Protein AF-A0A9W9NNL1-F1 (afdb_monomer)

Nearest PDB structures (foldseek):
  8tl7-assembly1_U  TM=3.372E-01  e=2.132E+00  synthetic construct

Sequence (407 aa):
MMRVTLRPRPDDQRLETVQALLLCAHWMPLDTSETGKRYSSRFSETGAWQCLGLAIRWATSLALERSCHLSFQQPQATTRLDARRFRTMLYLVESDHYLALSARRPSYLNPAPLKEALEVFLRGDYVQATDIRLAALFKVACAAHSTGCRPSTIESVEAFDKDVQLIERHFMSSLGDRSMDVFSQHFPFTSLRWYRLSYVCVFLDATDVSQRTGQALTWAIEWASQILFHLSRPCCPVVDGDSQNPIQLEPDPSIVEVMSFAIDHYFVVIAYASFVLVNSWLSNLMDFNLRPHIERSGEIMSVTASGSLLFRLVNVAARTLEAASPPEGHLARRYVPLLHGMAGLISSSDTQVHSPICESIGVQTDPSLPSQQQMQSNLGGDLWEMWQQAGLEPIVWPGPLDGVYNT

pLDDT: mean 81.08, std 17.65, range [27.7, 97.56]

Organism: Penicillium citrinum (NCBI:txid5077)

Solvent-accessible surface area (backbone atoms only — not comparable to full-atom values): 23221 Å² total; per-residue (Å²): 134,79,79,88,79,83,82,87,51,84,85,56,78,43,72,68,49,32,51,51,27,46,46,41,34,40,50,49,65,69,43,67,41,97,82,71,80,46,43,40,58,55,67,34,63,70,47,23,51,52,32,40,54,52,21,51,54,48,38,58,75,66,42,44,69,63,51,37,41,56,43,46,75,45,66,92,74,54,45,69,65,49,45,51,51,37,53,51,50,47,51,53,45,29,51,38,39,49,42,14,39,74,70,71,42,79,56,86,73,77,53,64,64,55,58,74,33,42,70,54,50,71,70,40,97,69,60,53,86,65,47,62,58,51,50,44,50,34,53,46,35,47,56,40,50,76,48,65,56,49,44,87,47,69,67,52,46,53,50,48,48,53,51,46,53,50,45,50,52,50,52,62,63,72,51,64,94,53,83,70,53,71,65,67,70,46,36,60,49,46,61,54,30,45,52,52,30,37,49,41,47,49,28,45,46,75,44,57,75,76,62,46,56,50,71,62,41,52,50,37,49,50,33,25,47,47,40,37,49,64,48,36,37,84,56,80,77,76,93,62,87,92,64,94,66,69,82,57,57,38,54,30,67,71,54,26,59,53,51,57,73,52,51,55,59,61,54,48,52,53,53,49,30,44,47,54,48,55,51,37,38,57,54,69,47,27,50,57,74,69,47,53,68,88,70,82,75,92,71,89,76,93,65,54,37,74,65,20,56,51,30,42,36,30,44,26,46,23,52,29,33,56,71,21,40,68,83,75,33,46,66,38,64,53,46,29,60,43,31,47,47,54,32,45,56,46,38,53,54,44,70,67,73,67,73,75,91,86,82,88,88,78,96,75,94,74,81,79,79,76,51,75,64,57,52,34,49,52,56,51,50,53,52,50,50,42,43,48,74,58,44,50,77,88,73,70,59,85,56,82,58,78,78,76,80,81,128

Radius of gyration: 23.68 Å; Cα contacts (8 Å, |Δi|>4): 487; chains: 1; bounding box: 64×53×89 Å

Structure (mmCIF, N/CA/C/O backbone):
data_AF-A0A9W9NNL1-F1
#
_entry.id   AF-A0A9W9NNL1-F1
#
loop_
_atom_site.group_PDB
_atom_site.id
_atom_site.type_symbol
_atom_site.label_atom_id
_atom_site.label_alt_id
_atom_site.label_comp_id
_atom_site.label_asym_id
_atom_site.label_entity_id
_atom_site.label_seq_id
_atom_site.pdbx_PDB_ins_code
_atom_site.Cartn_x
_atom_site.Cartn_y
_atom_site.Cartn_z
_atom_site.occupancy
_atom_site.B_iso_or_equiv
_atom_site.auth_seq_id
_atom_site.auth_comp_id
_atom_site.auth_asym_id
_atom_site.auth_atom_id
_atom_site.pdbx_PDB_model_num
ATOM 1 N N . MET A 1 1 ? -17.168 0.686 -13.790 1.00 47.94 1 MET A N 1
ATOM 2 C CA . MET A 1 1 ? -17.246 1.825 -12.847 1.00 47.94 1 MET A CA 1
ATOM 3 C C . MET A 1 1 ? -18.066 1.382 -11.640 1.00 47.94 1 MET A C 1
ATOM 5 O O . MET A 1 1 ? -19.208 0.975 -11.829 1.00 47.94 1 MET A O 1
ATOM 9 N N . MET A 1 2 ? -17.489 1.362 -10.435 1.00 56.03 2 MET A N 1
ATOM 10 C CA . MET A 1 2 ? -18.198 0.922 -9.226 1.00 56.03 2 MET A CA 1
ATOM 11 C C . MET A 1 2 ? -19.167 2.011 -8.756 1.00 56.03 2 MET A C 1
ATOM 13 O O . MET A 1 2 ? -18.790 3.171 -8.630 1.00 56.03 2 MET A O 1
ATOM 17 N N . ARG A 1 3 ? -20.425 1.640 -8.496 1.00 59.50 3 ARG A N 1
ATOM 18 C CA . ARG A 1 3 ? -21.445 2.546 -7.958 1.00 59.50 3 ARG A CA 1
ATOM 19 C C . ARG A 1 3 ? -21.894 2.043 -6.592 1.00 59.50 3 ARG A C 1
ATOM 21 O O . ARG A 1 3 ? -22.808 1.228 -6.494 1.00 59.50 3 ARG A O 1
ATOM 28 N N . VAL A 1 4 ? -21.260 2.535 -5.531 1.00 60.50 4 VAL A N 1
ATOM 29 C CA . VAL A 1 4 ? -21.700 2.250 -4.159 1.00 60.50 4 VAL A CA 1
ATOM 30 C C . VAL A 1 4 ? -22.912 3.123 -3.848 1.00 60.50 4 VAL A C 1
ATOM 32 O O . VAL A 1 4 ? -22.789 4.326 -3.643 1.00 60.50 4 VAL A O 1
ATOM 35 N N . THR A 1 5 ? -24.102 2.522 -3.825 1.00 65.62 5 THR A N 1
ATOM 36 C CA . THR A 1 5 ? -25.323 3.204 -3.375 1.00 65.62 5 THR A CA 1
ATOM 37 C C . THR A 1 5 ? -25.675 2.694 -1.986 1.00 65.62 5 THR A C 1
ATOM 39 O O . THR A 1 5 ? -26.251 1.617 -1.848 1.00 65.62 5 THR A O 1
ATOM 42 N N . LEU A 1 6 ? -25.314 3.452 -0.950 1.00 72.31 6 LEU A N 1
ATOM 43 C CA . LEU A 1 6 ? -25.727 3.146 0.418 1.00 72.31 6 LEU A CA 1
ATOM 44 C C . LEU A 1 6 ? -27.128 3.705 0.683 1.00 72.31 6 LEU A C 1
ATOM 46 O O . LEU A 1 6 ? -27.470 4.799 0.237 1.00 72.31 6 LEU A O 1
ATOM 50 N N . ARG A 1 7 ? -27.929 2.958 1.444 1.00 81.56 7 ARG A N 1
ATOM 51 C CA . ARG A 1 7 ? -29.208 3.417 2.004 1.00 81.56 7 ARG A CA 1
ATOM 52 C C . ARG A 1 7 ? -29.099 3.399 3.530 1.00 81.56 7 ARG A C 1
ATOM 54 O O . ARG A 1 7 ? -29.602 2.454 4.137 1.00 81.56 7 ARG A O 1
ATOM 61 N N . PRO A 1 8 ? -28.388 4.377 4.124 1.00 81.56 8 PRO A N 1
ATOM 62 C CA . PRO A 1 8 ? -28.093 4.364 5.548 1.00 81.56 8 PRO A CA 1
ATOM 63 C C . PRO A 1 8 ? -29.382 4.402 6.374 1.00 81.56 8 PRO A C 1
ATOM 65 O O . PRO A 1 8 ? -30.307 5.160 6.080 1.00 81.56 8 PRO A O 1
ATOM 68 N N . ARG A 1 9 ? -29.422 3.582 7.418 1.00 87.25 9 ARG A N 1
ATOM 69 C CA . ARG A 1 9 ? -30.460 3.516 8.446 1.00 87.25 9 ARG A CA 1
ATOM 70 C C . ARG A 1 9 ? -29.903 4.042 9.771 1.00 87.25 9 ARG A C 1
ATOM 72 O O . ARG A 1 9 ? -28.689 4.040 9.960 1.00 87.25 9 ARG A O 1
ATOM 79 N N . PRO A 1 10 ? -30.756 4.452 10.725 1.00 85.00 10 PRO A N 1
ATOM 80 C CA . PRO A 1 10 ? -30.292 4.861 12.053 1.00 85.00 10 PRO A CA 1
ATOM 81 C C . PRO A 1 10 ? -29.429 3.796 12.748 1.00 85.00 10 PRO A C 1
ATOM 83 O O . PRO A 1 10 ? -28.432 4.125 13.383 1.00 85.00 10 PRO A O 1
ATOM 86 N N . ASP A 1 11 ? -29.757 2.516 12.553 1.00 89.00 11 ASP A N 1
ATOM 87 C CA . ASP A 1 11 ? -28.996 1.391 13.104 1.00 89.00 11 ASP A CA 1
ATOM 88 C C . ASP A 1 11 ? -27.578 1.250 12.544 1.00 89.00 11 ASP A C 1
ATOM 90 O O . ASP A 1 11 ? -26.751 0.592 13.172 1.00 89.00 11 ASP A O 1
ATOM 94 N N . ASP A 1 12 ? -27.276 1.892 11.415 1.00 87.94 12 ASP A N 1
ATOM 95 C CA . ASP A 1 12 ? -25.960 1.843 10.780 1.00 87.94 12 ASP A CA 1
ATOM 96 C C . ASP A 1 12 ? -24.946 2.783 11.459 1.00 87.94 12 ASP A C 1
ATOM 98 O O . ASP A 1 12 ? -23.767 2.775 11.108 1.00 87.94 12 ASP A O 1
ATOM 102 N N . GLN A 1 13 ? -25.352 3.582 12.452 1.00 89.19 13 GLN A N 1
ATOM 103 C CA . GLN A 1 13 ? -24.447 4.440 13.230 1.00 89.19 13 GLN A CA 1
ATOM 104 C C . GLN A 1 13 ? -23.685 3.639 14.297 1.00 89.19 13 GLN A C 1
ATOM 106 O O . GLN A 1 13 ? -23.869 3.827 15.500 1.00 89.19 13 GLN A O 1
ATOM 111 N N . ARG A 1 14 ? -22.830 2.707 13.863 1.00 94.81 14 ARG A N 1
ATOM 112 C CA . ARG A 1 14 ? -22.072 1.808 14.746 1.00 94.81 14 ARG A CA 1
ATOM 113 C C . ARG A 1 14 ? -20.642 1.605 14.246 1.00 94.81 14 ARG A C 1
ATOM 115 O O . ARG A 1 14 ? -20.322 1.850 13.085 1.00 94.81 14 ARG A O 1
ATOM 122 N N . LEU A 1 15 ? -19.764 1.147 15.140 1.00 96.44 15 LEU A N 1
ATOM 123 C CA . LEU A 1 15 ? -18.355 0.879 14.824 1.00 96.44 15 LEU A CA 1
ATOM 124 C C . LEU A 1 15 ? -18.217 -0.195 13.735 1.00 96.44 15 LEU A C 1
ATOM 126 O O . LEU A 1 15 ? -17.348 -0.107 12.870 1.00 96.44 15 LEU A O 1
ATOM 130 N N . GLU A 1 16 ? -19.092 -1.195 13.777 1.00 96.12 16 GLU A N 1
ATOM 131 C CA . GLU A 1 16 ? -19.165 -2.299 12.825 1.00 96.12 16 GLU A CA 1
ATOM 132 C C . GLU A 1 16 ? -19.310 -1.801 11.388 1.00 96.12 16 GLU A C 1
ATOM 134 O O . GLU A 1 16 ? -18.726 -2.375 10.475 1.00 96.12 16 GLU A O 1
ATOM 139 N N . THR A 1 17 ? -20.038 -0.707 11.180 1.00 95.19 17 THR A N 1
ATOM 140 C CA . THR A 1 17 ? -20.279 -0.161 9.849 1.00 95.19 17 THR A CA 1
ATOM 141 C C . THR A 1 17 ? -19.039 0.535 9.289 1.00 95.19 17 THR A C 1
ATOM 143 O O . THR A 1 17 ? -18.737 0.384 8.107 1.00 95.19 17 THR A O 1
ATOM 146 N N . VAL A 1 18 ? -18.254 1.210 10.139 1.00 96.69 18 VAL A N 1
ATOM 147 C CA . VAL A 1 18 ? -16.921 1.730 9.769 1.00 96.69 18 VAL A CA 1
ATOM 148 C C . VAL A 1 18 ? -15.987 0.576 9.396 1.00 96.69 18 VAL A C 1
ATOM 150 O O . VAL A 1 18 ? -15.329 0.624 8.360 1.00 96.69 18 VAL A O 1
ATOM 153 N N . GLN A 1 19 ? -15.968 -0.489 10.202 1.00 96.31 19 GLN A N 1
ATOM 154 C CA . GLN A 1 19 ? -15.143 -1.677 9.953 1.00 96.31 19 GLN A CA 1
ATOM 155 C C . GLN A 1 19 ? -15.540 -2.402 8.662 1.00 96.31 19 GLN A C 1
ATOM 157 O O . GLN A 1 19 ? -14.669 -2.821 7.908 1.00 96.31 19 GLN A O 1
ATOM 162 N N . ALA A 1 20 ? -16.836 -2.512 8.371 1.00 94.12 20 ALA A N 1
ATOM 163 C CA . ALA A 1 20 ? -17.326 -3.120 7.139 1.00 94.12 20 ALA A CA 1
ATOM 164 C C . ALA A 1 20 ? -16.913 -2.317 5.894 1.00 94.12 20 ALA A C 1
ATOM 166 O O . ALA A 1 20 ? -16.522 -2.904 4.887 1.00 94.12 20 ALA A O 1
ATOM 167 N N . LEU A 1 21 ? -16.955 -0.982 5.959 1.00 93.81 21 LEU A N 1
ATOM 168 C CA . LEU A 1 21 ? -16.488 -0.132 4.859 1.00 93.81 21 LEU A CA 1
ATOM 169 C C . LEU A 1 21 ? -14.971 -0.205 4.665 1.00 93.81 21 LEU A C 1
ATOM 171 O O . LEU A 1 21 ? -14.522 -0.233 3.522 1.00 93.81 21 LEU A O 1
ATOM 175 N N . LEU A 1 22 ? -14.201 -0.278 5.755 1.00 93.88 22 LEU A N 1
ATOM 176 C CA . LEU A 1 22 ? -12.756 -0.518 5.702 1.00 93.88 22 LEU A CA 1
ATOM 177 C C . LEU A 1 22 ? -12.434 -1.854 5.033 1.00 93.88 22 LEU A C 1
ATOM 179 O O . LEU A 1 22 ? -11.631 -1.898 4.107 1.00 93.88 22 LEU A O 1
ATOM 183 N N . LEU A 1 23 ? -13.107 -2.931 5.445 1.00 91.75 23 LEU A N 1
ATOM 184 C CA . LEU A 1 23 ? -12.960 -4.237 4.802 1.00 91.75 23 LEU A CA 1
ATOM 185 C C . LEU A 1 23 ? -13.291 -4.156 3.311 1.00 91.75 23 LEU A C 1
ATOM 187 O O . LEU A 1 23 ? -12.527 -4.658 2.501 1.00 91.75 23 LEU A O 1
ATOM 191 N N . CYS A 1 24 ? -14.369 -3.463 2.940 1.00 90.19 24 CYS A N 1
ATOM 192 C CA . CYS A 1 24 ? -14.736 -3.263 1.540 1.00 90.19 24 CYS A CA 1
ATOM 193 C C . CYS A 1 24 ? -13.666 -2.488 0.749 1.00 90.19 24 CYS A C 1
ATOM 195 O O . CYS A 1 24 ? -13.463 -2.775 -0.423 1.00 90.19 24 CYS A O 1
ATOM 197 N N . ALA A 1 25 ? -12.962 -1.534 1.367 1.00 89.38 25 ALA A N 1
ATOM 198 C CA . ALA A 1 25 ? -11.890 -0.790 0.704 1.00 89.38 25 ALA A CA 1
ATOM 199 C C . ALA A 1 25 ? -10.644 -1.652 0.412 1.00 89.38 25 ALA A C 1
ATOM 201 O O . ALA A 1 25 ? -9.948 -1.387 -0.563 1.00 89.38 25 ALA A O 1
ATOM 202 N N . HIS A 1 26 ? -10.372 -2.677 1.229 1.00 87.62 26 HIS A N 1
ATOM 203 C CA . HIS A 1 26 ? -9.194 -3.552 1.099 1.00 87.62 26 HIS A CA 1
ATOM 204 C C . HIS A 1 26 ? -9.474 -4.920 0.468 1.00 87.62 26 HIS A C 1
ATOM 206 O O . HIS A 1 26 ? -8.543 -5.592 0.026 1.00 87.62 26 HIS A O 1
ATOM 212 N N . TRP A 1 27 ? -10.738 -5.333 0.468 1.00 86.25 27 TRP A N 1
ATOM 213 C CA . TRP A 1 27 ? -11.250 -6.560 -0.124 1.00 86.25 27 TRP A CA 1
ATOM 214 C C . TRP A 1 27 ? -12.577 -6.253 -0.800 1.00 86.25 27 TRP A C 1
ATOM 216 O O . TRP A 1 27 ? -13.660 -6.425 -0.226 1.00 86.25 27 TRP A O 1
ATOM 226 N N . MET A 1 28 ? -12.495 -5.766 -2.035 1.00 84.31 28 MET A N 1
ATOM 227 C CA . MET A 1 28 ? -13.703 -5.440 -2.777 1.00 84.31 28 MET A CA 1
ATOM 228 C C . MET A 1 28 ? -14.469 -6.720 -3.141 1.00 84.31 28 MET A C 1
ATOM 230 O O . MET A 1 28 ? -13.876 -7.659 -3.676 1.00 84.31 28 MET A O 1
ATOM 234 N N . PRO A 1 29 ? -15.795 -6.779 -2.899 1.00 80.94 29 PRO A N 1
ATOM 235 C CA . PRO A 1 29 ? -16.588 -7.951 -3.247 1.00 80.94 29 PRO A CA 1
ATOM 236 C C . PRO A 1 29 ? -16.485 -8.302 -4.733 1.00 80.94 29 PRO A C 1
ATOM 238 O O . PRO A 1 29 ? -16.433 -7.416 -5.586 1.00 80.94 29 PRO A O 1
ATOM 241 N N . LEU A 1 30 ? -16.534 -9.595 -5.044 1.00 82.06 30 LEU A N 1
ATOM 242 C CA . LEU A 1 30 ? -16.580 -10.072 -6.422 1.00 82.06 30 LEU A CA 1
ATOM 243 C C . LEU A 1 30 ? -17.994 -9.953 -6.994 1.00 82.06 30 LEU A C 1
ATOM 245 O O . LEU A 1 30 ? -18.988 -10.226 -6.318 1.00 82.06 30 LEU A O 1
ATOM 249 N N . ASP A 1 31 ? -18.072 -9.584 -8.266 1.00 78.75 31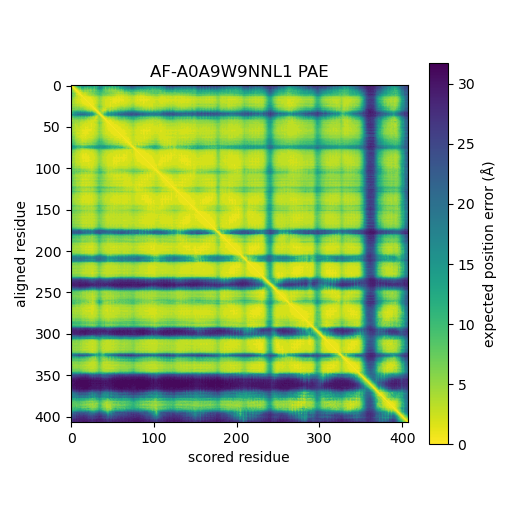 ASP A N 1
ATOM 250 C CA . ASP A 1 31 ? -19.273 -9.742 -9.071 1.00 78.75 31 ASP A CA 1
ATOM 251 C C . ASP A 1 31 ? -19.407 -11.184 -9.544 1.00 78.75 31 ASP A C 1
ATOM 253 O O . ASP A 1 31 ? -18.422 -11.821 -9.915 1.00 78.75 31 ASP A O 1
ATOM 257 N N . THR A 1 32 ? -20.641 -11.679 -9.574 1.00 78.38 32 THR A N 1
ATOM 258 C CA . THR A 1 32 ? -20.988 -12.921 -10.269 1.00 78.38 32 THR A CA 1
ATOM 259 C C . THR A 1 32 ? -21.705 -12.556 -11.557 1.00 78.38 32 THR A C 1
ATOM 261 O O . THR A 1 32 ? -22.629 -11.744 -11.557 1.00 78.38 32 THR A O 1
ATOM 264 N N . SER A 1 33 ? -21.271 -13.132 -12.679 1.00 75.81 33 SER A N 1
ATOM 265 C CA . SER A 1 33 ? -21.992 -12.990 -13.945 1.00 75.81 33 SER A CA 1
ATOM 266 C C . SER A 1 33 ? -23.429 -13.495 -13.783 1.00 75.81 33 SER A C 1
ATOM 268 O O . SER A 1 33 ? -23.648 -14.438 -13.025 1.00 75.81 33 SER A O 1
ATOM 270 N N .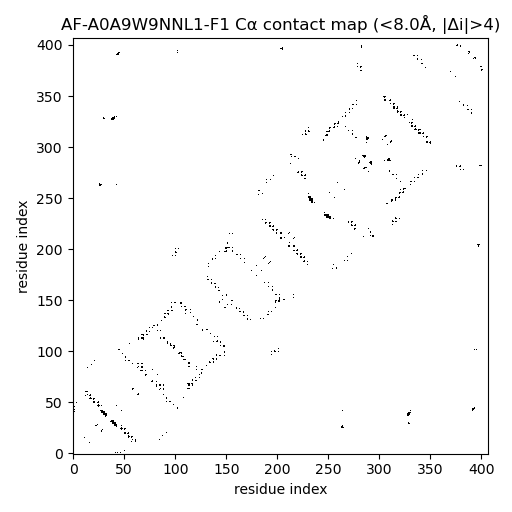 GLU A 1 34 ? -24.376 -12.976 -14.566 1.00 69.19 34 GLU A N 1
ATOM 271 C CA . GLU A 1 34 ? -25.786 -13.414 -14.543 1.00 69.19 34 GLU A CA 1
ATOM 272 C C . GLU A 1 34 ? -25.963 -14.929 -14.755 1.00 69.19 34 GLU A C 1
ATOM 274 O O . GLU A 1 34 ? -26.934 -15.524 -14.297 1.00 69.19 34 GLU A O 1
ATOM 279 N N . THR A 1 35 ? -24.994 -15.581 -15.404 1.00 73.50 35 THR A N 1
ATOM 280 C CA . THR A 1 35 ? -24.988 -17.036 -15.624 1.00 73.50 35 THR A CA 1
ATOM 281 C C . THR A 1 35 ? -24.404 -17.843 -14.456 1.00 73.50 35 THR A C 1
ATOM 283 O O . THR A 1 35 ? -24.349 -19.067 -14.538 1.00 73.50 35 THR A O 1
ATOM 286 N N . GLY A 1 36 ? -23.933 -17.186 -13.389 1.00 66.44 36 GLY A N 1
ATOM 287 C CA . GLY A 1 36 ? -23.311 -17.795 -12.205 1.00 66.44 36 GLY A CA 1
ATOM 288 C C . GLY A 1 36 ? -21.956 -18.471 -12.451 1.00 66.44 36 GLY A C 1
ATOM 289 O O . GLY A 1 36 ? -21.396 -19.056 -11.532 1.00 66.44 36 GLY A O 1
ATOM 290 N N . LYS A 1 37 ? -21.432 -18.414 -13.683 1.00 67.31 37 LYS A N 1
ATOM 291 C CA . LYS A 1 37 ? -20.261 -19.194 -14.118 1.00 67.31 37 LYS A CA 1
ATOM 292 C C . LYS A 1 37 ? -18.951 -18.420 -14.167 1.00 67.31 37 LYS A C 1
ATOM 294 O O . LYS A 1 37 ? -17.930 -19.038 -14.417 1.00 67.31 37 LYS A O 1
ATOM 299 N N . ARG A 1 38 ? -18.980 -17.096 -14.002 1.00 72.19 38 ARG A N 1
ATOM 300 C CA . ARG A 1 38 ? -17.781 -16.252 -14.002 1.00 72.19 38 ARG A CA 1
ATOM 301 C C . ARG A 1 38 ? -17.828 -15.259 -12.859 1.00 72.19 38 ARG A C 1
ATOM 303 O O . ARG A 1 38 ? -18.863 -14.627 -12.637 1.00 72.19 38 ARG A O 1
ATOM 310 N N . TYR A 1 39 ? -16.689 -15.095 -12.204 1.00 76.88 39 TYR A N 1
ATOM 311 C CA . TYR A 1 39 ? -16.463 -14.050 -11.217 1.00 76.88 39 TYR A CA 1
ATOM 312 C C . TYR A 1 39 ? -15.657 -12.907 -11.840 1.00 76.88 39 TYR A C 1
ATOM 314 O O . TYR A 1 39 ? -14.709 -13.150 -12.590 1.00 76.88 39 TYR A O 1
ATOM 322 N N . SER A 1 40 ? -16.003 -11.663 -11.518 1.00 76.69 40 SER A N 1
ATOM 323 C CA . SER A 1 40 ? -15.226 -10.485 -11.915 1.00 76.69 40 SER A CA 1
ATOM 324 C C . SER A 1 40 ? -14.906 -9.610 -10.709 1.00 76.69 40 SER A C 1
ATOM 326 O O . SER A 1 40 ? -15.781 -9.319 -9.896 1.00 76.69 40 SER A O 1
ATOM 328 N N . SER A 1 41 ? -13.653 -9.171 -10.596 1.00 77.62 41 SER A N 1
ATOM 329 C CA . SER A 1 41 ? -13.243 -8.253 -9.532 1.00 77.62 41 SER A CA 1
ATOM 330 C C . SER A 1 41 ? -13.916 -6.887 -9.696 1.00 77.62 41 SER A C 1
ATOM 332 O O . SER A 1 41 ? -13.947 -6.333 -10.797 1.00 77.62 41 SER A O 1
ATOM 334 N N . ARG A 1 42 ? -14.424 -6.327 -8.590 1.00 79.75 42 ARG A N 1
ATOM 335 C CA . ARG A 1 42 ? -14.891 -4.931 -8.516 1.00 79.75 42 ARG A CA 1
ATOM 336 C C . ARG A 1 42 ? -13.782 -3.949 -8.143 1.00 79.75 42 ARG A C 1
ATOM 338 O O . ARG A 1 42 ? -14.040 -2.744 -8.111 1.00 79.75 42 ARG A O 1
ATOM 345 N N . PHE A 1 43 ? -12.582 -4.452 -7.850 1.00 83.62 43 PHE A N 1
ATOM 346 C CA . PHE A 1 43 ? -11.489 -3.627 -7.368 1.00 83.62 43 PHE A CA 1
ATOM 347 C C . PHE A 1 43 ? -11.141 -2.518 -8.367 1.00 83.62 43 PHE A C 1
ATOM 349 O O . PHE A 1 43 ? -10.943 -2.748 -9.564 1.00 83.62 43 PHE A O 1
ATOM 356 N N . SER A 1 44 ? -11.074 -1.303 -7.835 1.00 82.31 44 SER A N 1
ATOM 357 C CA . SER A 1 44 ? -10.492 -0.124 -8.470 1.00 82.31 44 SER A CA 1
ATOM 358 C C . SER A 1 44 ? -9.995 0.800 -7.367 1.00 82.31 44 SER A C 1
ATOM 360 O O . SER A 1 44 ? -10.645 0.905 -6.323 1.00 82.31 44 SER A O 1
ATOM 362 N N . GLU A 1 45 ? -8.891 1.506 -7.595 1.00 79.88 45 GLU A N 1
ATOM 363 C CA . GLU A 1 45 ? -8.337 2.427 -6.593 1.00 79.88 45 GLU A CA 1
ATOM 364 C C . GLU A 1 45 ? -9.319 3.563 -6.273 1.00 79.88 45 GLU A C 1
ATOM 366 O O . GLU A 1 45 ? -9.536 3.888 -5.106 1.00 79.88 45 GLU A O 1
ATOM 371 N N . THR A 1 46 ? -10.019 4.091 -7.285 1.00 83.12 46 THR A N 1
ATOM 372 C CA . THR A 1 46 ? -11.114 5.053 -7.081 1.00 83.12 46 THR A CA 1
ATOM 373 C C . THR A 1 46 ? -12.244 4.470 -6.220 1.00 83.12 46 THR A C 1
ATOM 375 O O . THR A 1 46 ? -12.777 5.164 -5.351 1.00 83.12 46 THR A O 1
ATOM 378 N N . GLY A 1 47 ? -12.617 3.203 -6.421 1.00 85.25 47 GLY A N 1
ATOM 379 C CA . GLY A 1 47 ? -13.621 2.533 -5.594 1.00 85.25 47 GLY A CA 1
ATOM 380 C C . GLY A 1 47 ? -13.164 2.383 -4.142 1.00 85.25 47 GLY A C 1
ATOM 381 O O . GLY A 1 47 ? -13.918 2.719 -3.226 1.00 85.25 47 GLY A O 1
ATOM 382 N N . ALA A 1 48 ? -11.925 1.933 -3.927 1.00 87.38 48 ALA A N 1
ATOM 383 C CA . ALA A 1 48 ? -11.326 1.809 -2.600 1.00 87.38 48 ALA A CA 1
ATOM 384 C C . ALA A 1 48 ? -11.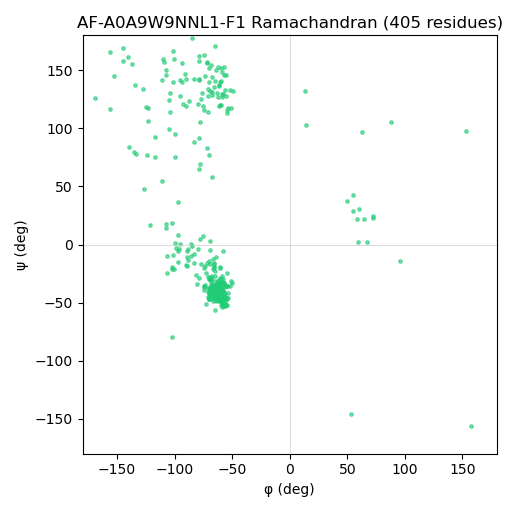296 3.166 -1.879 1.00 87.38 48 ALA A C 1
ATOM 386 O O . ALA A 1 48 ? -11.746 3.273 -0.737 1.00 87.38 48 ALA A O 1
ATOM 387 N N . TRP A 1 49 ? -10.888 4.228 -2.580 1.00 87.56 49 TRP A N 1
ATOM 388 C CA . TRP A 1 49 ? -10.889 5.600 -2.068 1.00 87.56 49 TRP A CA 1
ATOM 389 C C . TRP A 1 49 ? -12.292 6.095 -1.689 1.00 87.56 49 TRP A C 1
ATOM 391 O O . TRP A 1 49 ? -12.477 6.696 -0.630 1.00 87.56 49 TRP A O 1
ATOM 401 N N . GLN A 1 50 ? -13.313 5.800 -2.499 1.00 88.75 50 GLN A N 1
ATOM 402 C CA . GLN A 1 50 ? -14.701 6.149 -2.175 1.00 88.75 50 GLN A CA 1
ATOM 403 C C . GLN A 1 50 ? -15.214 5.414 -0.928 1.00 88.75 50 GLN A C 1
ATOM 405 O O . GLN A 1 50 ? -15.845 6.037 -0.066 1.00 88.75 50 GLN A O 1
ATOM 410 N N . CYS A 1 51 ? -14.946 4.108 -0.819 1.00 91.31 51 CYS A N 1
ATOM 411 C CA . CYS A 1 51 ? -15.288 3.301 0.354 1.00 91.31 51 CYS A CA 1
ATOM 412 C C . CYS A 1 51 ? -14.594 3.825 1.615 1.00 91.31 51 CYS A C 1
ATOM 414 O O . CYS A 1 51 ? -15.246 3.989 2.650 1.00 91.31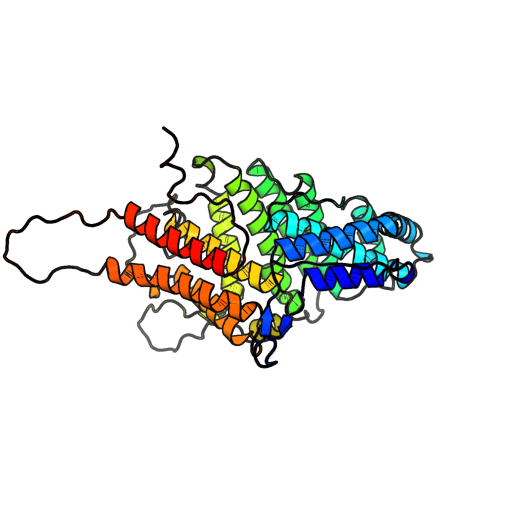 51 CYS A O 1
ATOM 416 N N . LEU A 1 52 ? -13.311 4.172 1.514 1.00 93.12 52 LEU A N 1
ATOM 417 C CA . LEU A 1 52 ? -12.554 4.734 2.623 1.00 93.12 52 LEU A CA 1
ATOM 418 C C . LEU A 1 52 ? -13.084 6.113 3.037 1.00 93.12 52 LEU A C 1
ATOM 420 O O . LEU A 1 52 ? -13.329 6.350 4.216 1.00 93.12 52 LEU A O 1
ATOM 424 N N . GLY A 1 53 ? -13.370 7.000 2.081 1.00 92.56 53 GLY A N 1
ATOM 425 C CA . GLY A 1 53 ? -13.968 8.305 2.369 1.00 92.56 53 GLY A CA 1
ATOM 426 C C . GLY A 1 53 ? -15.336 8.202 3.058 1.00 92.56 53 GLY A C 1
ATOM 427 O O . GLY A 1 53 ? -15.676 9.037 3.899 1.00 92.56 53 GLY A O 1
ATOM 428 N N . LEU A 1 54 ? -16.129 7.170 2.747 1.00 92.81 54 LEU A N 1
ATOM 429 C CA . LEU A 1 54 ? -17.361 6.860 3.484 1.00 92.81 54 LEU A CA 1
ATOM 430 C C . LEU A 1 54 ? -17.065 6.391 4.916 1.00 92.81 54 LEU A C 1
ATOM 432 O O . LEU A 1 54 ? -17.725 6.861 5.844 1.00 92.81 54 LEU A O 1
ATOM 436 N N . ALA A 1 55 ? -16.067 5.522 5.101 1.00 95.50 55 ALA A N 1
ATOM 437 C CA . ALA A 1 55 ? -15.647 5.051 6.420 1.00 95.50 55 ALA A CA 1
ATOM 438 C C . ALA A 1 55 ? -15.191 6.216 7.312 1.00 95.50 55 ALA A C 1
ATOM 440 O O . ALA A 1 55 ? -15.627 6.310 8.460 1.00 95.50 55 ALA A O 1
ATOM 441 N N . ILE A 1 56 ? -14.404 7.146 6.758 1.00 95.88 56 ILE A N 1
ATOM 442 C CA . ILE A 1 56 ? -13.962 8.376 7.427 1.00 95.88 56 ILE A CA 1
ATOM 443 C C . ILE A 1 56 ? -15.166 9.200 7.887 1.00 95.88 56 ILE A C 1
ATOM 445 O O . ILE A 1 56 ? -15.272 9.519 9.068 1.00 95.88 56 ILE A O 1
ATOM 449 N N . ARG A 1 57 ? -16.128 9.479 6.996 1.00 94.25 57 ARG A N 1
ATOM 450 C CA . ARG A 1 57 ? -17.326 10.261 7.352 1.00 94.25 57 ARG A CA 1
ATOM 451 C C . ARG A 1 57 ? -18.134 9.630 8.487 1.00 94.25 57 ARG A C 1
ATOM 453 O O . ARG A 1 57 ? -18.603 10.348 9.371 1.00 94.25 57 ARG A O 1
ATOM 460 N N . TRP A 1 58 ? -18.296 8.307 8.495 1.00 95.00 58 TRP A N 1
ATOM 461 C CA . TRP A 1 58 ? -18.973 7.621 9.599 1.00 95.00 58 TRP A CA 1
ATOM 462 C C . TRP A 1 58 ? -18.156 7.614 10.888 1.00 95.00 58 TRP A C 1
ATOM 464 O O . TRP A 1 58 ? -18.721 7.866 11.950 1.00 95.00 58 TRP A O 1
ATOM 474 N N . ALA A 1 59 ? -16.842 7.408 10.816 1.00 96.62 59 ALA A N 1
ATOM 475 C CA . ALA A 1 59 ? -15.970 7.505 11.983 1.00 96.62 59 ALA A CA 1
ATOM 476 C C . ALA A 1 59 ? -16.034 8.902 12.626 1.00 96.62 59 ALA A C 1
ATOM 478 O O . ALA A 1 59 ? -16.140 9.012 13.850 1.00 96.62 59 ALA A O 1
ATOM 479 N N . THR A 1 60 ? -16.058 9.961 11.809 1.00 95.19 60 THR A N 1
ATOM 480 C CA . THR A 1 60 ? -16.253 11.346 12.260 1.00 95.19 60 THR A CA 1
ATOM 481 C C . THR A 1 60 ? -17.630 11.544 12.890 1.00 95.19 60 THR A C 1
ATOM 483 O O . THR A 1 60 ? -17.720 12.103 13.980 1.00 95.19 60 THR A O 1
ATOM 486 N N . SER A 1 61 ? -18.702 11.045 12.261 1.00 93.81 61 SER A N 1
ATOM 487 C CA . SER A 1 61 ? -20.066 11.127 12.811 1.00 93.81 61 SER A CA 1
ATOM 488 C C . SER A 1 61 ? -20.204 10.430 14.167 1.00 93.81 61 SER A C 1
ATOM 490 O O . SER A 1 61 ? -21.020 10.842 14.985 1.00 93.81 61 SER A O 1
ATOM 492 N N . LEU A 1 62 ? -19.424 9.375 14.400 1.00 95.12 62 LEU A N 1
ATOM 493 C CA . LEU A 1 62 ? -19.371 8.637 15.662 1.00 95.12 62 LEU A CA 1
ATOM 494 C C . LEU A 1 62 ? -18.393 9.246 16.679 1.00 95.12 62 LEU A C 1
ATOM 496 O O . LEU A 1 62 ? -18.229 8.694 17.766 1.00 95.12 62 LEU A O 1
ATOM 500 N N . ALA A 1 63 ? -17.722 10.349 16.329 1.00 95.62 63 ALA A N 1
ATOM 501 C CA . ALA A 1 63 ? -16.666 10.977 17.118 1.00 95.62 63 ALA A CA 1
ATOM 502 C C . ALA A 1 63 ? -15.584 9.976 17.580 1.00 95.62 63 ALA A C 1
ATOM 504 O O . ALA A 1 63 ? -15.068 10.078 18.699 1.00 95.62 63 ALA A O 1
ATOM 505 N N . LEU A 1 64 ? -15.242 8.996 16.727 1.00 95.69 64 LEU A N 1
ATOM 506 C CA . LEU A 1 64 ? -14.353 7.897 17.113 1.00 95.69 64 LEU A CA 1
ATOM 507 C C . LEU A 1 64 ? -12.972 8.392 17.536 1.00 95.69 64 LEU A C 1
ATOM 509 O O . LEU A 1 64 ? -12.487 7.948 18.572 1.00 95.69 64 LEU A O 1
ATOM 513 N N . GLU A 1 65 ? -12.373 9.334 16.807 1.00 94.31 65 GLU A N 1
ATOM 514 C CA . GLU A 1 65 ? -11.069 9.918 17.156 1.00 94.31 65 GLU A CA 1
ATOM 515 C C . GLU A 1 65 ? -11.070 10.497 18.577 1.00 94.31 65 GLU A C 1
ATOM 517 O O . GLU A 1 65 ? -10.248 10.114 19.410 1.00 94.31 65 GLU A O 1
ATOM 522 N N . ARG A 1 66 ? -12.055 11.349 18.888 1.00 92.12 66 ARG A N 1
ATOM 523 C CA . ARG A 1 66 ? -12.202 11.948 20.218 1.00 92.12 66 ARG A CA 1
ATOM 524 C C . ARG A 1 66 ? -12.400 10.881 21.291 1.00 92.12 66 ARG A C 1
ATOM 526 O O . ARG A 1 66 ? -11.796 10.979 22.354 1.00 92.12 66 ARG A O 1
ATOM 533 N N . SER A 1 67 ? -13.223 9.865 21.018 1.00 91.81 67 SER A N 1
ATOM 534 C CA . SER A 1 67 ? -13.433 8.759 21.960 1.00 91.81 67 SER A CA 1
ATOM 535 C C . SER A 1 67 ? -12.139 7.985 22.224 1.00 91.81 67 SER A C 1
ATOM 537 O O . SER A 1 67 ? -11.831 7.689 23.371 1.00 91.81 67 SER A O 1
ATOM 539 N N . CYS A 1 68 ? -11.340 7.743 21.183 1.00 92.19 68 CYS A N 1
ATOM 540 C CA . CYS A 1 68 ? -10.053 7.068 21.280 1.00 92.19 68 CYS A CA 1
ATOM 541 C C . CYS A 1 68 ? -9.072 7.883 22.120 1.00 92.19 68 CYS A C 1
ATOM 543 O O . CYS A 1 68 ? -8.474 7.346 23.041 1.00 92.19 68 CYS A O 1
ATOM 545 N N . HIS A 1 69 ? -8.941 9.181 21.857 1.00 87.69 69 HIS A N 1
ATOM 546 C CA . HIS A 1 69 ? -8.041 10.030 22.631 1.00 87.69 69 HIS A CA 1
ATOM 547 C C . HIS A 1 69 ? -8.410 10.044 24.126 1.00 87.69 69 HIS A C 1
ATOM 549 O O . HIS A 1 69 ? -7.549 9.830 24.973 1.00 87.69 69 HIS A O 1
ATOM 555 N N . LEU A 1 70 ? -9.695 10.214 24.460 1.00 88.62 70 LEU A N 1
ATOM 556 C CA . LEU A 1 70 ? -10.153 10.272 25.853 1.00 88.62 70 LEU A CA 1
ATOM 557 C C . LEU A 1 70 ? -9.993 8.938 26.598 1.00 88.62 70 LEU A C 1
ATOM 559 O O . LEU A 1 70 ? -9.550 8.944 27.746 1.00 88.62 70 LEU A O 1
ATOM 563 N N . SER A 1 71 ? -10.308 7.800 25.967 1.00 88.69 71 SER A N 1
ATOM 564 C CA . SER A 1 71 ? -10.243 6.492 26.638 1.00 88.69 71 SER A CA 1
ATOM 565 C C . SER A 1 71 ? -8.828 6.135 27.109 1.00 88.69 71 SER A C 1
ATOM 567 O O . SER A 1 71 ? -8.675 5.484 28.138 1.00 88.69 71 SER A O 1
ATOM 569 N N . PHE A 1 72 ? -7.788 6.599 26.410 1.00 88.44 72 PHE A N 1
ATOM 570 C CA . PHE A 1 72 ? -6.393 6.309 26.762 1.00 88.44 72 PHE A CA 1
ATOM 571 C C . PHE A 1 72 ? -5.725 7.395 27.622 1.00 88.44 72 PHE A C 1
ATOM 573 O O . PHE A 1 72 ? -4.581 7.220 28.035 1.00 88.44 72 PHE A O 1
ATOM 580 N N . GLN A 1 73 ? -6.435 8.471 27.985 1.00 86.75 73 GLN A N 1
ATOM 581 C CA . GLN A 1 73 ? -5.980 9.398 29.034 1.00 86.75 73 GLN A CA 1
ATOM 582 C C . GLN A 1 73 ? -6.102 8.795 30.444 1.00 86.75 73 GLN A C 1
ATOM 584 O O . GLN A 1 73 ? -5.380 9.203 31.353 1.00 86.75 73 GLN A O 1
ATOM 589 N N . GLN A 1 74 ? -6.999 7.820 30.639 1.00 85.00 74 GLN A N 1
ATOM 590 C CA . GLN A 1 74 ? -7.209 7.117 31.910 1.00 85.00 74 GLN A CA 1
ATOM 591 C C . GLN A 1 74 ? -7.042 5.602 31.713 1.00 85.00 74 GLN A C 1
ATOM 593 O O . GLN A 1 74 ? -8.031 4.868 31.674 1.00 85.00 74 GLN A O 1
ATOM 598 N N . PRO A 1 75 ? -5.794 5.100 31.619 1.00 77.75 75 PRO A N 1
ATOM 599 C CA . PRO A 1 75 ? -5.513 3.737 31.161 1.00 77.75 75 PRO A CA 1
ATOM 600 C C . PRO A 1 75 ? -6.220 2.653 31.984 1.00 77.75 75 PRO A C 1
ATOM 602 O O . PRO A 1 75 ? -6.643 1.640 31.437 1.00 77.75 75 PRO A O 1
ATOM 605 N N . GLN A 1 76 ? -6.407 2.895 33.285 1.00 81.19 76 GLN A N 1
ATOM 606 C CA . GLN A 1 76 ? -7.036 1.967 34.231 1.00 81.19 76 GLN A CA 1
ATOM 607 C C . GLN A 1 76 ? -8.530 1.716 33.960 1.00 81.19 76 GLN A C 1
ATOM 609 O O . GLN A 1 76 ? -9.065 0.710 34.415 1.00 81.19 76 GLN A O 1
ATOM 614 N N . ALA A 1 77 ? -9.206 2.611 33.233 1.00 86.56 77 ALA A N 1
ATOM 615 C CA . ALA A 1 77 ? -10.621 2.484 32.879 1.00 86.56 77 ALA A CA 1
ATOM 616 C C . ALA A 1 77 ? -10.838 1.958 31.447 1.00 86.56 77 ALA A C 1
ATOM 618 O O . ALA A 1 77 ? -11.981 1.838 31.003 1.00 86.56 77 ALA A O 1
ATOM 619 N N . THR A 1 78 ? -9.760 1.655 30.715 1.00 91.69 78 THR A N 1
ATOM 620 C CA . THR A 1 78 ? -9.833 1.233 29.312 1.00 91.69 78 THR A CA 1
ATOM 621 C C . THR A 1 78 ? -10.591 -0.085 29.187 1.00 91.69 78 THR A C 1
ATOM 623 O O . THR A 1 78 ? -10.270 -1.067 29.853 1.00 91.69 78 THR A O 1
ATOM 626 N N . THR A 1 79 ? -11.570 -0.145 28.286 1.00 94.19 79 THR A N 1
ATOM 627 C CA . THR A 1 79 ? -12.321 -1.373 28.000 1.00 94.19 79 THR A CA 1
ATOM 628 C C . THR A 1 79 ? -11.848 -2.052 26.713 1.00 94.19 79 THR A C 1
ATOM 630 O O . THR A 1 79 ? -11.196 -1.455 25.851 1.00 94.19 79 THR A O 1
ATOM 633 N N . ARG A 1 80 ? -12.269 -3.307 26.502 1.00 95.19 80 ARG A N 1
ATOM 634 C CA . ARG A 1 80 ? -12.066 -4.014 25.224 1.00 95.19 80 ARG A CA 1
ATOM 635 C C . ARG A 1 80 ? -12.669 -3.261 24.031 1.00 95.19 80 ARG A C 1
ATOM 637 O O . ARG A 1 80 ? -12.140 -3.336 22.920 1.00 95.19 80 ARG A O 1
ATOM 644 N N . LEU A 1 81 ? -13.783 -2.555 24.243 1.00 95.50 81 LEU A N 1
ATOM 645 C CA . LEU A 1 81 ? -14.428 -1.757 23.202 1.00 95.50 81 LEU A CA 1
ATOM 646 C C . LEU A 1 81 ? -13.569 -0.544 22.826 1.00 95.50 81 LEU A C 1
ATOM 648 O O . LEU A 1 81 ? -13.448 -0.247 21.640 1.00 95.50 81 LEU A O 1
ATOM 652 N N . ASP A 1 82 ? -12.929 0.102 23.801 1.00 95.56 82 ASP A N 1
ATOM 653 C CA . ASP A 1 82 ? -12.016 1.225 23.556 1.00 95.56 82 ASP A CA 1
ATOM 654 C C . ASP A 1 82 ? -10.804 0.788 22.738 1.00 95.56 82 ASP A C 1
ATOM 656 O O . ASP A 1 82 ? -10.498 1.400 21.717 1.00 95.56 82 ASP A O 1
ATOM 660 N N . ALA A 1 83 ? -10.190 -0.344 23.093 1.00 95.69 83 ALA A N 1
ATOM 661 C CA . ALA A 1 83 ? -9.112 -0.935 22.303 1.00 95.69 83 ALA A CA 1
ATOM 662 C C . ALA A 1 83 ? -9.549 -1.272 20.864 1.00 95.69 83 ALA A C 1
ATOM 664 O O . ALA A 1 83 ? -8.795 -1.065 19.913 1.00 95.69 83 ALA A O 1
ATOM 665 N N . ARG A 1 84 ? -10.783 -1.761 20.667 1.00 96.44 84 ARG A N 1
ATOM 666 C CA . ARG A 1 84 ? -11.334 -2.038 19.326 1.00 96.44 84 ARG A CA 1
ATOM 667 C C . ARG A 1 84 ? -11.564 -0.756 18.520 1.00 96.44 84 ARG A C 1
ATOM 669 O O . ARG A 1 84 ? -11.262 -0.745 17.325 1.00 96.44 84 ARG A O 1
ATOM 676 N N . ARG A 1 85 ? -12.073 0.312 19.143 1.00 96.69 85 ARG A N 1
ATOM 677 C CA . ARG A 1 85 ? -12.221 1.636 18.508 1.00 96.69 85 ARG A CA 1
ATOM 678 C C . ARG A 1 85 ? -10.861 2.197 18.107 1.00 96.69 85 ARG A C 1
ATOM 680 O O . ARG A 1 85 ? -10.698 2.580 16.953 1.00 96.69 85 ARG A O 1
ATOM 687 N N . PHE A 1 86 ? -9.887 2.139 19.013 1.00 97.06 86 PHE A N 1
ATOM 688 C CA . PHE A 1 86 ? -8.527 2.617 18.774 1.00 97.06 86 PHE A CA 1
ATOM 689 C C . PHE A 1 86 ? -7.878 1.899 17.596 1.00 97.06 86 PHE A C 1
ATOM 691 O O . PHE A 1 86 ? -7.457 2.541 16.642 1.00 97.06 86 PHE A O 1
ATOM 698 N N . ARG A 1 87 ? -7.913 0.561 17.590 1.00 97.00 87 ARG A N 1
ATOM 699 C CA . ARG A 1 87 ? -7.419 -0.258 16.474 1.00 97.00 87 ARG A CA 1
ATOM 700 C C . ARG A 1 87 ? -8.096 0.090 15.147 1.00 97.00 87 ARG A C 1
ATOM 702 O O . ARG A 1 87 ? -7.426 0.182 14.127 1.00 97.00 87 ARG A O 1
ATOM 709 N N . THR A 1 88 ? -9.411 0.316 15.163 1.00 97.31 88 THR A N 1
ATOM 710 C CA . THR A 1 88 ? -10.161 0.724 13.961 1.00 97.31 88 THR A CA 1
ATOM 711 C C . THR A 1 88 ? -9.688 2.082 13.453 1.00 97.31 88 THR A C 1
ATOM 713 O O . THR A 1 88 ? -9.489 2.242 12.255 1.00 97.31 88 THR A O 1
ATOM 716 N N . MET A 1 89 ? -9.468 3.043 14.353 1.00 97.56 89 MET A N 1
ATOM 717 C CA . MET A 1 89 ? -8.944 4.359 13.995 1.00 97.56 89 MET A CA 1
ATOM 718 C C . MET A 1 89 ? -7.500 4.297 13.486 1.00 97.56 89 MET A C 1
ATOM 720 O O . MET A 1 89 ? -7.191 4.984 12.520 1.00 97.56 89 MET A O 1
ATOM 724 N N . LEU A 1 90 ? -6.636 3.452 14.063 1.00 97.44 90 LEU A N 1
ATOM 725 C CA . LEU A 1 90 ? -5.276 3.242 13.552 1.00 97.44 90 LEU A CA 1
ATOM 726 C C . LEU A 1 90 ? -5.290 2.711 12.113 1.00 97.44 90 LEU A C 1
ATOM 728 O O . LEU A 1 90 ? -4.609 3.280 11.267 1.00 97.44 90 LEU A O 1
ATOM 732 N N . TYR A 1 91 ? -6.095 1.678 11.827 1.00 96.25 91 TYR A N 1
ATOM 733 C CA . TYR A 1 91 ? -6.271 1.169 10.460 1.00 96.25 91 TYR A CA 1
ATOM 734 C C . TYR A 1 91 ? -6.823 2.244 9.525 1.00 96.25 91 TYR A C 1
ATOM 736 O O . TYR A 1 91 ? -6.293 2.447 8.444 1.00 96.25 91 TYR A O 1
ATOM 744 N N . LEU A 1 92 ? -7.855 2.975 9.950 1.00 97.12 92 LEU A N 1
ATOM 745 C CA . LEU A 1 92 ? -8.475 4.009 9.127 1.00 97.12 92 LEU A CA 1
ATOM 746 C C . LEU A 1 92 ? -7.491 5.123 8.744 1.00 97.12 92 LEU A C 1
ATOM 748 O O . LEU A 1 92 ? -7.460 5.531 7.586 1.00 97.12 92 LEU A O 1
ATOM 752 N N . VAL A 1 93 ? -6.682 5.595 9.697 1.00 96.88 93 VAL A N 1
ATOM 753 C CA . VAL A 1 93 ? -5.656 6.615 9.442 1.00 96.88 93 VAL A CA 1
ATOM 754 C C . VAL A 1 93 ? -4.547 6.070 8.551 1.00 96.88 93 VAL A C 1
ATOM 756 O O . VAL A 1 93 ? -4.156 6.739 7.599 1.00 96.88 93 VAL A O 1
ATOM 759 N N . GLU A 1 94 ? -4.048 4.868 8.836 1.00 95.44 94 GLU A N 1
ATOM 760 C CA . GLU A 1 94 ? -3.021 4.216 8.019 1.00 95.44 94 GLU A CA 1
ATOM 761 C C . GLU A 1 94 ? -3.476 4.094 6.564 1.00 95.44 94 GLU A C 1
ATOM 763 O O . GLU A 1 94 ? -2.772 4.546 5.662 1.00 95.44 94 GLU A O 1
ATOM 768 N N . SER A 1 95 ? -4.693 3.605 6.343 1.00 94.38 95 SER A N 1
ATOM 769 C CA . SER A 1 95 ? -5.224 3.353 5.008 1.00 94.38 95 SER A CA 1
ATOM 770 C C . SER A 1 95 ? -5.525 4.639 4.234 1.00 94.38 95 SER A C 1
ATOM 772 O O . SER A 1 95 ? -5.387 4.666 3.012 1.00 94.38 95 SER A O 1
ATOM 774 N N . ASP A 1 96 ? -5.870 5.727 4.930 1.00 94.88 96 ASP A N 1
ATOM 775 C CA . ASP A 1 96 ? -6.028 7.062 4.334 1.00 94.88 96 ASP A CA 1
ATOM 776 C C . ASP A 1 96 ? -4.691 7.596 3.810 1.00 94.88 96 ASP A C 1
ATOM 778 O O . ASP A 1 96 ? -4.609 8.072 2.679 1.00 94.88 96 ASP A O 1
ATOM 782 N N . HIS A 1 97 ? -3.612 7.418 4.576 1.00 94.81 97 HIS A N 1
ATOM 783 C CA . HIS A 1 97 ? -2.267 7.817 4.153 1.00 94.81 97 HIS A CA 1
ATOM 784 C C . HIS A 1 97 ? -1.689 6.875 3.093 1.00 94.81 97 HIS A C 1
ATOM 786 O O . HIS A 1 97 ? -0.992 7.326 2.185 1.00 94.81 97 HIS A O 1
ATOM 792 N N . TYR A 1 98 ? -1.999 5.578 3.173 1.00 92.31 98 TYR A N 1
ATOM 793 C CA . TYR A 1 98 ? -1.652 4.609 2.139 1.00 92.31 98 TYR A CA 1
ATOM 794 C C . TYR A 1 98 ? -2.239 5.039 0.791 1.00 92.31 98 TYR A C 1
ATOM 796 O O . TYR A 1 98 ? -1.497 5.164 -0.181 1.00 92.31 98 TYR A O 1
ATOM 804 N N . LEU A 1 99 ? -3.549 5.318 0.735 1.00 88.38 99 LEU A N 1
ATOM 805 C CA . LEU A 1 99 ? -4.208 5.754 -0.499 1.00 88.38 99 LEU A CA 1
ATOM 806 C C . LEU A 1 99 ? -3.777 7.154 -0.934 1.00 88.38 99 LEU A C 1
ATOM 808 O O . LEU A 1 99 ? -3.743 7.435 -2.132 1.00 88.38 99 LEU A O 1
ATOM 812 N N . ALA A 1 100 ? -3.433 8.034 0.009 1.00 89.88 100 ALA A N 1
ATOM 813 C CA . ALA A 1 100 ? -2.893 9.344 -0.326 1.00 89.88 100 ALA A CA 1
ATOM 814 C C . ALA A 1 100 ? -1.600 9.224 -1.143 1.00 89.88 100 ALA A C 1
ATOM 816 O O . ALA A 1 100 ? -1.432 9.902 -2.159 1.00 89.88 100 ALA A O 1
ATOM 817 N N . LEU A 1 101 ? -0.726 8.297 -0.742 1.00 89.12 101 LEU A N 1
ATOM 818 C CA . LEU A 1 101 ? 0.483 7.974 -1.485 1.00 89.12 101 LEU A CA 1
ATOM 819 C C . LEU A 1 101 ? 0.165 7.195 -2.763 1.00 89.12 101 LEU A C 1
ATOM 821 O O . LEU A 1 101 ? 0.601 7.621 -3.825 1.00 89.12 101 LEU A O 1
ATOM 825 N N . SER A 1 102 ? -0.610 6.109 -2.708 1.00 83.69 102 SER A N 1
ATOM 826 C CA . SER A 1 102 ? -0.835 5.233 -3.869 1.00 83.69 102 SER A CA 1
ATOM 827 C C . SER A 1 102 ? -1.614 5.919 -4.995 1.00 83.69 102 SER A C 1
ATOM 829 O O . SER A 1 102 ? -1.173 5.926 -6.137 1.00 83.69 102 SER A O 1
ATOM 831 N N . ALA A 1 103 ? -2.731 6.570 -4.663 1.00 81.12 103 ALA A N 1
ATOM 832 C CA . ALA A 1 103 ? -3.646 7.195 -5.618 1.00 81.12 103 ALA A CA 1
ATOM 833 C C . ALA A 1 103 ? -3.395 8.705 -5.798 1.00 81.12 103 ALA A C 1
ATOM 835 O O . ALA A 1 103 ? -4.209 9.406 -6.406 1.00 81.12 103 ALA A O 1
ATOM 836 N N . ARG A 1 104 ? -2.303 9.236 -5.223 1.00 83.44 104 ARG A N 1
ATOM 837 C CA . ARG A 1 104 ? -1.911 10.661 -5.276 1.00 83.44 104 ARG A CA 1
ATOM 838 C C . ARG A 1 104 ? -3.003 11.628 -4.791 1.00 83.44 104 ARG A C 1
ATOM 840 O O . ARG A 1 104 ? -3.080 12.785 -5.226 1.00 83.44 104 ARG A O 1
ATOM 847 N N . ARG A 1 105 ? -3.863 11.175 -3.876 1.00 83.62 105 ARG A N 1
ATOM 848 C CA . ARG A 1 105 ? -4.944 11.976 -3.276 1.00 83.62 105 ARG A CA 1
ATOM 849 C C . ARG A 1 105 ? -4.479 12.614 -1.959 1.00 83.62 105 ARG A C 1
ATOM 851 O O . ARG A 1 105 ? -3.534 12.137 -1.351 1.00 83.62 105 ARG A O 1
ATOM 858 N N . PRO A 1 106 ? -5.083 13.719 -1.501 1.00 85.44 106 PRO A N 1
ATOM 859 C CA . PRO A 1 106 ? -4.832 14.211 -0.148 1.00 85.44 106 PRO A CA 1
ATOM 860 C C . PRO A 1 106 ? -5.336 13.212 0.903 1.00 85.44 106 PRO A C 1
ATOM 862 O O . PRO A 1 106 ? -6.421 12.654 0.733 1.00 85.44 106 PRO A O 1
ATOM 865 N N . SER A 1 107 ? -4.584 13.038 1.990 1.00 90.75 107 SER A N 1
ATOM 866 C CA . SER A 1 107 ? -5.083 12.411 3.219 1.00 90.75 107 SER A CA 1
ATOM 867 C C . SER A 1 107 ? -6.019 13.376 3.954 1.00 90.75 107 SER A C 1
ATOM 869 O O . SER A 1 107 ? -5.777 14.586 3.968 1.00 90.75 107 SER A O 1
ATOM 871 N N . TYR A 1 108 ? -7.058 12.856 4.600 1.00 91.75 108 TYR A N 1
ATOM 872 C CA . TYR A 1 108 ? -8.063 13.637 5.325 1.00 91.75 108 TYR A CA 1
ATOM 873 C C . TYR A 1 108 ? -7.940 13.547 6.847 1.00 91.75 108 TYR A C 1
ATOM 875 O O . TYR A 1 108 ? -8.413 14.447 7.544 1.00 91.75 108 TYR A O 1
ATOM 883 N N . LEU A 1 109 ? -7.348 12.478 7.377 1.00 95.12 109 LEU A N 1
ATOM 884 C CA . LEU A 1 109 ? -7.227 12.275 8.817 1.00 95.12 109 LEU A CA 1
ATOM 885 C C . LEU A 1 109 ? -5.901 12.809 9.362 1.00 95.12 109 LEU A C 1
ATOM 887 O O . LEU A 1 109 ? -4.844 12.630 8.763 1.00 95.12 109 LEU A O 1
ATOM 891 N N . ASN A 1 110 ? -5.956 13.429 10.542 1.00 94.19 110 ASN A N 1
ATOM 892 C CA . ASN A 1 110 ? -4.768 13.848 11.276 1.00 94.19 110 ASN A CA 1
ATOM 893 C C . ASN A 1 110 ? -4.322 12.713 12.219 1.00 94.19 110 ASN A C 1
ATOM 895 O O . ASN A 1 110 ? -5.076 12.352 13.124 1.00 94.19 110 ASN A O 1
ATOM 899 N N . PRO A 1 111 ? -3.109 12.154 12.070 1.00 95.56 111 PRO A N 1
ATOM 900 C CA . PRO A 1 111 ? -2.632 11.094 12.949 1.00 95.56 111 PRO A CA 1
ATOM 901 C C . PRO A 1 111 ? -2.238 11.576 14.357 1.00 95.56 111 PRO A C 1
ATOM 903 O O . PRO A 1 111 ? -2.147 10.755 15.271 1.00 95.56 111 PRO A O 1
ATOM 906 N N . ALA A 1 112 ? -1.986 12.874 14.572 1.00 93.50 112 ALA A N 1
ATOM 907 C CA . ALA A 1 112 ? -1.402 13.380 15.819 1.00 93.50 112 ALA A CA 1
ATOM 908 C C . ALA A 1 112 ? -2.173 12.981 17.100 1.00 93.50 112 ALA A C 1
ATOM 910 O O . ALA A 1 112 ? -1.529 12.460 18.015 1.00 93.50 112 ALA A O 1
ATOM 911 N N . PRO A 1 113 ? -3.518 13.094 17.175 1.00 92.19 113 PRO A N 1
ATOM 912 C CA . PRO A 1 113 ? -4.261 12.750 18.393 1.00 92.19 113 PRO A CA 1
ATOM 913 C C . PRO A 1 113 ? -4.140 11.275 18.799 1.00 92.19 113 PRO A C 1
ATOM 915 O O . PRO A 1 113 ? -4.153 10.947 19.987 1.00 92.19 113 PRO A O 1
ATOM 918 N N . LEU A 1 114 ? -4.021 10.375 17.817 1.00 95.12 114 LEU A N 1
ATOM 919 C CA . LEU A 1 114 ? -3.840 8.941 18.058 1.00 95.12 114 LEU A CA 1
ATOM 920 C C . LEU A 1 114 ? -2.385 8.611 18.395 1.00 95.12 114 LEU A C 1
ATOM 922 O O . LEU A 1 114 ? -2.133 7.732 19.217 1.00 95.12 114 LEU A O 1
ATOM 926 N N . LYS A 1 115 ? -1.423 9.328 17.801 1.00 95.31 115 LYS A N 1
ATOM 927 C CA . LYS A 1 115 ? 0.008 9.151 18.081 1.00 95.31 115 LYS A CA 1
ATOM 928 C C . LYS A 1 115 ? 0.326 9.371 19.559 1.00 95.31 115 LYS A C 1
ATOM 930 O O . LYS A 1 115 ? 1.098 8.601 20.123 1.00 95.31 115 LYS A O 1
ATOM 935 N N . GLU A 1 116 ? -0.299 10.361 20.189 1.00 92.50 116 GLU A N 1
ATOM 936 C CA . GLU A 1 116 ? -0.134 10.650 21.621 1.00 92.50 116 GLU A CA 1
ATOM 937 C C . GLU A 1 116 ? -0.601 9.496 22.523 1.00 92.50 116 GLU A C 1
ATOM 939 O O . GLU A 1 116 ? 0.025 9.203 23.540 1.00 92.50 116 GLU A O 1
ATOM 944 N N . ALA A 1 117 ? -1.668 8.800 22.130 1.00 93.62 117 ALA A N 1
ATOM 945 C CA . ALA A 1 117 ? -2.251 7.691 22.885 1.00 93.62 117 ALA A CA 1
ATOM 946 C C . ALA A 1 117 ? -1.644 6.315 22.541 1.00 93.62 117 ALA A C 1
ATOM 948 O O . ALA A 1 117 ? -1.889 5.336 23.248 1.00 93.62 117 ALA A O 1
ATOM 949 N N . LEU A 1 118 ? -0.846 6.218 21.472 1.00 95.31 118 LEU A N 1
ATOM 950 C CA . LEU A 1 118 ? -0.374 4.948 20.916 1.00 95.31 118 LEU A CA 1
ATOM 951 C C . LEU A 1 118 ? 0.452 4.126 21.912 1.00 95.31 118 LEU A C 1
ATOM 953 O O . LEU A 1 118 ? 0.221 2.931 22.068 1.00 95.31 118 LEU A O 1
ATOM 957 N N . GLU A 1 119 ? 1.403 4.756 22.600 1.00 93.88 119 GLU A N 1
ATOM 958 C CA . GLU A 1 119 ? 2.277 4.055 23.552 1.00 93.88 119 GLU A CA 1
ATOM 959 C C . GLU A 1 119 ? 1.507 3.565 24.785 1.00 93.88 119 GLU A C 1
ATOM 961 O O . GLU A 1 119 ? 1.846 2.531 25.360 1.00 93.88 119 GLU A O 1
ATOM 966 N N . VAL A 1 120 ? 0.443 4.274 25.175 1.00 93.81 120 VAL A N 1
ATOM 967 C CA . VAL A 1 120 ? -0.464 3.828 26.238 1.00 93.81 120 VAL A CA 1
ATOM 968 C C . VAL A 1 120 ? -1.275 2.626 25.761 1.00 93.81 120 VAL A C 1
ATOM 970 O O . VAL A 1 120 ? -1.344 1.623 26.468 1.00 93.81 120 VAL A O 1
ATOM 973 N N . PHE A 1 121 ? -1.836 2.697 24.549 1.00 94.62 121 PHE A N 1
ATOM 974 C CA . PHE A 1 121 ? -2.567 1.589 23.938 1.00 94.62 121 PHE A CA 1
ATOM 975 C C . PHE A 1 121 ? -1.720 0.318 23.875 1.00 94.62 121 PHE A C 1
ATOM 977 O O . PHE A 1 121 ? -2.178 -0.725 24.329 1.00 94.62 121 PHE A O 1
ATOM 984 N N . LEU A 1 122 ? -0.473 0.413 23.401 1.00 93.38 122 LEU A N 1
ATOM 985 C CA . LEU A 1 122 ? 0.440 -0.727 23.252 1.00 93.38 122 LEU A CA 1
ATOM 986 C C . LEU A 1 122 ? 0.869 -1.382 24.576 1.00 93.38 122 LEU A C 1
ATOM 988 O O . LEU A 1 122 ? 1.378 -2.501 24.558 1.00 93.38 122 LEU A O 1
ATOM 992 N N . ARG A 1 123 ? 0.664 -0.715 25.716 1.00 92.12 123 ARG A N 1
ATOM 993 C CA . ARG A 1 123 ? 0.914 -1.271 27.058 1.00 92.12 123 ARG A CA 1
ATOM 994 C C . ARG A 1 123 ? -0.355 -1.789 27.739 1.00 92.12 123 ARG A C 1
ATOM 996 O O . ARG A 1 123 ? -0.269 -2.275 28.861 1.00 92.12 123 ARG A O 1
ATOM 1003 N N . GLY A 1 124 ? -1.515 -1.640 27.101 1.00 89.69 124 GLY A N 1
ATOM 1004 C CA . GLY A 1 124 ? -2.803 -2.020 27.669 1.00 89.69 124 GLY A CA 1
ATOM 1005 C C . GLY A 1 124 ? -3.094 -3.520 27.590 1.00 89.69 124 GLY A C 1
ATOM 1006 O O . GLY A 1 124 ? -2.542 -4.248 26.767 1.00 89.69 124 GLY A O 1
ATOM 1007 N N . ASP A 1 125 ? -4.056 -3.965 28.395 1.00 89.75 125 ASP A N 1
ATOM 1008 C CA . ASP A 1 125 ? -4.408 -5.388 28.544 1.00 89.75 125 ASP A CA 1
ATOM 1009 C C . ASP A 1 125 ? -5.101 -6.005 27.313 1.00 89.75 125 ASP A C 1
ATOM 1011 O O . ASP A 1 125 ? -5.233 -7.223 27.202 1.00 89.75 125 ASP A O 1
ATOM 1015 N N . TYR A 1 126 ? -5.567 -5.176 26.374 1.00 93.38 126 TYR A N 1
ATOM 1016 C CA . TYR A 1 126 ? -6.350 -5.598 25.201 1.00 93.38 126 TYR A CA 1
ATOM 1017 C C . TYR A 1 126 ? -5.575 -5.524 23.874 1.00 93.38 126 TYR A C 1
ATOM 1019 O O . TYR A 1 126 ? -6.184 -5.516 22.792 1.00 93.38 126 TYR A O 1
ATOM 1027 N N . VAL A 1 127 ? -4.245 -5.448 23.953 1.00 91.25 127 VAL A N 1
ATOM 1028 C CA . VAL A 1 127 ? -3.341 -5.491 22.799 1.00 91.25 127 VAL A CA 1
ATOM 1029 C C . VAL A 1 127 ? -3.333 -6.890 22.181 1.00 91.25 127 VAL A C 1
ATOM 1031 O O . VAL A 1 127 ? -3.360 -7.908 22.868 1.00 91.25 127 VAL A O 1
ATOM 1034 N N . GLN A 1 128 ? -3.309 -6.938 20.856 1.00 90.38 128 GLN A N 1
ATOM 1035 C CA . GLN A 1 128 ? -3.223 -8.140 20.037 1.00 90.38 128 GLN A CA 1
ATOM 1036 C C . GLN A 1 128 ? -1.849 -8.228 19.373 1.00 90.38 128 GLN A C 1
ATOM 1038 O O . GLN A 1 128 ? -1.189 -7.216 19.152 1.00 90.38 128 GLN A O 1
ATOM 1043 N N . ALA A 1 129 ? -1.434 -9.437 18.986 1.00 83.44 129 ALA A N 1
ATOM 1044 C CA . ALA A 1 129 ? -0.143 -9.655 18.326 1.00 83.44 129 ALA A CA 1
ATOM 1045 C C . ALA A 1 129 ? 0.036 -8.792 17.058 1.00 83.44 129 ALA A C 1
ATOM 1047 O O . ALA A 1 129 ? 1.116 -8.266 16.804 1.00 83.44 129 ALA A O 1
ATOM 1048 N N . THR A 1 130 ? -1.045 -8.568 16.306 1.00 87.25 130 THR A N 1
ATOM 1049 C CA . THR A 1 130 ? -1.050 -7.749 15.084 1.00 87.25 130 THR A CA 1
ATOM 1050 C C . THR A 1 130 ? -0.900 -6.248 15.337 1.00 87.25 130 THR A C 1
ATOM 1052 O O . THR A 1 130 ? -0.589 -5.507 14.405 1.00 87.25 130 THR A O 1
ATOM 1055 N N . ASP A 1 131 ? -1.105 -5.776 16.570 1.00 92.12 131 ASP A N 1
ATOM 1056 C CA . ASP A 1 131 ? -1.097 -4.343 16.884 1.00 92.12 131 ASP A CA 1
ATOM 1057 C C . ASP A 1 131 ? 0.296 -3.735 16.811 1.00 92.12 131 ASP A C 1
ATOM 1059 O O . ASP A 1 131 ? 0.422 -2.559 16.493 1.00 92.12 131 ASP A O 1
ATOM 1063 N N . ILE A 1 132 ? 1.343 -4.526 17.049 1.00 90.62 132 ILE A N 1
ATOM 1064 C CA . ILE A 1 132 ? 2.730 -4.070 16.912 1.00 90.62 132 ILE A CA 1
ATOM 1065 C C . ILE A 1 132 ? 3.012 -3.709 15.447 1.00 90.62 132 ILE A C 1
ATOM 1067 O O . ILE A 1 132 ? 3.556 -2.642 15.157 1.00 90.62 132 ILE A O 1
ATOM 1071 N N . ARG A 1 133 ? 2.568 -4.561 14.514 1.00 91.38 133 ARG A N 1
ATOM 1072 C CA . ARG A 1 133 ? 2.672 -4.314 13.070 1.00 91.38 133 ARG A CA 1
ATOM 1073 C C . ARG A 1 133 ? 1.834 -3.109 12.644 1.00 91.38 133 ARG A C 1
ATOM 1075 O O . ARG A 1 133 ? 2.326 -2.242 11.926 1.00 91.38 133 ARG A O 1
ATOM 1082 N N . LEU A 1 134 ? 0.590 -3.022 13.119 1.00 93.50 134 LEU A N 1
ATOM 1083 C CA . LEU A 1 134 ? -0.283 -1.879 12.844 1.00 93.50 134 LEU A CA 1
ATOM 1084 C C . LEU A 1 134 ? 0.302 -0.568 13.385 1.00 93.50 134 LEU A C 1
ATOM 1086 O O . LEU A 1 134 ? 0.277 0.447 12.698 1.00 93.50 134 LEU A O 1
ATOM 1090 N N . ALA A 1 135 ? 0.864 -0.581 14.592 1.00 95.44 135 ALA A N 1
ATOM 1091 C CA . ALA A 1 135 ? 1.507 0.581 15.185 1.00 95.44 135 ALA A CA 1
ATOM 1092 C C . ALA A 1 135 ? 2.747 1.014 14.398 1.00 95.44 135 ALA A C 1
ATOM 1094 O O . ALA A 1 135 ? 2.968 2.213 14.236 1.00 95.44 135 ALA A O 1
ATOM 1095 N N . ALA A 1 136 ? 3.537 0.065 13.884 1.00 95.56 136 ALA A N 1
ATOM 1096 C CA . ALA A 1 136 ? 4.651 0.370 12.993 1.00 95.56 136 ALA A CA 1
ATOM 1097 C C . ALA A 1 136 ? 4.162 1.064 11.710 1.00 95.56 136 ALA A C 1
ATOM 1099 O O . ALA A 1 136 ? 4.676 2.129 11.376 1.00 95.56 136 ALA A O 1
ATOM 1100 N N . LEU A 1 137 ? 3.119 0.545 11.048 1.00 95.19 137 LEU A N 1
ATOM 1101 C CA . LEU A 1 137 ? 2.537 1.199 9.865 1.00 95.19 137 LEU A CA 1
ATOM 1102 C C . LEU A 1 137 ? 1.988 2.585 10.167 1.00 95.19 137 LEU A C 1
ATOM 1104 O O . LEU A 1 137 ? 2.263 3.543 9.451 1.00 95.19 137 LEU A O 1
ATOM 1108 N N . PHE A 1 138 ? 1.254 2.711 11.264 1.00 97.44 138 PHE A N 1
ATOM 1109 C CA . PHE A 1 138 ? 0.714 3.984 11.699 1.00 97.44 138 PHE A CA 1
ATOM 1110 C C . PHE A 1 138 ? 1.826 5.015 11.961 1.00 97.44 138 PHE A C 1
ATOM 1112 O O . PHE A 1 138 ? 1.687 6.179 11.587 1.00 97.44 138 PHE A O 1
ATOM 1119 N N . LYS A 1 139 ? 2.962 4.605 12.546 1.00 97.56 139 LYS A N 1
ATOM 1120 C CA . LYS A 1 139 ? 4.136 5.478 12.717 1.00 97.56 139 LYS A CA 1
ATOM 1121 C C . LYS A 1 139 ? 4.710 5.928 11.366 1.00 97.56 139 LYS A C 1
ATOM 1123 O O . LYS A 1 139 ? 5.088 7.091 11.248 1.00 97.56 139 LYS A O 1
ATOM 1128 N N . VAL A 1 140 ? 4.713 5.067 10.345 1.00 97.06 140 VAL A N 1
ATOM 1129 C CA . VAL A 1 140 ? 5.112 5.455 8.978 1.00 97.06 140 VAL A CA 1
ATOM 1130 C C . VAL A 1 140 ? 4.121 6.448 8.369 1.00 97.06 140 VAL A C 1
ATOM 1132 O O . VAL A 1 140 ? 4.539 7.469 7.827 1.00 97.06 140 VAL A O 1
ATOM 1135 N N . ALA A 1 141 ? 2.815 6.216 8.526 1.00 96.69 141 ALA A N 1
ATOM 1136 C CA . ALA A 1 141 ? 1.785 7.163 8.102 1.00 96.69 141 ALA A CA 1
ATOM 1137 C C . ALA A 1 141 ? 1.959 8.535 8.782 1.00 96.69 141 ALA A C 1
ATOM 1139 O O . ALA A 1 141 ? 1.858 9.566 8.121 1.00 96.69 141 ALA A O 1
ATOM 1140 N N . CYS A 1 142 ? 2.317 8.564 10.073 1.00 96.81 142 CYS A N 1
ATOM 1141 C CA . CYS A 1 142 ? 2.651 9.803 10.783 1.00 96.81 142 CYS A CA 1
ATOM 1142 C C . CYS A 1 142 ? 3.858 10.529 10.171 1.00 96.81 142 CYS A C 1
ATOM 1144 O O . CYS A 1 142 ? 3.844 11.755 10.092 1.00 96.81 142 CYS A O 1
ATOM 1146 N N . ALA A 1 143 ? 4.905 9.795 9.782 1.00 96.56 143 ALA A N 1
ATOM 1147 C CA . ALA A 1 143 ? 6.087 10.378 9.152 1.00 96.56 143 ALA A CA 1
ATOM 1148 C C . ALA A 1 143 ? 5.731 10.988 7.787 1.00 96.56 143 ALA A C 1
ATOM 1150 O O . ALA A 1 143 ? 6.059 12.144 7.529 1.00 96.56 143 ALA A O 1
ATOM 1151 N N . ALA A 1 144 ? 4.957 10.274 6.962 1.00 95.75 144 ALA A N 1
ATOM 1152 C CA . ALA A 1 144 ? 4.486 10.775 5.668 1.00 95.75 144 ALA A CA 1
ATOM 1153 C C . ALA A 1 144 ? 3.550 11.992 5.809 1.00 95.75 144 ALA A C 1
ATOM 1155 O O . ALA A 1 144 ? 3.588 12.909 4.989 1.00 95.75 144 ALA A O 1
ATOM 1156 N N . HIS A 1 145 ? 2.736 12.039 6.870 1.00 95.69 145 HIS A N 1
ATOM 1157 C CA . HIS A 1 145 ? 1.831 13.158 7.143 1.00 95.69 145 HIS A CA 1
ATOM 1158 C C . HIS A 1 145 ? 2.561 14.494 7.331 1.00 95.69 145 HIS A C 1
ATOM 1160 O O . HIS A 1 145 ? 2.000 15.541 7.017 1.00 95.69 145 HIS A O 1
ATOM 1166 N N . SER A 1 146 ? 3.811 14.480 7.810 1.00 92.44 146 SER A N 1
ATOM 1167 C CA . SER A 1 146 ? 4.590 15.702 8.067 1.00 92.44 146 SER A CA 1
ATOM 1168 C C . SER A 1 146 ? 4.784 16.581 6.823 1.00 92.44 146 SER A C 1
ATOM 1170 O O . SER A 1 146 ? 4.878 17.800 6.942 1.00 92.44 146 SER A O 1
ATOM 1172 N N . THR A 1 147 ? 4.767 15.976 5.634 1.00 92.44 147 THR A N 1
ATOM 1173 C CA . THR A 1 147 ? 4.842 16.655 4.332 1.00 92.44 147 THR A CA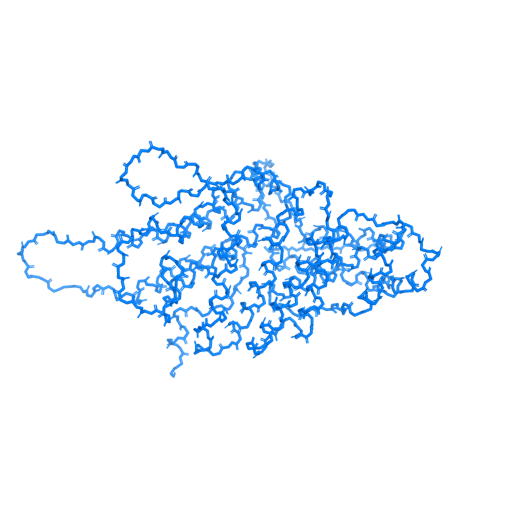 1
ATOM 1174 C C . THR A 1 147 ? 3.505 16.635 3.587 1.00 92.44 147 THR A C 1
ATOM 1176 O O . THR A 1 147 ? 3.453 16.869 2.382 1.00 92.44 147 THR A O 1
ATOM 1179 N N . GLY A 1 148 ? 2.403 16.299 4.267 1.00 91.81 148 GLY A N 1
ATOM 1180 C CA . GLY A 1 148 ? 1.100 16.096 3.630 1.00 91.81 148 GLY A CA 1
ATOM 1181 C C . GLY A 1 148 ? 1.113 14.976 2.586 1.00 91.81 148 GLY A C 1
ATOM 1182 O O . GLY A 1 148 ? 0.389 15.061 1.593 1.00 91.81 148 GLY A O 1
ATOM 1183 N N . CYS A 1 149 ? 1.965 13.960 2.776 1.00 92.31 149 CYS A N 1
ATOM 1184 C CA . CYS A 1 149 ? 2.245 12.898 1.804 1.00 92.31 149 CYS A CA 1
ATOM 1185 C C . CYS A 1 149 ? 2.784 13.413 0.454 1.00 92.31 149 CYS A C 1
ATOM 1187 O O . CYS A 1 149 ? 2.649 12.732 -0.562 1.00 92.31 149 CYS A O 1
ATOM 1189 N N . ARG A 1 150 ? 3.364 14.620 0.421 1.00 91.69 150 ARG A N 1
ATOM 1190 C CA . ARG A 1 150 ? 3.873 15.287 -0.785 1.00 91.69 150 ARG A CA 1
ATOM 1191 C C . ARG A 1 150 ? 5.273 15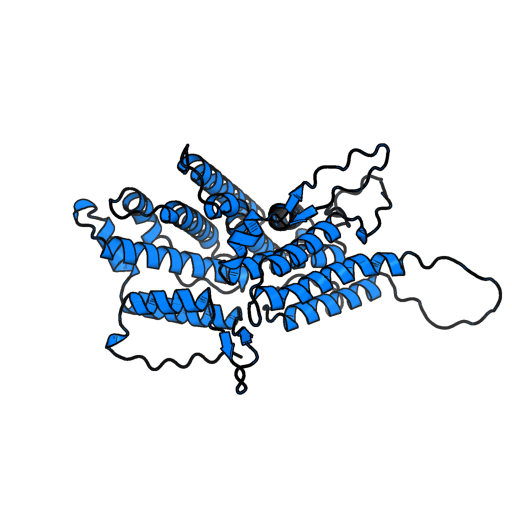.849 -0.525 1.00 91.69 150 ARG A C 1
ATOM 1193 O O . ARG A 1 150 ? 5.417 17.049 -0.293 1.00 91.69 150 ARG A O 1
ATOM 1200 N N . PRO A 1 151 ? 6.313 14.999 -0.535 1.00 92.25 151 PRO A N 1
ATOM 1201 C CA . PRO A 1 151 ? 7.688 15.475 -0.448 1.00 92.25 151 PRO A CA 1
ATOM 1202 C C . PRO A 1 151 ? 8.005 16.450 -1.586 1.00 92.25 151 PRO A C 1
ATOM 1204 O O . PRO A 1 151 ? 7.773 16.144 -2.752 1.00 92.25 151 PRO A O 1
ATOM 1207 N N . SER A 1 152 ? 8.566 17.608 -1.241 1.00 89.88 152 SER A N 1
ATOM 1208 C CA . SER A 1 152 ? 8.987 18.632 -2.206 1.00 89.88 152 SER A CA 1
ATOM 1209 C C . SER A 1 152 ? 10.503 18.721 -2.376 1.00 89.88 152 SER A C 1
ATOM 1211 O O . SER A 1 152 ? 10.972 19.436 -3.255 1.00 89.88 152 SER A O 1
ATOM 1213 N N . THR A 1 153 ? 11.279 18.045 -1.525 1.00 91.31 153 THR A N 1
ATOM 1214 C CA . THR A 1 153 ? 12.747 18.065 -1.567 1.00 91.31 153 THR A CA 1
ATOM 1215 C C . THR A 1 153 ? 13.324 16.669 -1.359 1.00 91.31 153 THR A C 1
ATOM 1217 O O . THR A 1 153 ? 12.698 15.819 -0.718 1.00 91.31 153 THR A O 1
ATOM 1220 N N . ILE A 1 154 ? 14.538 16.441 -1.862 1.00 90.62 154 ILE A N 1
ATOM 1221 C CA . ILE A 1 154 ? 15.246 15.171 -1.676 1.00 90.62 154 ILE A CA 1
ATOM 1222 C C . ILE A 1 154 ? 15.565 14.913 -0.200 1.00 90.62 154 ILE A C 1
ATOM 1224 O O . ILE A 1 154 ? 15.418 13.790 0.271 1.00 90.62 154 ILE A O 1
ATOM 1228 N N . GLU A 1 155 ? 15.877 15.956 0.572 1.00 93.56 155 GLU A N 1
ATOM 1229 C CA . GLU A 1 155 ? 16.122 15.858 2.016 1.00 93.56 155 GLU A CA 1
ATOM 1230 C C . GLU A 1 155 ? 14.873 15.372 2.759 1.00 93.56 155 GLU A C 1
ATOM 1232 O O . GLU A 1 155 ? 14.978 14.665 3.760 1.00 93.56 155 GLU A O 1
ATOM 1237 N N . SER A 1 156 ? 13.681 15.707 2.255 1.00 94.12 156 SER A N 1
ATOM 1238 C CA . SER A 1 156 ? 12.416 15.209 2.803 1.00 94.12 156 SER A CA 1
ATOM 1239 C C . SER A 1 156 ? 12.242 13.709 2.555 1.00 94.12 156 SER A C 1
ATOM 1241 O O . SER A 1 156 ? 11.693 13.008 3.405 1.00 94.12 156 SER A O 1
ATOM 1243 N N . VAL A 1 157 ? 12.713 13.206 1.408 1.00 94.56 157 VAL A N 1
ATOM 1244 C CA . VAL A 1 157 ? 12.751 11.768 1.100 1.00 94.56 157 VAL A CA 1
ATOM 1245 C C . VAL A 1 157 ? 13.776 11.063 1.984 1.00 94.56 157 VAL A C 1
ATOM 1247 O O . VAL A 1 157 ? 13.446 10.048 2.586 1.00 94.56 157 VAL A O 1
ATOM 1250 N N . GLU A 1 158 ? 14.974 11.626 2.149 1.00 95.50 158 GLU A N 1
ATOM 1251 C CA . GLU A 1 158 ? 16.007 11.083 3.043 1.00 95.50 158 GLU A CA 1
ATOM 1252 C C . GLU A 1 158 ? 15.569 11.022 4.505 1.00 95.50 158 GLU A C 1
ATOM 1254 O O . GLU A 1 158 ? 15.854 10.051 5.208 1.00 95.50 158 GLU A O 1
ATOM 1259 N N . ALA A 1 159 ? 14.919 12.078 4.993 1.00 96.56 159 ALA A N 1
ATOM 1260 C CA . ALA A 1 159 ? 14.419 12.134 6.358 1.00 96.56 159 ALA A CA 1
ATOM 1261 C C . ALA A 1 159 ? 13.338 11.070 6.578 1.00 96.56 159 ALA A C 1
ATOM 1263 O O . ALA A 1 159 ? 13.432 10.290 7.526 1.00 96.56 159 ALA A O 1
ATOM 1264 N N . PHE A 1 160 ? 12.374 10.978 5.656 1.00 97.12 160 PHE A N 1
ATOM 1265 C CA . PHE A 1 160 ? 11.346 9.941 5.689 1.00 97.12 160 PHE A CA 1
ATOM 1266 C C . PHE A 1 160 ? 11.958 8.537 5.653 1.00 97.12 160 PHE A C 1
ATOM 1268 O O . PHE A 1 160 ? 11.557 7.657 6.413 1.00 97.12 160 PHE A O 1
ATOM 1275 N N . ASP A 1 161 ? 12.974 8.332 4.818 1.00 96.88 161 ASP A N 1
ATOM 1276 C CA . ASP A 1 161 ? 13.679 7.064 4.718 1.00 96.88 161 ASP A CA 1
ATOM 1277 C C . ASP A 1 161 ? 14.303 6.632 6.051 1.00 96.88 161 ASP A C 1
ATOM 1279 O O . ASP A 1 161 ? 14.098 5.509 6.521 1.00 96.88 161 ASP A O 1
ATOM 1283 N N . LYS A 1 162 ? 15.020 7.555 6.702 1.00 97.25 162 LYS A N 1
ATOM 1284 C CA . LYS A 1 162 ? 15.631 7.341 8.021 1.00 97.25 162 LYS A CA 1
ATOM 1285 C C . LYS A 1 162 ? 14.581 7.011 9.082 1.00 97.25 162 LYS A C 1
ATOM 1287 O O . LYS A 1 162 ? 14.815 6.114 9.899 1.00 97.25 162 LYS A O 1
ATOM 1292 N N . ASP A 1 163 ? 13.430 7.680 9.048 1.00 97.44 163 ASP A N 1
ATOM 1293 C CA . ASP A 1 163 ? 12.310 7.399 9.948 1.00 97.44 163 ASP A CA 1
ATOM 1294 C C . ASP A 1 163 ? 11.765 5.981 9.738 1.00 97.44 163 ASP A C 1
ATOM 1296 O O . ASP A 1 163 ? 11.610 5.232 10.707 1.00 97.44 163 ASP A O 1
ATOM 1300 N N . VAL A 1 164 ? 11.543 5.560 8.486 1.00 97.31 164 VAL A N 1
ATOM 1301 C CA . VAL A 1 164 ? 11.074 4.197 8.185 1.00 97.31 164 VAL A CA 1
ATOM 1302 C C . VAL A 1 164 ? 12.095 3.152 8.632 1.00 97.31 164 VAL A C 1
ATOM 1304 O O . VAL A 1 164 ? 11.712 2.163 9.255 1.00 97.31 164 VAL A O 1
ATOM 1307 N N . GLN A 1 165 ? 13.392 3.373 8.397 1.00 96.38 165 GLN A N 1
ATOM 1308 C CA . GLN A 1 165 ? 14.445 2.465 8.864 1.00 96.38 165 GLN A CA 1
ATOM 1309 C C . GLN A 1 165 ? 14.494 2.359 10.396 1.00 96.38 165 GLN A C 1
ATOM 1311 O O . GLN A 1 165 ? 14.783 1.294 10.946 1.00 96.38 165 GLN A O 1
ATOM 1316 N N . LEU A 1 166 ? 14.247 3.457 11.116 1.00 97.12 166 LEU A N 1
ATOM 1317 C CA . LEU A 1 166 ? 14.162 3.446 12.576 1.00 97.12 166 LEU A CA 1
ATOM 1318 C C . LEU A 1 166 ? 12.934 2.663 13.054 1.00 97.12 166 LEU A C 1
ATOM 1320 O O . LEU A 1 166 ? 13.051 1.836 13.959 1.00 97.12 166 LEU A O 1
ATOM 1324 N N . ILE A 1 167 ? 11.782 2.870 12.417 1.00 96.50 167 ILE A N 1
ATOM 1325 C CA . ILE A 1 167 ? 10.550 2.125 12.699 1.00 96.50 167 ILE A CA 1
ATOM 1326 C C . ILE A 1 167 ? 10.745 0.628 12.431 1.00 96.50 167 ILE A C 1
ATOM 1328 O O . ILE A 1 167 ? 10.368 -0.187 13.269 1.00 96.50 167 ILE A O 1
ATOM 1332 N N . GLU A 1 168 ? 11.376 0.263 11.314 1.00 95.00 168 GLU A N 1
ATOM 1333 C CA . GLU A 1 168 ? 11.703 -1.120 10.955 1.00 95.00 168 GLU A CA 1
ATOM 1334 C C . GLU A 1 168 ? 12.601 -1.774 12.008 1.00 95.00 168 GLU A C 1
ATOM 1336 O O . GLU A 1 168 ? 12.281 -2.849 12.511 1.00 95.00 168 GLU A O 1
ATOM 1341 N N . ARG A 1 169 ? 13.685 -1.102 12.420 1.00 94.00 169 ARG A N 1
ATOM 1342 C CA . ARG A 1 169 ? 14.571 -1.599 13.484 1.00 94.00 169 ARG A CA 1
ATOM 1343 C C . ARG A 1 169 ? 13.829 -1.787 14.803 1.00 94.00 169 ARG A C 1
ATOM 1345 O O . ARG A 1 169 ? 14.011 -2.809 15.462 1.00 94.00 169 ARG A O 1
ATOM 1352 N N . HIS A 1 170 ? 12.975 -0.836 15.181 1.00 92.44 170 HIS A N 1
ATOM 1353 C CA . HIS A 1 170 ? 12.155 -0.963 16.383 1.00 92.44 170 HIS A CA 1
ATOM 1354 C C . HIS A 1 170 ? 11.172 -2.130 16.290 1.00 92.44 170 HIS A C 1
ATOM 1356 O O . HIS A 1 170 ? 11.093 -2.916 17.232 1.00 92.44 170 HIS A O 1
ATOM 1362 N N . PHE A 1 171 ? 10.487 -2.289 15.157 1.00 91.44 171 PHE A N 1
ATOM 1363 C CA . PHE A 1 171 ? 9.599 -3.419 14.898 1.00 91.44 171 PHE A CA 1
ATOM 1364 C C . PHE A 1 171 ? 10.347 -4.749 15.057 1.00 91.44 171 PHE A C 1
ATOM 1366 O O . PHE A 1 171 ? 9.954 -5.569 15.887 1.00 91.44 171 PHE A O 1
ATOM 1373 N N . MET A 1 172 ? 11.484 -4.908 14.375 1.00 89.69 172 MET A N 1
ATOM 1374 C CA . MET A 1 172 ? 12.320 -6.111 14.458 1.00 89.69 172 MET A CA 1
ATOM 1375 C C . MET A 1 172 ? 12.801 -6.385 15.890 1.00 89.69 172 MET A C 1
ATOM 1377 O O . MET A 1 172 ? 12.747 -7.520 16.352 1.00 89.69 172 MET A O 1
ATOM 1381 N N . SER A 1 173 ? 13.194 -5.347 16.637 1.00 88.19 173 SER A N 1
ATOM 1382 C CA . SER A 1 173 ? 13.603 -5.495 18.042 1.00 88.19 173 SER A CA 1
ATOM 1383 C C . SER A 1 173 ? 12.446 -5.863 18.980 1.00 88.19 173 SER A C 1
ATOM 1385 O O . SER A 1 173 ? 12.652 -6.560 19.971 1.00 88.19 173 SER A O 1
ATOM 1387 N N . SER A 1 174 ? 11.223 -5.419 18.671 1.00 83.75 174 SER A N 1
ATOM 1388 C CA . SER A 1 174 ? 10.033 -5.655 19.498 1.00 83.75 174 SER A CA 1
ATOM 1389 C C . SER A 1 174 ? 9.466 -7.071 19.366 1.00 83.75 174 SER A C 1
ATOM 1391 O O . SER A 1 174 ? 8.694 -7.505 20.220 1.00 83.75 174 SER A O 1
ATOM 1393 N N . LEU A 1 175 ? 9.863 -7.797 18.317 1.00 76.94 175 LEU A N 1
ATOM 1394 C CA . LEU A 1 175 ? 9.437 -9.175 18.070 1.00 76.94 175 LEU A CA 1
ATOM 1395 C C . LEU A 1 175 ? 10.207 -10.191 18.937 1.00 76.94 175 LEU A C 1
ATOM 1397 O O . LEU A 1 175 ? 9.621 -11.195 19.341 1.00 76.94 175 LEU A O 1
ATOM 1401 N N . GLY A 1 176 ? 11.455 -9.898 19.327 1.00 68.12 176 GLY A N 1
ATOM 1402 C CA . GLY A 1 176 ? 12.265 -10.743 20.222 1.00 68.12 176 GLY A CA 1
ATOM 1403 C C . GLY A 1 176 ? 12.396 -12.208 19.763 1.00 68.12 176 GLY A C 1
ATOM 1404 O O . GLY A 1 176 ? 12.412 -12.480 18.568 1.00 68.12 176 GLY A O 1
ATOM 1405 N N . ASP A 1 177 ? 12.447 -13.147 20.723 1.00 57.25 177 ASP A N 1
ATOM 1406 C CA . ASP A 1 177 ? 12.480 -14.618 20.520 1.00 57.25 177 ASP A CA 1
ATOM 1407 C C . ASP A 1 177 ? 11.108 -15.238 20.171 1.00 57.25 177 ASP A C 1
ATOM 1409 O O . ASP A 1 177 ? 10.949 -16.462 20.118 1.00 57.25 177 ASP A O 1
ATOM 1413 N N . ARG A 1 178 ? 10.062 -14.424 19.981 1.00 60.22 178 ARG A N 1
ATOM 1414 C CA . ARG A 1 178 ? 8.735 -14.955 19.640 1.00 60.22 178 ARG A CA 1
ATOM 1415 C C . ARG A 1 178 ? 8.788 -15.485 18.211 1.00 60.22 178 ARG A C 1
ATOM 1417 O O . ARG A 1 178 ? 9.285 -14.791 17.328 1.00 60.22 178 ARG A O 1
ATOM 1424 N N . SER A 1 179 ? 8.255 -16.688 17.966 1.00 54.91 179 SER A N 1
ATOM 1425 C CA . SER A 1 179 ? 8.159 -17.213 16.600 1.00 54.91 179 SER A CA 1
ATOM 1426 C C . SER A 1 179 ? 7.424 -16.187 15.739 1.00 54.91 179 SER A C 1
ATOM 1428 O O . SER A 1 179 ? 6.245 -15.914 15.986 1.00 54.91 179 SER A O 1
ATOM 1430 N N . MET A 1 180 ? 8.128 -15.583 14.782 1.00 65.25 180 MET A N 1
ATOM 1431 C CA . MET A 1 180 ? 7.542 -14.571 13.914 1.00 65.25 180 MET A CA 1
ATOM 1432 C C . MET A 1 180 ? 6.390 -15.209 13.148 1.00 65.25 180 MET A C 1
ATOM 1434 O O . MET A 1 180 ? 6.614 -16.170 12.406 1.00 65.25 180 MET A O 1
ATOM 1438 N N . ASP A 1 181 ? 5.175 -14.679 13.317 1.00 75.88 181 ASP A N 1
ATOM 1439 C CA . ASP A 1 181 ? 4.097 -15.019 12.398 1.00 75.88 181 ASP A CA 1
ATOM 1440 C C . ASP A 1 181 ? 4.553 -14.693 10.969 1.00 75.88 181 ASP A C 1
ATOM 1442 O O . ASP A 1 181 ? 5.324 -13.754 10.749 1.00 75.88 181 ASP A O 1
ATOM 1446 N N . VAL A 1 182 ? 4.118 -15.501 10.004 1.00 78.12 182 VAL A N 1
ATOM 1447 C CA . VAL A 1 182 ? 4.617 -15.431 8.623 1.00 78.12 182 VAL A CA 1
ATOM 1448 C C . VAL A 1 182 ? 4.412 -14.023 8.032 1.00 78.12 182 VAL A C 1
ATOM 1450 O O . VAL A 1 182 ? 5.300 -13.474 7.383 1.00 78.12 182 VAL A O 1
ATOM 1453 N N . PHE A 1 183 ? 3.304 -13.351 8.362 1.00 79.56 183 PHE A N 1
ATOM 1454 C CA . PHE A 1 183 ? 3.047 -11.976 7.921 1.00 79.56 183 PHE A CA 1
ATOM 1455 C C . PHE A 1 183 ? 4.036 -10.958 8.511 1.00 79.56 183 PHE A C 1
ATOM 1457 O O . PHE A 1 183 ? 4.403 -9.998 7.839 1.00 79.56 183 PHE A O 1
ATOM 1464 N N . SER A 1 184 ? 4.481 -11.145 9.752 1.00 83.44 184 SER A N 1
ATOM 1465 C CA . SER A 1 184 ? 5.483 -10.298 10.406 1.00 83.44 184 SER A CA 1
ATOM 1466 C C . SER A 1 184 ? 6.876 -10.460 9.789 1.00 83.44 184 SER A C 1
ATOM 1468 O O . SER A 1 184 ? 7.626 -9.487 9.754 1.00 83.44 184 SER A O 1
ATOM 1470 N N . GLN A 1 185 ? 7.196 -11.626 9.214 1.00 83.62 185 GLN A N 1
ATOM 1471 C CA . GLN A 1 185 ? 8.438 -11.837 8.453 1.00 83.62 185 GLN A CA 1
ATOM 1472 C C . GLN A 1 185 ? 8.442 -11.065 7.127 1.00 83.62 185 GLN A C 1
ATOM 1474 O O . GLN A 1 185 ? 9.461 -10.505 6.728 1.00 83.62 185 GLN A O 1
ATOM 1479 N N . HIS A 1 186 ? 7.294 -10.995 6.450 1.00 85.00 186 HIS A N 1
ATOM 1480 C CA . HIS A 1 186 ? 7.173 -10.315 5.156 1.00 85.00 186 HIS A CA 1
ATOM 1481 C C . HIS A 1 186 ? 6.853 -8.819 5.267 1.00 85.00 186 HIS A C 1
ATOM 1483 O O . HIS A 1 186 ? 6.968 -8.081 4.287 1.00 85.00 186 HIS A O 1
ATOM 1489 N N . PHE A 1 187 ? 6.447 -8.355 6.448 1.00 87.31 187 PHE A N 1
ATOM 1490 C CA . PHE A 1 187 ? 6.021 -6.981 6.689 1.00 87.31 187 PHE A CA 1
ATOM 1491 C C . PHE A 1 187 ? 7.038 -5.904 6.256 1.00 87.31 187 PHE A C 1
ATOM 1493 O O . PHE A 1 187 ? 6.625 -4.954 5.579 1.00 87.31 187 PHE A O 1
ATOM 1500 N N . PRO A 1 188 ? 8.348 -6.020 6.569 1.00 89.19 188 PRO A N 1
ATOM 1501 C CA . PRO A 1 188 ? 9.318 -5.010 6.156 1.00 89.19 188 PRO A CA 1
ATOM 1502 C C . PRO A 1 188 ? 9.421 -4.884 4.637 1.00 89.19 188 PRO A C 1
ATOM 1504 O O . PRO A 1 188 ? 9.473 -3.775 4.112 1.00 89.19 188 PRO A O 1
ATOM 1507 N N . PHE A 1 189 ? 9.387 -6.012 3.932 1.00 86.06 189 PHE A N 1
ATOM 1508 C CA . PHE A 1 189 ? 9.598 -6.091 2.487 1.00 86.06 189 PHE A CA 1
ATOM 1509 C C . PHE A 1 189 ? 8.354 -5.782 1.660 1.00 86.06 189 PHE A C 1
ATOM 1511 O O . PHE A 1 189 ? 8.464 -5.513 0.471 1.00 86.06 189 PHE A O 1
ATOM 1518 N N . THR A 1 190 ? 7.179 -5.794 2.283 1.00 85.44 190 THR A N 1
ATOM 1519 C CA . THR A 1 190 ? 5.911 -5.469 1.629 1.00 85.44 190 THR A CA 1
ATOM 1520 C C . THR A 1 190 ? 5.495 -4.054 2.002 1.00 85.44 190 THR A C 1
ATOM 1522 O O . THR A 1 190 ? 5.755 -3.116 1.255 1.00 85.44 190 THR A O 1
ATOM 1525 N N . SER A 1 191 ? 4.915 -3.857 3.184 1.00 90.69 191 SER A N 1
ATOM 1526 C CA . SER A 1 191 ? 4.319 -2.578 3.563 1.00 90.69 191 SER A CA 1
ATOM 1527 C C . SER A 1 191 ? 5.348 -1.465 3.799 1.00 90.69 191 SER A C 1
ATOM 1529 O O . SER A 1 191 ? 5.145 -0.353 3.318 1.00 90.69 191 SER A O 1
ATOM 1531 N N . LEU A 1 192 ? 6.465 -1.720 4.497 1.00 94.50 192 LEU A N 1
ATOM 1532 C CA . LEU A 1 192 ? 7.441 -0.648 4.775 1.00 94.50 192 LEU A CA 1
ATOM 1533 C C . LEU A 1 192 ? 8.194 -0.214 3.512 1.00 94.50 192 LEU A C 1
ATOM 1535 O O . LEU A 1 192 ? 8.325 0.984 3.257 1.00 94.50 192 LEU A O 1
ATOM 1539 N N . ARG A 1 193 ? 8.663 -1.168 2.695 1.00 94.88 193 ARG A N 1
ATOM 1540 C CA . ARG A 1 193 ? 9.272 -0.851 1.391 1.00 94.88 193 ARG A CA 1
ATOM 1541 C C . ARG A 1 193 ? 8.282 -0.184 0.443 1.00 94.88 193 ARG A C 1
ATOM 1543 O O . ARG A 1 193 ? 8.678 0.751 -0.242 1.00 94.88 193 ARG A O 1
ATOM 1550 N N . TRP A 1 194 ? 7.008 -0.579 0.458 1.00 94.75 194 TRP A N 1
ATOM 1551 C CA . TRP A 1 194 ? 5.967 0.105 -0.307 1.00 94.75 194 TRP A CA 1
ATOM 1552 C C . TRP A 1 194 ? 5.845 1.587 0.054 1.00 94.75 194 TRP A C 1
ATOM 1554 O O . TRP A 1 194 ? 5.801 2.424 -0.845 1.00 94.75 194 TRP A O 1
ATOM 1564 N N . TYR A 1 195 ? 5.813 1.930 1.345 1.00 96.00 195 TYR A N 1
ATOM 1565 C CA . TYR A 1 195 ? 5.747 3.329 1.773 1.00 96.00 195 TYR A CA 1
ATOM 1566 C C . TYR A 1 195 ? 6.965 4.123 1.293 1.00 96.00 195 TYR A C 1
ATOM 1568 O O . TYR A 1 195 ? 6.797 5.226 0.781 1.00 96.00 195 TYR A O 1
ATOM 1576 N N . ARG A 1 196 ? 8.175 3.553 1.403 1.00 96.50 196 ARG A N 1
ATOM 1577 C CA . ARG A 1 196 ? 9.414 4.167 0.889 1.00 96.50 196 ARG A CA 1
ATOM 1578 C C . ARG A 1 196 ? 9.313 4.406 -0.619 1.00 96.50 196 ARG A C 1
ATOM 1580 O O . ARG A 1 196 ? 9.428 5.548 -1.058 1.00 96.50 196 ARG A O 1
ATOM 1587 N N . LEU A 1 197 ? 8.995 3.358 -1.386 1.00 96.12 197 LEU A N 1
ATOM 1588 C CA . LEU A 1 197 ? 8.816 3.416 -2.840 1.00 96.12 197 LEU A CA 1
ATOM 1589 C C . LEU A 1 197 ? 7.774 4.460 -3.243 1.00 96.12 197 LEU A C 1
ATOM 1591 O O . LEU A 1 197 ? 8.050 5.337 -4.052 1.00 96.12 197 LEU A O 1
ATOM 1595 N N . SER A 1 198 ? 6.588 4.408 -2.649 1.00 94.69 198 SER A N 1
ATOM 1596 C CA . SER A 1 198 ? 5.500 5.319 -2.994 1.00 94.69 198 SER A CA 1
ATOM 1597 C C . SER A 1 198 ? 5.862 6.764 -2.701 1.00 94.69 198 SER A C 1
ATOM 1599 O O . SER A 1 198 ? 5.598 7.628 -3.528 1.00 94.69 198 SER A O 1
ATOM 1601 N N . TYR A 1 199 ? 6.487 7.025 -1.552 1.00 95.25 199 TYR A N 1
ATOM 1602 C CA . TYR A 1 199 ? 6.873 8.367 -1.136 1.00 95.25 199 TYR A CA 1
ATOM 1603 C C . TYR A 1 199 ? 7.930 8.975 -2.065 1.00 95.25 199 TYR A C 1
ATOM 1605 O O . TYR A 1 199 ? 7.764 10.111 -2.508 1.00 95.25 199 TYR A O 1
ATOM 1613 N N . VAL A 1 200 ? 8.973 8.219 -2.438 1.00 94.38 200 VAL A N 1
ATOM 1614 C CA . VAL A 1 200 ? 9.949 8.711 -3.427 1.00 94.38 200 VAL A CA 1
ATOM 1615 C C . VAL A 1 200 ? 9.336 8.849 -4.814 1.00 94.38 200 VAL A C 1
ATOM 1617 O O . VAL A 1 200 ? 9.665 9.794 -5.522 1.00 94.38 200 VAL A O 1
ATOM 1620 N N . CYS A 1 201 ? 8.393 7.985 -5.197 1.00 92.25 201 CYS A N 1
ATOM 1621 C CA . CYS A 1 201 ? 7.685 8.155 -6.459 1.00 92.25 201 CYS A CA 1
ATOM 1622 C C . CYS A 1 201 ? 6.851 9.445 -6.479 1.00 92.25 201 CYS A C 1
ATOM 1624 O O . CYS A 1 201 ? 6.884 10.145 -7.479 1.00 92.25 201 CYS A O 1
ATOM 1626 N N . VAL A 1 202 ? 6.181 9.828 -5.380 1.00 91.44 202 VAL A N 1
ATOM 1627 C CA . VAL A 1 202 ? 5.491 11.135 -5.303 1.00 91.44 202 VAL A CA 1
ATOM 1628 C C . VAL A 1 202 ? 6.468 12.293 -5.537 1.00 91.44 202 VAL A C 1
ATOM 1630 O O . VAL A 1 202 ? 6.129 13.251 -6.229 1.00 91.44 202 VAL A O 1
ATOM 1633 N N . PHE A 1 203 ? 7.676 12.213 -4.972 1.00 91.25 203 PHE A N 1
ATOM 1634 C CA . PHE A 1 203 ? 8.722 13.214 -5.191 1.00 91.25 203 PHE A CA 1
ATOM 1635 C C . PHE A 1 203 ? 9.177 13.255 -6.658 1.00 91.25 203 PHE A C 1
ATOM 1637 O O . PHE A 1 203 ? 9.265 14.329 -7.252 1.00 91.25 203 PHE A O 1
ATOM 1644 N N . LEU A 1 204 ? 9.438 12.095 -7.263 1.00 88.94 204 LEU A N 1
ATOM 1645 C CA . LEU A 1 204 ? 9.873 11.987 -8.659 1.00 88.94 204 LEU A CA 1
ATOM 1646 C C . LEU A 1 204 ? 8.808 12.512 -9.639 1.00 88.94 204 LEU A C 1
ATOM 1648 O O . LEU A 1 204 ? 9.154 13.187 -10.608 1.00 88.94 204 LEU A O 1
ATOM 1652 N N . ASP A 1 205 ? 7.523 12.294 -9.349 1.00 83.50 205 ASP A N 1
ATOM 1653 C CA . ASP A 1 205 ? 6.409 12.832 -10.141 1.00 83.50 205 ASP A CA 1
ATOM 1654 C C . ASP A 1 205 ? 6.406 14.378 -10.126 1.00 83.50 205 ASP A C 1
ATOM 1656 O O . ASP A 1 205 ? 6.169 15.027 -11.148 1.00 83.50 205 ASP A O 1
ATOM 1660 N N . ALA A 1 206 ? 6.696 14.981 -8.968 1.00 80.38 206 ALA A N 1
ATOM 1661 C CA . ALA A 1 206 ? 6.601 16.424 -8.738 1.00 80.38 206 ALA A CA 1
ATOM 1662 C C . ALA A 1 206 ? 7.852 17.231 -9.136 1.00 80.38 206 ALA A C 1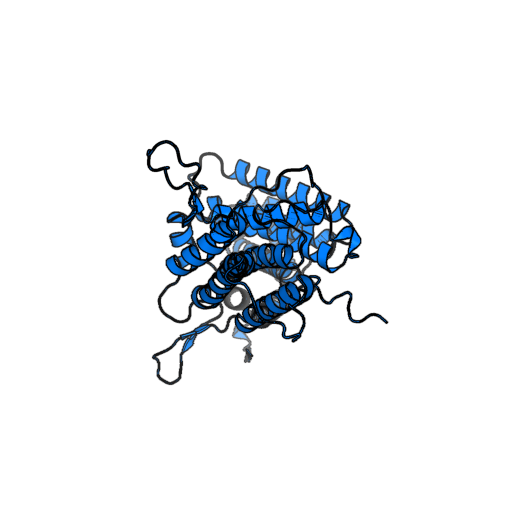
ATOM 1664 O O . ALA A 1 206 ? 7.807 18.461 -9.125 1.00 80.38 206 ALA A O 1
ATOM 1665 N N . THR A 1 207 ? 8.965 16.567 -9.448 1.00 79.25 207 THR A N 1
ATOM 1666 C CA . THR A 1 207 ? 10.267 17.213 -9.676 1.00 79.25 207 THR A CA 1
ATOM 1667 C C . THR A 1 207 ? 10.611 17.372 -11.151 1.00 79.25 207 THR A C 1
ATOM 1669 O O . THR A 1 207 ? 10.078 16.668 -12.010 1.00 79.25 207 THR A O 1
ATOM 1672 N N . ASP A 1 208 ? 11.527 18.298 -11.450 1.00 72.31 208 ASP A N 1
ATOM 1673 C CA . ASP A 1 208 ? 12.058 18.508 -12.799 1.00 72.31 208 ASP A CA 1
ATOM 1674 C C . ASP A 1 208 ? 12.829 17.281 -13.301 1.00 72.31 208 ASP A C 1
ATOM 1676 O O . ASP A 1 208 ? 13.483 16.581 -12.528 1.00 72.31 208 ASP A O 1
ATOM 1680 N N . VAL A 1 209 ? 12.837 17.067 -14.622 1.00 68.06 209 VAL A N 1
ATOM 1681 C CA . VAL A 1 209 ? 13.503 15.929 -15.292 1.00 68.06 209 VAL A CA 1
ATOM 1682 C C . VAL A 1 209 ? 14.962 15.735 -14.847 1.00 68.06 209 VAL A C 1
ATOM 1684 O O . VAL A 1 209 ? 15.423 14.603 -14.740 1.00 68.06 209 VAL A O 1
ATOM 1687 N N . SER A 1 210 ? 15.676 16.817 -14.522 1.00 64.88 210 SER A N 1
ATOM 1688 C CA . SER A 1 210 ? 17.060 16.776 -14.028 1.00 64.88 210 SER A CA 1
ATOM 1689 C C . SER A 1 210 ? 17.207 16.160 -12.630 1.00 64.88 210 SER A C 1
ATOM 1691 O O . SER A 1 210 ? 18.239 15.561 -12.341 1.00 64.88 210 SER A O 1
ATOM 1693 N N . GLN A 1 211 ? 16.190 16.276 -11.772 1.00 65.50 211 GLN A N 1
ATOM 1694 C CA . GLN A 1 211 ? 16.141 15.658 -10.441 1.00 65.50 211 GLN A CA 1
ATOM 1695 C C . GLN A 1 211 ? 15.519 14.256 -10.470 1.00 65.50 211 GLN A C 1
ATOM 1697 O O . GLN A 1 211 ? 15.732 13.464 -9.551 1.00 65.50 211 GLN A O 1
ATOM 1702 N N . ARG A 1 212 ? 14.801 13.924 -11.552 1.00 69.06 212 ARG A N 1
ATOM 1703 C CA . ARG A 1 212 ? 14.290 12.569 -11.815 1.00 69.06 212 ARG A CA 1
ATOM 1704 C C . ARG A 1 212 ? 15.399 11.570 -12.142 1.00 69.06 212 ARG A C 1
ATOM 1706 O O . ARG A 1 212 ? 15.194 10.364 -12.046 1.00 69.06 212 ARG A O 1
ATOM 1713 N N . THR A 1 213 ? 16.583 12.065 -12.492 1.00 67.75 213 THR A N 1
ATOM 1714 C CA . THR A 1 213 ? 17.809 11.279 -12.621 1.00 67.75 213 THR A CA 1
ATOM 1715 C C . THR A 1 213 ? 18.697 11.541 -11.408 1.00 67.75 213 THR A C 1
ATOM 1717 O O . THR A 1 213 ? 19.170 12.656 -11.222 1.00 67.75 213 THR A O 1
ATOM 1720 N N . GLY A 1 214 ? 18.927 10.541 -10.556 1.00 82.12 214 GLY A N 1
ATOM 1721 C CA . GLY A 1 214 ? 19.802 10.708 -9.395 1.00 82.12 214 GLY A CA 1
ATOM 1722 C C . GLY A 1 214 ? 19.524 9.713 -8.281 1.00 82.12 214 GLY A C 1
ATOM 1723 O O . GLY A 1 214 ? 18.952 8.648 -8.497 1.00 82.12 214 GLY A O 1
ATOM 1724 N N . GLN A 1 215 ? 19.900 10.097 -7.066 1.00 87.88 215 GLN A N 1
ATOM 1725 C CA . GLN A 1 215 ? 19.791 9.269 -5.867 1.00 87.88 215 GLN A CA 1
ATOM 1726 C C . GLN A 1 215 ? 18.347 8.838 -5.553 1.00 87.88 215 GLN A C 1
ATOM 1728 O O . GLN A 1 215 ? 18.123 7.693 -5.171 1.00 87.88 215 GLN A O 1
ATOM 1733 N N . ALA A 1 216 ? 17.360 9.712 -5.783 1.00 89.38 216 ALA A N 1
ATOM 1734 C CA . ALA A 1 216 ? 15.946 9.379 -5.600 1.00 89.38 216 ALA A CA 1
ATOM 1735 C C . ALA A 1 216 ? 15.480 8.250 -6.539 1.00 89.38 216 ALA A C 1
ATOM 1737 O O . ALA A 1 216 ? 14.768 7.342 -6.112 1.00 89.38 216 ALA A O 1
ATOM 1738 N N . LEU A 1 217 ? 15.930 8.262 -7.798 1.00 90.56 217 LEU A N 1
ATOM 1739 C CA . LEU A 1 217 ? 15.678 7.169 -8.735 1.00 90.56 217 LEU A CA 1
ATOM 1740 C C . LEU A 1 217 ? 16.382 5.883 -8.286 1.00 90.56 217 LEU A C 1
ATOM 1742 O O . LEU A 1 217 ? 15.769 4.819 -8.318 1.00 90.56 217 LEU A O 1
ATOM 1746 N N . THR A 1 218 ? 17.634 5.975 -7.828 1.00 92.25 218 THR A N 1
ATOM 1747 C CA . THR A 1 218 ? 18.368 4.821 -7.288 1.00 92.25 218 THR A CA 1
ATOM 1748 C C . THR A 1 218 ? 17.602 4.167 -6.140 1.00 92.25 218 THR A C 1
ATOM 1750 O O . THR A 1 218 ? 17.421 2.953 -6.150 1.00 92.25 218 THR A O 1
ATOM 1753 N N . TRP A 1 219 ? 17.073 4.955 -5.198 1.00 94.25 219 TRP A N 1
ATOM 1754 C CA . TRP A 1 219 ? 16.229 4.435 -4.121 1.00 94.25 219 TRP A CA 1
ATOM 1755 C C . TRP A 1 219 ? 14.937 3.798 -4.628 1.00 94.25 219 TRP A C 1
ATOM 1757 O O . TRP A 1 219 ? 14.566 2.726 -4.157 1.00 94.25 219 TRP A O 1
ATOM 1767 N N . ALA A 1 220 ? 14.256 4.421 -5.595 1.00 94.75 220 ALA A N 1
ATOM 1768 C CA . ALA A 1 220 ? 13.037 3.862 -6.173 1.00 94.75 220 ALA A CA 1
ATOM 1769 C C . ALA A 1 220 ? 13.298 2.487 -6.813 1.00 94.75 220 ALA A C 1
ATOM 1771 O O . ALA A 1 220 ? 12.565 1.533 -6.547 1.00 94.75 220 ALA A O 1
ATOM 1772 N N . ILE A 1 221 ? 14.376 2.366 -7.596 1.00 95.00 221 ILE A N 1
ATOM 1773 C CA . ILE A 1 221 ? 14.806 1.106 -8.213 1.00 95.00 221 ILE A CA 1
ATOM 1774 C C . ILE A 1 221 ? 15.162 0.079 -7.136 1.00 95.00 221 ILE A C 1
ATOM 1776 O O . ILE A 1 221 ? 14.694 -1.058 -7.188 1.00 95.00 221 ILE A O 1
ATOM 1780 N N . GLU A 1 222 ? 15.946 0.476 -6.133 1.00 94.94 222 GLU A N 1
ATOM 1781 C CA . GLU A 1 222 ? 16.363 -0.405 -5.048 1.00 94.94 222 GLU A CA 1
ATOM 1782 C C . GLU A 1 222 ? 15.152 -0.954 -4.282 1.00 94.94 222 GLU A C 1
ATOM 1784 O O . GLU A 1 222 ? 15.010 -2.169 -4.143 1.00 94.94 222 GLU A O 1
ATOM 1789 N N . TRP A 1 223 ? 14.235 -0.100 -3.828 1.00 95.94 223 TRP A N 1
ATOM 1790 C CA . TRP A 1 223 ? 13.082 -0.538 -3.041 1.00 95.94 223 TRP A CA 1
ATOM 1791 C C . TRP A 1 223 ? 12.085 -1.354 -3.859 1.00 95.94 223 TRP A C 1
ATOM 1793 O O . TRP A 1 223 ? 11.575 -2.352 -3.350 1.00 95.94 223 TRP A O 1
ATOM 1803 N N . ALA A 1 224 ? 11.853 -0.999 -5.127 1.00 96.94 224 ALA A N 1
ATOM 1804 C CA . ALA A 1 224 ? 11.052 -1.824 -6.026 1.00 96.94 224 ALA A CA 1
ATOM 1805 C C . ALA A 1 224 ? 11.697 -3.203 -6.235 1.00 96.94 224 ALA A C 1
ATOM 1807 O O . ALA A 1 224 ? 11.019 -4.225 -6.131 1.00 96.94 224 ALA A O 1
ATOM 1808 N N . SER A 1 225 ? 13.018 -3.255 -6.439 1.00 95.81 225 SER A N 1
ATOM 1809 C CA . SER A 1 225 ? 13.744 -4.518 -6.589 1.00 95.81 225 SER A CA 1
ATOM 1810 C C . SER A 1 225 ? 13.685 -5.378 -5.327 1.00 95.81 225 SER A C 1
ATOM 1812 O O . SER A 1 225 ? 13.484 -6.582 -5.436 1.00 95.81 225 SER A O 1
ATOM 1814 N N . GLN A 1 226 ? 13.772 -4.779 -4.133 1.00 95.19 226 GLN A N 1
ATOM 1815 C CA . GLN A 1 226 ? 13.669 -5.493 -2.858 1.00 95.19 226 GLN A CA 1
ATOM 1816 C C . GLN A 1 226 ? 12.275 -6.095 -2.653 1.00 95.19 226 GLN A C 1
ATOM 1818 O O . GLN A 1 226 ? 12.181 -7.231 -2.194 1.00 95.19 226 GLN A O 1
ATOM 1823 N N . ILE A 1 227 ? 11.207 -5.377 -3.030 1.00 95.75 227 ILE A N 1
ATOM 1824 C CA . ILE A 1 227 ? 9.829 -5.899 -2.991 1.00 95.75 227 ILE A CA 1
ATOM 1825 C C . ILE A 1 227 ? 9.714 -7.154 -3.865 1.00 95.75 227 ILE A C 1
ATOM 1827 O O . ILE A 1 227 ? 9.188 -8.168 -3.412 1.00 95.75 227 ILE A O 1
ATOM 1831 N N . LEU A 1 228 ? 10.214 -7.106 -5.105 1.00 95.88 228 LEU A N 1
ATOM 1832 C CA . LEU A 1 228 ? 10.099 -8.232 -6.040 1.00 95.88 228 LEU A CA 1
ATOM 1833 C C . LEU A 1 228 ? 11.047 -9.382 -5.697 1.00 95.88 228 LEU A C 1
ATOM 1835 O O . LEU A 1 228 ? 10.665 -10.545 -5.792 1.00 95.88 228 LEU A O 1
ATOM 1839 N N . PHE A 1 229 ? 12.270 -9.073 -5.270 1.00 94.50 229 PHE A N 1
ATOM 1840 C CA . PHE A 1 229 ? 13.255 -10.073 -4.874 1.00 94.50 229 PHE A CA 1
ATOM 1841 C C . PHE A 1 229 ? 12.779 -10.855 -3.653 1.00 94.50 229 PHE A C 1
ATOM 1843 O O . PHE A 1 229 ? 12.969 -12.067 -3.597 1.00 94.50 229 PHE A O 1
ATOM 1850 N N . HIS A 1 230 ? 12.099 -10.186 -2.716 1.00 93.25 230 HIS A N 1
ATOM 1851 C CA . HIS A 1 230 ? 11.495 -10.831 -1.555 1.00 93.25 230 HIS A CA 1
ATOM 1852 C C . HIS A 1 230 ? 10.492 -11.920 -1.940 1.00 93.25 230 HIS A C 1
ATOM 1854 O O . HIS A 1 230 ? 10.395 -12.897 -1.219 1.00 93.25 230 HIS A O 1
ATOM 1860 N N . LEU A 1 231 ? 9.809 -11.822 -3.091 1.00 92.88 231 LEU A N 1
ATOM 1861 C CA . LEU A 1 231 ? 8.895 -12.869 -3.584 1.00 92.88 231 LEU A CA 1
ATOM 1862 C C . LEU A 1 231 ? 9.605 -14.174 -3.962 1.00 92.88 231 LEU A C 1
ATOM 1864 O O . LEU A 1 231 ? 8.943 -15.181 -4.234 1.00 92.88 231 LEU A O 1
ATOM 1868 N N . SER A 1 232 ? 10.932 -14.136 -4.052 1.00 91.88 232 SER A N 1
ATOM 1869 C CA . SER A 1 232 ? 11.749 -15.243 -4.505 1.00 91.88 232 SER A CA 1
ATOM 1870 C C . SER A 1 232 ? 12.523 -15.883 -3.366 1.00 91.88 232 SER A C 1
ATOM 1872 O O . SER A 1 232 ? 12.964 -15.226 -2.425 1.00 91.88 232 SER A O 1
ATOM 1874 N N . ARG A 1 233 ? 12.775 -17.178 -3.522 1.00 86.69 233 ARG A N 1
ATOM 1875 C CA . ARG A 1 233 ? 13.837 -17.876 -2.805 1.00 86.69 233 ARG A CA 1
ATOM 1876 C C . ARG A 1 233 ? 14.976 -18.190 -3.777 1.00 86.69 233 ARG A C 1
ATOM 1878 O O . ARG A 1 233 ? 14.706 -18.484 -4.947 1.00 86.69 233 ARG A O 1
ATOM 1885 N N . PRO A 1 234 ? 16.242 -18.171 -3.326 1.00 67.19 234 PRO A N 1
ATOM 1886 C CA . PRO A 1 234 ? 17.349 -18.621 -4.158 1.00 67.19 234 PRO A CA 1
ATOM 1887 C C . PRO A 1 234 ? 17.116 -20.078 -4.566 1.00 67.19 234 PRO A C 1
ATOM 1889 O O . PRO A 1 234 ? 16.899 -20.936 -3.706 1.00 67.19 234 PRO A O 1
ATOM 1892 N N . CYS A 1 235 ? 17.162 -20.378 -5.865 1.00 64.56 235 CYS A N 1
ATOM 1893 C CA . CYS A 1 235 ? 17.227 -21.765 -6.304 1.00 64.56 235 CYS A CA 1
ATOM 1894 C C . CYS A 1 235 ? 18.588 -22.338 -5.881 1.00 64.56 235 CYS A C 1
ATOM 1896 O O . CYS A 1 235 ? 19.620 -21.704 -6.117 1.00 64.56 235 CYS A O 1
ATOM 1898 N N . CYS A 1 236 ? 18.615 -23.520 -5.254 1.00 56.59 236 CYS A N 1
ATOM 1899 C CA . CYS A 1 236 ? 19.877 -24.229 -5.047 1.00 56.59 236 CYS A CA 1
ATOM 1900 C C . CYS A 1 236 ? 20.548 -24.410 -6.418 1.00 56.59 236 CYS A C 1
ATOM 1902 O O . CYS A 1 236 ? 19.879 -24.901 -7.334 1.00 56.59 236 CYS A O 1
ATOM 1904 N N . PRO A 1 237 ? 21.822 -24.012 -6.593 1.00 53.75 237 PRO A N 1
ATOM 1905 C CA . PRO A 1 237 ? 22.506 -24.270 -7.845 1.00 53.75 237 PRO A CA 1
ATOM 1906 C C . PRO A 1 237 ? 22.586 -25.784 -8.028 1.00 53.75 237 PRO A C 1
ATOM 1908 O O . PRO A 1 237 ? 23.036 -26.505 -7.132 1.00 53.75 237 PRO A O 1
ATOM 1911 N N . VAL A 1 238 ? 22.129 -26.272 -9.180 1.00 51.66 238 VAL A N 1
ATOM 1912 C CA . VAL A 1 238 ? 22.516 -27.606 -9.634 1.00 51.66 238 VAL A CA 1
ATOM 1913 C C . VAL A 1 238 ? 24.034 -27.554 -9.763 1.00 51.66 238 VAL A C 1
ATOM 1915 O O . VAL A 1 238 ? 24.568 -26.683 -10.447 1.00 51.66 238 VAL A O 1
ATOM 1918 N N . VAL A 1 239 ? 24.724 -28.412 -9.014 1.00 50.12 239 VAL A N 1
ATOM 1919 C CA . VAL A 1 239 ? 26.182 -28.542 -9.042 1.00 50.12 239 VAL A CA 1
ATOM 1920 C C . VAL A 1 239 ? 26.558 -29.178 -10.377 1.00 50.12 239 VAL A C 1
ATOM 1922 O O . VAL A 1 239 ? 26.817 -30.370 -10.439 1.00 50.12 239 VAL A O 1
ATOM 1925 N N . ASP A 1 240 ? 26.543 -28.392 -11.446 1.00 47.09 240 ASP A N 1
ATOM 1926 C CA . ASP A 1 240 ? 27.208 -28.727 -12.696 1.00 47.09 240 ASP A CA 1
ATOM 1927 C C . ASP A 1 240 ? 28.157 -27.580 -13.034 1.00 47.09 240 ASP A C 1
ATOM 1929 O O . ASP A 1 240 ? 27.770 -26.412 -13.125 1.00 47.09 240 ASP A O 1
ATOM 1933 N N . GLY A 1 241 ? 29.442 -27.926 -13.087 1.00 50.62 241 GLY A N 1
ATOM 1934 C CA . GLY A 1 241 ? 30.544 -26.988 -13.234 1.00 50.62 241 GLY A CA 1
ATOM 1935 C C . GLY A 1 241 ? 30.463 -26.157 -14.516 1.00 50.62 241 GLY A C 1
ATOM 1936 O O . GLY A 1 241 ? 29.950 -26.594 -15.542 1.00 50.62 241 GLY A O 1
ATOM 1937 N N . ASP A 1 242 ? 31.041 -24.960 -14.436 1.00 47.09 242 ASP A N 1
ATOM 1938 C CA . ASP A 1 242 ? 31.465 -24.123 -15.567 1.00 47.09 242 ASP A CA 1
ATOM 1939 C C . ASP A 1 242 ? 30.416 -23.408 -16.433 1.00 47.09 242 ASP A C 1
ATOM 1941 O O . ASP A 1 242 ? 30.737 -22.927 -17.518 1.00 47.09 242 ASP A O 1
ATOM 1945 N N . SER A 1 243 ? 29.208 -23.153 -15.926 1.00 47.59 243 SER A N 1
ATOM 1946 C CA . SER A 1 243 ? 28.358 -22.101 -16.512 1.00 47.59 243 SER A CA 1
ATOM 1947 C C . SER A 1 243 ? 27.969 -21.051 -15.471 1.00 47.59 243 SER A C 1
ATOM 1949 O O . SER A 1 243 ? 27.297 -21.346 -14.486 1.00 47.59 243 SER A O 1
ATOM 1951 N N . GLN A 1 244 ? 28.390 -19.796 -15.689 1.00 53.50 244 GLN A N 1
ATOM 1952 C CA . GLN A 1 244 ? 27.890 -18.604 -14.986 1.00 53.50 244 GLN A CA 1
ATOM 1953 C C . GLN A 1 244 ? 26.426 -18.342 -15.379 1.00 53.50 244 GLN A C 1
ATOM 1955 O O . GLN A 1 244 ? 26.085 -17.293 -15.922 1.00 53.50 244 GLN A O 1
ATOM 1960 N N . ASN A 1 245 ? 25.545 -19.315 -15.157 1.00 57.47 245 ASN A N 1
ATOM 1961 C CA . ASN A 1 245 ? 24.130 -19.123 -15.397 1.00 57.47 245 ASN A CA 1
ATOM 1962 C C . ASN A 1 245 ? 23.587 -18.179 -14.315 1.00 57.47 245 ASN A C 1
ATOM 1964 O O . ASN A 1 245 ? 23.816 -18.414 -13.122 1.00 57.47 245 ASN A O 1
ATOM 1968 N N . PRO A 1 246 ? 22.897 -17.091 -14.698 1.00 64.94 246 PRO A N 1
ATOM 1969 C CA . PRO A 1 246 ? 22.305 -16.177 -13.735 1.00 64.94 246 PRO A CA 1
ATOM 1970 C C . PRO A 1 246 ? 21.369 -16.943 -12.790 1.00 64.94 246 PRO A C 1
ATOM 1972 O O . PRO A 1 246 ? 20.556 -17.746 -13.241 1.00 64.94 246 PRO A O 1
ATOM 1975 N N . ILE A 1 247 ? 21.487 -16.691 -11.478 1.00 72.19 247 ILE A N 1
ATOM 1976 C CA . ILE A 1 247 ? 20.701 -17.374 -10.434 1.00 72.19 247 ILE A CA 1
ATOM 1977 C C . ILE A 1 247 ? 19.211 -17.315 -10.784 1.00 72.19 247 ILE A C 1
ATOM 1979 O O . ILE A 1 247 ? 18.619 -16.235 -10.834 1.00 72.19 247 ILE A O 1
ATOM 1983 N N . GLN A 1 248 ? 18.597 -18.477 -10.992 1.00 79.81 248 GLN A N 1
ATOM 1984 C CA . GLN A 1 248 ? 17.167 -18.574 -11.245 1.00 79.81 248 GLN A CA 1
ATOM 1985 C C . GLN A 1 248 ? 16.383 -18.187 -9.982 1.00 79.81 248 GLN A C 1
ATOM 1987 O O . GLN A 1 248 ? 16.655 -18.691 -8.889 1.00 79.81 248 GLN A O 1
ATOM 1992 N N . LEU A 1 249 ? 15.424 -17.270 -10.139 1.00 89.50 249 LEU A N 1
ATOM 1993 C CA . LEU A 1 249 ? 14.518 -16.854 -9.070 1.00 89.50 249 LEU A CA 1
ATOM 1994 C C . LEU A 1 249 ? 13.250 -17.703 -9.132 1.00 89.50 249 LEU A C 1
ATOM 1996 O O . LEU A 1 249 ? 12.544 -17.706 -10.141 1.00 89.50 249 LEU A O 1
ATOM 2000 N N . GLU A 1 250 ? 12.968 -18.411 -8.044 1.00 91.69 250 GLU A N 1
ATOM 2001 C CA . GLU A 1 250 ? 11.780 -19.250 -7.903 1.00 91.69 250 GLU A CA 1
ATOM 2002 C C . GLU A 1 250 ? 10.829 -18.646 -6.867 1.00 91.69 250 GLU A C 1
ATOM 2004 O O . GLU A 1 250 ? 11.318 -18.154 -5.846 1.00 91.69 250 GLU A O 1
ATOM 2009 N N . PRO A 1 251 ? 9.497 -18.699 -7.080 1.00 92.69 251 PRO A N 1
ATOM 2010 C CA . PRO A 1 251 ? 8.528 -18.259 -6.082 1.00 92.69 251 PRO A CA 1
ATOM 2011 C C . PRO A 1 251 ? 8.775 -18.917 -4.722 1.00 92.69 251 PRO A C 1
ATOM 2013 O O . PRO A 1 251 ? 8.968 -20.136 -4.638 1.00 92.69 251 PRO A O 1
ATOM 2016 N N . ASP A 1 252 ? 8.761 -18.122 -3.654 1.00 91.69 252 ASP A N 1
ATOM 2017 C CA . ASP A 1 252 ? 8.801 -18.648 -2.291 1.00 91.69 252 ASP A CA 1
ATOM 2018 C C . ASP A 1 252 ? 7.426 -19.242 -1.915 1.00 91.69 252 ASP A C 1
ATOM 2020 O O . ASP A 1 252 ? 6.432 -18.508 -1.881 1.00 91.69 252 ASP A O 1
ATOM 2024 N N . PRO A 1 253 ? 7.330 -20.550 -1.599 1.00 89.88 253 PRO A N 1
ATOM 2025 C CA . PRO A 1 253 ? 6.068 -21.180 -1.216 1.00 89.88 253 PRO A CA 1
ATOM 2026 C C . PRO A 1 253 ? 5.396 -20.538 0.004 1.00 89.88 253 PRO A C 1
ATOM 2028 O O . PRO A 1 253 ? 4.170 -20.489 0.056 1.00 89.88 253 PRO A O 1
ATOM 2031 N N . SER A 1 254 ? 6.177 -20.029 0.963 1.00 87.75 254 SER A N 1
ATOM 2032 C CA . SER A 1 254 ? 5.634 -19.372 2.160 1.00 87.75 254 SER A CA 1
ATOM 2033 C C . SER A 1 254 ? 4.917 -18.067 1.808 1.00 87.75 254 SER A C 1
ATOM 2035 O O . SER A 1 254 ? 3.837 -17.779 2.324 1.00 87.75 254 SER A O 1
ATOM 2037 N N . ILE A 1 255 ? 5.463 -17.320 0.846 1.00 89.00 255 ILE A N 1
ATOM 2038 C CA . ILE A 1 255 ? 4.859 -16.089 0.335 1.00 89.00 255 ILE A CA 1
ATOM 2039 C C . ILE A 1 255 ? 3.622 -16.406 -0.492 1.00 89.00 255 ILE A C 1
ATOM 2041 O O . ILE A 1 255 ? 2.614 -15.720 -0.355 1.00 89.00 255 ILE A O 1
ATOM 2045 N N . VAL A 1 256 ? 3.663 -17.457 -1.312 1.00 89.62 256 VAL A N 1
ATOM 2046 C CA . VAL A 1 256 ? 2.498 -17.915 -2.082 1.00 89.62 256 VAL A CA 1
ATOM 2047 C C . VAL A 1 256 ? 1.322 -18.252 -1.156 1.00 89.62 256 VAL A C 1
ATOM 2049 O O . VAL A 1 256 ? 0.189 -17.831 -1.411 1.00 89.62 256 VAL A O 1
ATOM 2052 N N . GLU A 1 257 ? 1.582 -18.953 -0.052 1.00 87.00 257 GLU A N 1
ATOM 2053 C CA . GLU A 1 257 ? 0.565 -19.275 0.953 1.00 87.00 257 GLU A CA 1
ATOM 2054 C C . GLU A 1 257 ? -0.011 -18.007 1.600 1.00 87.00 257 GLU A C 1
ATOM 2056 O O . GLU A 1 257 ? -1.229 -17.830 1.650 1.00 87.00 257 GLU A O 1
ATOM 2061 N N . VAL A 1 258 ? 0.849 -17.076 2.020 1.00 85.00 258 VAL A N 1
ATOM 2062 C CA . VAL A 1 258 ? 0.436 -15.784 2.594 1.00 85.00 258 VAL A CA 1
ATOM 2063 C C . VAL A 1 258 ? -0.404 -14.969 1.615 1.00 85.00 258 VAL A C 1
ATOM 2065 O O . VAL A 1 258 ? -1.438 -14.410 1.985 1.00 85.00 258 VAL A O 1
ATOM 2068 N N . MET A 1 259 ? 0.025 -14.910 0.357 1.00 86.12 259 MET A N 1
ATOM 2069 C CA . MET A 1 259 ? -0.647 -14.145 -0.685 1.00 86.12 259 MET A CA 1
ATOM 2070 C C . MET A 1 259 ? -2.018 -14.717 -1.038 1.00 86.12 259 MET A C 1
ATOM 2072 O O . MET A 1 259 ? -2.903 -13.948 -1.397 1.00 86.12 259 MET A O 1
ATOM 2076 N N . SER A 1 260 ? -2.244 -16.018 -0.849 1.00 81.94 260 SER A N 1
ATOM 2077 C CA . SER A 1 260 ? -3.556 -16.646 -1.075 1.00 81.94 260 SER A CA 1
ATOM 2078 C C . SER A 1 260 ? -4.667 -16.064 -0.186 1.00 81.94 260 SER A C 1
ATOM 2080 O O . SER A 1 260 ? -5.848 -16.177 -0.513 1.00 81.94 260 SER A O 1
ATOM 2082 N N . PHE A 1 261 ? -4.296 -15.412 0.922 1.00 76.94 261 PHE A N 1
ATOM 2083 C CA . PHE A 1 261 ? -5.207 -14.752 1.861 1.00 76.94 261 PHE A CA 1
ATOM 2084 C C . PHE A 1 261 ? -4.907 -13.256 2.028 1.00 76.94 261 PHE A C 1
ATOM 2086 O O . PHE A 1 261 ? -5.330 -12.649 3.013 1.00 76.94 261 PHE A O 1
ATOM 2093 N N . ALA A 1 262 ? -4.146 -12.651 1.114 1.00 81.12 262 ALA A N 1
ATOM 2094 C CA . ALA A 1 262 ? -3.764 -11.249 1.223 1.00 81.12 262 ALA A CA 1
ATOM 2095 C C . ALA A 1 262 ? -4.891 -10.292 0.800 1.00 81.12 262 ALA A C 1
ATOM 2097 O O . ALA A 1 262 ? -5.807 -10.642 0.054 1.00 81.12 262 ALA A O 1
ATOM 2098 N N . ILE A 1 263 ? -4.803 -9.052 1.285 1.00 82.44 263 ILE A N 1
ATOM 2099 C CA . ILE A 1 263 ? -5.656 -7.943 0.837 1.00 82.44 263 ILE A CA 1
ATOM 2100 C C . ILE A 1 263 ? -5.290 -7.480 -0.570 1.00 82.44 263 ILE A C 1
ATOM 2102 O O . ILE A 1 263 ? -4.141 -7.625 -0.991 1.00 82.44 263 ILE A O 1
ATOM 2106 N N . ASP A 1 264 ? -6.250 -6.862 -1.263 1.00 80.75 264 ASP A N 1
ATOM 2107 C CA . ASP A 1 264 ? -6.114 -6.418 -2.657 1.00 80.75 264 ASP A CA 1
ATOM 2108 C C . ASP A 1 264 ? -4.850 -5.560 -2.867 1.00 80.75 264 ASP A C 1
ATOM 2110 O O . ASP A 1 264 ? -4.145 -5.687 -3.870 1.00 80.75 264 ASP A O 1
ATOM 2114 N N . HIS A 1 265 ? -4.494 -4.750 -1.865 1.00 81.56 265 HIS A N 1
ATOM 2115 C CA . HIS A 1 265 ? -3.308 -3.899 -1.889 1.00 81.56 265 HIS A CA 1
ATOM 2116 C C . HIS A 1 265 ? -1.981 -4.652 -2.065 1.00 81.56 265 HIS A C 1
ATOM 2118 O O . HIS A 1 265 ? -1.099 -4.112 -2.721 1.00 81.56 265 HIS A O 1
ATOM 2124 N N . TYR A 1 266 ? -1.818 -5.887 -1.573 1.00 86.81 266 TYR A N 1
ATOM 2125 C CA . TYR A 1 266 ? -0.561 -6.633 -1.774 1.00 86.81 266 TYR A CA 1
ATOM 2126 C C . TYR A 1 266 ? -0.278 -6.872 -3.261 1.00 86.81 266 TYR A C 1
ATOM 2128 O O . TYR A 1 266 ? 0.856 -6.739 -3.716 1.00 86.81 266 TYR A O 1
ATOM 2136 N N . PHE A 1 267 ? -1.322 -7.171 -4.033 1.00 88.62 267 PHE A N 1
ATOM 2137 C CA . PHE A 1 267 ? -1.205 -7.377 -5.474 1.00 88.62 267 PHE A CA 1
ATOM 2138 C C . PHE A 1 267 ? -0.901 -6.067 -6.204 1.00 88.62 267 PHE A C 1
ATOM 2140 O O . PHE A 1 267 ? -0.101 -6.063 -7.137 1.00 88.62 267 PHE A O 1
ATOM 2147 N N . VAL A 1 268 ? -1.490 -4.956 -5.746 1.00 87.81 268 VAL A N 1
ATOM 2148 C CA . VAL A 1 268 ? -1.208 -3.611 -6.276 1.00 87.81 268 VAL A CA 1
ATOM 2149 C C . VAL A 1 268 ? 0.253 -3.230 -6.041 1.00 87.81 268 VAL A C 1
ATOM 2151 O O . VAL A 1 268 ? 0.904 -2.773 -6.972 1.00 87.81 268 VAL A O 1
ATOM 2154 N N . VAL A 1 269 ? 0.798 -3.480 -4.843 1.00 91.44 269 VAL A N 1
ATOM 2155 C CA . VAL A 1 269 ? 2.208 -3.202 -4.509 1.00 91.44 269 VAL A CA 1
ATOM 2156 C C . VAL A 1 269 ? 3.159 -3.903 -5.481 1.00 91.44 269 VAL A C 1
ATOM 2158 O O . VAL A 1 269 ? 4.097 -3.286 -5.982 1.00 91.44 269 VAL A O 1
ATOM 2161 N N . ILE A 1 270 ? 2.906 -5.179 -5.786 1.00 93.56 270 ILE A N 1
ATOM 2162 C CA . ILE A 1 270 ? 3.753 -5.976 -6.687 1.00 93.56 270 ILE A CA 1
ATOM 2163 C C . ILE A 1 270 ? 3.642 -5.487 -8.136 1.00 93.56 270 ILE A C 1
ATOM 2165 O O . ILE A 1 270 ? 4.661 -5.332 -8.816 1.00 93.56 270 ILE A O 1
ATOM 2169 N N . ALA A 1 271 ? 2.421 -5.209 -8.603 1.00 92.44 271 ALA A N 1
ATOM 2170 C CA . ALA A 1 271 ? 2.191 -4.650 -9.933 1.00 92.44 271 ALA A CA 1
ATOM 2171 C C . ALA A 1 271 ? 2.874 -3.282 -10.088 1.00 92.44 271 ALA A C 1
ATOM 2173 O O . ALA A 1 271 ? 3.561 -3.043 -11.079 1.00 92.44 271 ALA A O 1
ATOM 2174 N N . TYR A 1 272 ? 2.754 -2.418 -9.080 1.00 92.19 272 TYR A N 1
ATOM 2175 C CA . TYR A 1 272 ? 3.360 -1.091 -9.064 1.00 92.19 272 TYR A CA 1
ATOM 2176 C C . TYR A 1 272 ? 4.890 -1.158 -9.031 1.00 92.19 272 TYR A C 1
ATOM 2178 O O . TYR A 1 272 ? 5.542 -0.480 -9.819 1.00 92.19 272 TYR A O 1
ATOM 2186 N N . ALA A 1 273 ? 5.487 -1.992 -8.173 1.00 95.62 273 ALA A N 1
ATOM 2187 C CA . ALA A 1 273 ? 6.941 -2.169 -8.136 1.00 95.62 273 ALA A CA 1
ATOM 2188 C C . ALA A 1 273 ? 7.485 -2.663 -9.489 1.00 95.62 273 ALA A C 1
ATOM 2190 O O . ALA A 1 273 ? 8.481 -2.137 -9.984 1.00 95.62 273 ALA A O 1
ATOM 2191 N N . SER A 1 274 ? 6.789 -3.611 -10.124 1.00 96.00 274 SER A N 1
ATOM 2192 C CA . SER A 1 274 ? 7.136 -4.095 -11.467 1.00 96.00 274 SER A CA 1
ATOM 2193 C C . SER A 1 274 ? 7.031 -2.983 -12.510 1.00 96.00 274 SER A C 1
ATOM 2195 O O . SER A 1 274 ? 7.959 -2.792 -13.293 1.00 96.00 274 SER A O 1
ATOM 2197 N N . PHE A 1 275 ? 5.952 -2.196 -12.478 1.00 93.88 275 PHE A N 1
ATOM 2198 C CA . PHE A 1 275 ? 5.764 -1.060 -13.375 1.00 93.88 275 PHE A CA 1
ATOM 2199 C C . PHE A 1 275 ? 6.871 -0.015 -13.227 1.00 93.88 275 PHE A C 1
ATOM 2201 O O . PHE A 1 275 ? 7.433 0.396 -14.236 1.00 93.88 275 PHE A O 1
ATOM 2208 N N . VAL A 1 276 ? 7.234 0.380 -12.001 1.00 93.19 276 VAL A N 1
ATOM 2209 C CA . VAL A 1 276 ? 8.310 1.361 -11.763 1.00 93.19 276 VAL A CA 1
ATOM 2210 C C . VAL A 1 276 ? 9.615 0.903 -12.402 1.00 93.19 276 VAL A C 1
ATOM 2212 O O . VAL A 1 276 ? 10.274 1.697 -13.073 1.00 93.19 276 VAL A O 1
ATOM 2215 N N . LEU A 1 277 ? 9.975 -0.373 -12.239 1.00 95.12 277 LEU A N 1
ATOM 2216 C CA . LEU A 1 277 ? 11.180 -0.923 -12.849 1.00 95.12 277 LEU A CA 1
ATOM 2217 C C . LEU A 1 277 ? 11.077 -0.921 -14.379 1.00 95.12 277 LEU A C 1
ATOM 2219 O O . LEU A 1 277 ? 11.909 -0.311 -15.044 1.00 95.12 277 LEU A O 1
ATOM 2223 N N . VAL A 1 278 ? 10.046 -1.539 -14.960 1.00 93.88 278 VAL A N 1
ATOM 2224 C CA . VAL A 1 278 ? 9.926 -1.633 -16.427 1.00 93.88 278 VAL A CA 1
ATOM 2225 C C . VAL A 1 278 ? 9.830 -0.256 -17.078 1.00 93.88 278 VAL A C 1
ATOM 2227 O O . VAL A 1 278 ? 10.499 -0.012 -18.078 1.00 93.88 278 VAL A O 1
ATOM 2230 N N . ASN A 1 279 ? 9.080 0.671 -16.485 1.00 90.44 279 ASN A N 1
ATOM 2231 C CA . ASN A 1 279 ? 8.964 2.033 -16.987 1.00 90.44 279 ASN A CA 1
ATOM 2232 C C . ASN A 1 279 ? 10.291 2.802 -16.880 1.00 90.44 279 ASN A C 1
ATOM 2234 O O . ASN A 1 279 ? 10.662 3.510 -17.809 1.00 90.44 279 ASN A O 1
ATOM 2238 N N . SER A 1 280 ? 11.056 2.625 -15.796 1.00 89.62 280 SER A N 1
ATOM 2239 C CA . SER A 1 280 ? 12.392 3.233 -15.667 1.00 89.62 280 SER A CA 1
ATOM 2240 C C . SER A 1 280 ? 13.367 2.718 -16.731 1.00 89.62 280 SER A C 1
ATOM 2242 O O . SER A 1 280 ? 14.173 3.487 -17.254 1.00 89.62 280 SER A O 1
ATOM 2244 N N . TRP A 1 281 ? 13.282 1.435 -17.088 1.00 90.38 281 TRP A N 1
ATOM 2245 C CA . TRP A 1 281 ? 14.064 0.861 -18.186 1.00 90.38 281 TRP A CA 1
ATOM 2246 C C . TRP A 1 281 ? 13.604 1.374 -19.560 1.00 90.38 281 TRP A C 1
ATOM 2248 O O . TRP A 1 281 ? 14.440 1.811 -20.349 1.00 90.38 281 TRP A O 1
ATOM 2258 N N . LEU A 1 282 ? 12.295 1.398 -19.837 1.00 87.12 282 LEU A N 1
ATOM 2259 C CA . LEU A 1 282 ? 11.747 1.918 -21.100 1.00 87.12 282 LEU A CA 1
ATOM 2260 C C . LEU A 1 282 ? 12.075 3.400 -21.313 1.00 87.12 282 LEU A C 1
ATOM 2262 O O . LEU A 1 282 ? 12.399 3.801 -22.429 1.00 87.12 282 LEU A O 1
ATOM 2266 N N . SER A 1 283 ? 12.069 4.192 -20.239 1.00 83.69 283 SER A N 1
ATOM 2267 C CA . SER A 1 283 ? 12.499 5.595 -20.243 1.00 83.69 283 SER A CA 1
ATOM 2268 C C . SER A 1 283 ? 14.024 5.767 -20.288 1.00 83.69 283 SER A C 1
ATOM 2270 O O . SER A 1 283 ? 14.515 6.888 -20.163 1.00 83.69 283 SER A O 1
ATOM 2272 N N . ASN A 1 284 ? 14.786 4.681 -20.469 1.00 83.19 284 ASN A N 1
ATOM 2273 C CA . ASN A 1 284 ? 16.244 4.679 -20.567 1.00 83.19 284 ASN A CA 1
ATOM 2274 C C . ASN A 1 284 ? 16.918 5.360 -19.359 1.00 83.19 284 ASN A C 1
ATOM 2276 O O . ASN A 1 284 ? 17.863 6.136 -19.509 1.00 83.19 284 ASN A O 1
ATOM 2280 N N . LEU A 1 285 ? 16.412 5.086 -18.152 1.00 85.19 285 LEU A N 1
ATOM 2281 C CA . LEU A 1 285 ? 16.957 5.591 -16.887 1.00 85.19 285 LEU A CA 1
ATOM 2282 C C . LEU A 1 285 ? 17.821 4.550 -16.158 1.00 85.19 285 LEU A C 1
ATOM 2284 O O . LEU A 1 285 ? 18.671 4.914 -15.342 1.00 85.19 285 LEU A O 1
ATOM 2288 N N . MET A 1 286 ? 17.638 3.266 -16.476 1.00 89.19 286 MET A N 1
ATOM 2289 C CA . MET A 1 286 ? 18.408 2.151 -15.923 1.00 89.19 286 MET A CA 1
ATOM 2290 C C . MET A 1 286 ? 18.638 1.040 -16.952 1.00 89.19 286 MET A C 1
ATOM 2292 O O . MET A 1 286 ? 17.862 0.889 -17.897 1.00 89.19 286 MET A O 1
ATOM 2296 N N . ASP A 1 287 ? 19.669 0.225 -16.727 1.00 87.12 287 ASP A N 1
ATOM 2297 C CA . ASP A 1 287 ? 19.946 -0.963 -17.533 1.00 87.12 287 ASP A CA 1
ATOM 2298 C C . ASP A 1 287 ? 19.158 -2.215 -17.082 1.00 87.12 287 ASP A C 1
ATOM 2300 O O . ASP A 1 287 ? 18.426 -2.226 -16.090 1.00 87.12 287 ASP A O 1
ATOM 2304 N N . PHE A 1 288 ? 19.339 -3.312 -17.820 1.00 87.31 288 PHE A N 1
ATOM 2305 C CA . PHE A 1 288 ? 18.742 -4.624 -17.546 1.00 87.31 288 PHE A CA 1
ATOM 2306 C C . PHE A 1 288 ? 19.138 -5.241 -16.189 1.00 87.31 288 PHE A C 1
ATOM 2308 O O . PHE A 1 288 ? 18.453 -6.133 -15.682 1.00 87.31 288 PHE A O 1
ATOM 2315 N N . ASN A 1 289 ? 20.231 -4.775 -15.585 1.00 88.12 289 ASN A N 1
ATOM 2316 C CA . ASN A 1 289 ? 20.721 -5.209 -14.279 1.00 88.12 289 ASN A CA 1
ATOM 2317 C C . ASN A 1 289 ? 20.395 -4.199 -13.170 1.00 88.12 289 ASN A C 1
ATOM 2319 O O . ASN A 1 289 ? 20.984 -4.269 -12.091 1.00 88.12 289 ASN A O 1
ATOM 2323 N N . LEU A 1 290 ? 19.424 -3.312 -13.420 1.00 89.19 290 LEU A N 1
ATOM 2324 C CA . LEU A 1 290 ? 18.918 -2.306 -12.487 1.00 89.19 290 LEU A CA 1
ATOM 2325 C C . LEU A 1 290 ? 19.948 -1.239 -12.097 1.00 89.19 290 LEU A C 1
ATOM 2327 O O . LEU A 1 290 ? 19.807 -0.600 -11.055 1.00 89.19 290 LEU A O 1
ATOM 2331 N N . ARG A 1 291 ? 20.987 -1.023 -12.912 1.00 87.75 291 ARG A N 1
ATOM 2332 C CA . ARG A 1 291 ? 21.960 0.045 -12.670 1.00 87.75 291 ARG A CA 1
ATOM 2333 C C . ARG A 1 291 ? 21.468 1.344 -13.308 1.00 87.75 291 ARG A C 1
ATOM 2335 O O . ARG A 1 291 ? 21.237 1.360 -14.522 1.00 87.75 291 ARG A O 1
ATOM 2342 N N . PRO A 1 292 ? 21.320 2.439 -12.543 1.00 83.31 292 PRO A N 1
ATOM 2343 C CA . PRO A 1 292 ? 20.999 3.744 -13.110 1.00 83.31 292 PRO A CA 1
ATOM 2344 C C . PRO A 1 292 ? 22.084 4.195 -14.097 1.00 83.31 292 PRO A C 1
ATOM 2346 O O . PRO A 1 292 ? 23.278 4.048 -13.836 1.00 83.31 292 PRO A O 1
ATOM 2349 N N . HIS A 1 293 ? 21.703 4.814 -15.215 1.00 75.31 293 HIS A N 1
ATOM 2350 C CA . HIS A 1 293 ? 22.654 5.220 -16.267 1.00 75.31 293 HIS A CA 1
ATOM 2351 C C . HIS A 1 293 ? 23.615 6.368 -15.898 1.00 75.31 293 HIS A C 1
ATOM 2353 O O . HIS A 1 293 ? 24.429 6.783 -16.721 1.00 75.31 293 HIS A O 1
ATOM 2359 N N . ILE A 1 294 ? 23.565 6.853 -14.659 1.00 59.72 294 ILE A N 1
ATOM 2360 C CA . ILE A 1 294 ? 24.435 7.911 -14.128 1.00 59.72 294 ILE A CA 1
ATOM 2361 C C . ILE A 1 294 ? 25.860 7.376 -13.863 1.00 59.72 294 ILE A C 1
ATOM 2363 O O . ILE A 1 294 ? 26.818 8.145 -13.871 1.00 59.72 294 ILE A O 1
ATOM 2367 N N . GLU A 1 295 ? 26.032 6.055 -13.727 1.00 50.88 295 GLU A N 1
ATOM 2368 C CA . GLU A 1 295 ? 27.295 5.393 -13.358 1.00 50.88 295 GLU A CA 1
ATOM 2369 C C . GLU A 1 295 ? 27.917 4.572 -14.509 1.00 50.88 295 GLU A C 1
ATOM 2371 O O . GLU A 1 295 ? 28.199 3.380 -14.376 1.00 50.88 295 GLU A O 1
ATOM 2376 N N . ARG A 1 296 ? 28.145 5.168 -15.688 1.00 51.06 296 ARG A N 1
ATOM 2377 C CA . ARG A 1 296 ? 28.837 4.450 -16.779 1.00 51.06 296 ARG A CA 1
ATOM 2378 C C . ARG A 1 296 ? 30.357 4.409 -16.574 1.00 51.06 296 ARG A C 1
ATOM 2380 O O . ARG A 1 296 ? 31.085 5.248 -17.096 1.00 51.06 296 ARG A O 1
ATOM 2387 N N . SER A 1 297 ? 30.844 3.354 -15.920 1.00 40.00 297 SER A N 1
ATOM 2388 C CA . SER A 1 297 ? 32.198 2.825 -16.130 1.00 40.00 297 SER A CA 1
ATOM 2389 C C . SER A 1 297 ? 32.150 1.602 -17.059 1.00 40.00 297 SER A C 1
ATOM 2391 O O . SER A 1 297 ? 31.892 0.487 -16.626 1.00 40.00 297 SER A O 1
ATOM 2393 N N . GLY A 1 298 ? 32.367 1.829 -18.355 1.00 43.28 298 GLY A N 1
ATOM 2394 C CA . GLY A 1 298 ? 33.200 0.983 -19.224 1.00 43.28 298 GLY A CA 1
ATOM 2395 C C . GLY A 1 298 ? 32.925 -0.510 -19.479 1.00 43.28 298 GLY A C 1
ATOM 2396 O O . GLY A 1 298 ? 33.714 -1.072 -20.229 1.00 43.28 298 GLY A O 1
ATOM 2397 N N . GLU A 1 299 ? 31.884 -1.166 -18.961 1.00 44.34 299 GLU A N 1
ATOM 2398 C CA . GLU A 1 299 ? 31.642 -2.595 -19.256 1.00 44.34 299 GLU A CA 1
ATOM 2399 C C . GLU A 1 299 ? 30.259 -2.853 -19.863 1.00 44.34 299 GLU A C 1
ATOM 2401 O O . GLU A 1 299 ? 29.230 -2.835 -19.188 1.00 44.34 299 GLU A O 1
ATOM 2406 N N . ILE A 1 300 ? 30.241 -3.128 -21.170 1.00 47.41 300 ILE A N 1
ATOM 2407 C CA . ILE A 1 300 ? 29.077 -3.675 -21.870 1.00 47.41 300 ILE A CA 1
ATOM 2408 C C . ILE A 1 300 ? 29.110 -5.190 -21.657 1.00 47.41 300 ILE A C 1
ATOM 2410 O O . ILE A 1 300 ? 29.693 -5.926 -22.451 1.00 47.41 300 ILE A O 1
ATOM 2414 N N . MET A 1 301 ? 28.512 -5.672 -20.568 1.00 49.31 301 MET A N 1
ATOM 2415 C CA . MET A 1 301 ? 28.196 -7.095 -20.467 1.00 49.31 301 MET A CA 1
ATOM 2416 C C . MET A 1 301 ? 26.997 -7.390 -21.372 1.00 49.31 301 MET A C 1
ATOM 2418 O O . MET A 1 301 ? 25.901 -6.877 -21.152 1.00 49.31 301 MET A O 1
ATOM 2422 N N . SER A 1 302 ? 27.213 -8.211 -22.401 1.00 51.44 302 SER A N 1
ATOM 2423 C CA . SER A 1 302 ? 26.154 -8.761 -23.252 1.00 51.44 302 SER A CA 1
ATOM 2424 C C . SER A 1 302 ? 25.373 -9.806 -22.451 1.00 51.44 302 SER A C 1
ATOM 2426 O O . SER A 1 302 ? 25.672 -10.995 -22.482 1.00 51.44 302 SER A O 1
ATOM 2428 N N . VAL A 1 303 ? 24.412 -9.340 -21.655 1.00 61.28 303 VAL A N 1
ATOM 2429 C CA . VAL A 1 303 ? 23.408 -10.191 -21.008 1.00 61.28 303 VAL A CA 1
ATOM 2430 C C . VAL A 1 303 ? 22.176 -10.176 -21.905 1.00 61.28 303 VAL A C 1
ATOM 2432 O O . VAL A 1 303 ? 21.713 -9.099 -22.278 1.00 61.28 303 VAL A O 1
ATOM 2435 N N . THR A 1 304 ? 21.656 -11.349 -22.268 1.00 71.75 304 THR A N 1
ATOM 2436 C CA . THR A 1 304 ? 20.362 -11.446 -22.957 1.00 71.75 304 THR A CA 1
ATOM 2437 C C . THR A 1 304 ? 19.274 -10.848 -22.059 1.00 71.75 304 THR A C 1
ATOM 2439 O O . THR A 1 304 ? 19.287 -11.047 -20.843 1.00 71.75 304 THR A O 1
ATOM 2442 N N . ALA A 1 305 ? 18.322 -10.104 -22.611 1.00 75.75 305 ALA A N 1
ATOM 2443 C CA . ALA A 1 305 ? 17.216 -9.497 -21.875 1.00 75.75 305 ALA A CA 1
ATOM 2444 C C . ALA A 1 305 ? 16.430 -10.543 -21.069 1.00 75.75 305 ALA A C 1
ATOM 2446 O O . ALA A 1 305 ? 16.058 -10.288 -19.925 1.00 75.75 305 ALA A O 1
ATOM 2447 N N . SER A 1 306 ? 16.282 -11.754 -21.605 1.00 75.44 306 SER A N 1
ATOM 2448 C CA . SER A 1 306 ? 15.734 -12.931 -20.906 1.00 75.44 306 SER A CA 1
ATOM 2449 C C . SER A 1 306 ? 16.579 -13.438 -19.719 1.00 75.44 306 SER A C 1
ATOM 2451 O O . SER A 1 306 ? 16.042 -14.018 -18.776 1.00 75.44 306 SER A O 1
ATOM 2453 N N . GLY A 1 307 ? 17.893 -13.206 -19.720 1.00 80.50 307 GLY A N 1
ATOM 2454 C CA . GLY A 1 307 ? 18.803 -13.525 -18.612 1.00 80.50 307 GLY A CA 1
ATOM 2455 C C . GLY A 1 307 ? 18.956 -12.402 -17.579 1.00 80.50 307 GLY A C 1
ATOM 2456 O O . GLY A 1 307 ? 19.610 -12.592 -16.549 1.00 80.50 307 GLY A O 1
ATOM 2457 N N . SER A 1 308 ? 18.363 -11.236 -17.842 1.00 88.81 308 SER A N 1
ATOM 2458 C CA . SER A 1 308 ? 18.527 -10.038 -17.024 1.00 88.81 308 SER A CA 1
ATOM 2459 C C . SER A 1 308 ? 17.899 -10.140 -15.634 1.00 88.81 308 SER A C 1
ATOM 2461 O O . SER A 1 308 ? 16.918 -10.858 -15.412 1.00 88.81 308 SER A O 1
ATOM 2463 N N . LEU A 1 309 ? 18.436 -9.368 -14.681 1.00 91.06 309 LEU A N 1
ATOM 2464 C CA . LEU A 1 309 ? 17.837 -9.248 -13.351 1.00 91.06 309 LEU A CA 1
ATOM 2465 C C . LEU A 1 309 ? 16.421 -8.660 -13.428 1.00 91.06 309 LEU A C 1
ATOM 2467 O O . LEU A 1 309 ? 15.526 -9.158 -12.747 1.00 91.06 309 LEU A O 1
ATOM 2471 N N . LEU A 1 310 ? 16.207 -7.656 -14.286 1.00 94.00 310 LEU A N 1
ATOM 2472 C CA . LEU A 1 310 ? 14.896 -7.049 -14.505 1.00 94.00 310 LEU A CA 1
ATOM 2473 C C . LEU A 1 310 ? 13.854 -8.088 -14.946 1.00 94.00 310 LEU A C 1
ATOM 2475 O O . LEU A 1 310 ? 12.812 -8.217 -14.302 1.00 94.00 310 LEU A O 1
ATOM 2479 N N . PHE A 1 311 ? 14.152 -8.873 -15.988 1.00 93.50 311 PHE A N 1
ATOM 2480 C CA . PHE A 1 311 ? 13.254 -9.932 -16.456 1.00 93.50 311 PHE A CA 1
ATOM 2481 C C . PHE A 1 311 ? 12.967 -10.949 -15.356 1.00 93.50 311 PHE A C 1
ATOM 2483 O O . PHE A 1 311 ? 11.810 -11.267 -15.090 1.00 93.50 311 PHE A O 1
ATOM 2490 N N . ARG A 1 312 ? 14.010 -11.439 -14.678 1.00 92.88 312 ARG A N 1
ATOM 2491 C CA . ARG A 1 312 ? 13.872 -12.446 -13.619 1.00 92.88 312 ARG A CA 1
ATOM 2492 C C . ARG A 1 312 ? 12.970 -11.982 -12.475 1.00 92.88 312 ARG A C 1
ATOM 2494 O O . ARG A 1 312 ? 12.192 -12.791 -11.976 1.00 92.88 312 ARG A O 1
ATOM 2501 N N . LEU A 1 313 ? 13.062 -10.715 -12.067 1.00 95.31 313 LEU A N 1
ATOM 2502 C CA . LEU A 1 313 ? 12.229 -10.148 -11.001 1.00 95.31 313 LEU A CA 1
ATOM 2503 C C . LEU A 1 313 ? 10.761 -10.009 -11.420 1.00 95.31 313 LEU A C 1
ATOM 2505 O O . LEU A 1 313 ? 9.865 -10.375 -10.662 1.00 95.31 313 LEU A O 1
ATOM 2509 N N . VAL A 1 314 ? 10.500 -9.525 -12.635 1.00 95.81 314 VAL A N 1
ATOM 2510 C CA . VAL A 1 314 ? 9.125 -9.402 -13.149 1.00 95.81 314 VAL A CA 1
ATOM 2511 C C . VAL A 1 314 ? 8.511 -10.787 -13.384 1.00 95.81 314 VAL A C 1
ATOM 2513 O O . VAL A 1 314 ? 7.361 -11.034 -13.023 1.00 95.81 314 VAL A O 1
ATOM 2516 N N . ASN A 1 315 ? 9.293 -11.728 -13.914 1.00 94.50 315 ASN A N 1
ATOM 2517 C CA . ASN A 1 315 ? 8.854 -13.098 -14.153 1.00 94.50 315 ASN A CA 1
ATOM 2518 C C . ASN A 1 315 ? 8.552 -13.848 -12.845 1.00 94.50 315 ASN A C 1
ATOM 2520 O O . ASN A 1 315 ? 7.525 -14.519 -12.748 1.00 94.50 315 ASN A O 1
ATOM 2524 N N . VAL A 1 316 ? 9.400 -13.729 -11.811 1.00 95.00 316 VAL A N 1
ATOM 2525 C CA . VAL A 1 316 ? 9.096 -14.360 -10.515 1.00 95.00 316 VAL A CA 1
ATOM 2526 C C . VAL A 1 316 ? 7.848 -13.744 -9.887 1.00 95.00 316 VAL A C 1
ATOM 2528 O O . VAL A 1 316 ? 7.023 -14.483 -9.362 1.00 95.00 316 VAL A O 1
ATOM 2531 N N . ALA A 1 317 ? 7.631 -12.433 -10.028 1.00 95.25 317 ALA A N 1
ATOM 2532 C CA . ALA A 1 317 ? 6.403 -11.789 -9.572 1.00 95.25 317 ALA A CA 1
ATOM 2533 C C . ALA A 1 317 ? 5.154 -12.352 -10.274 1.00 95.25 317 ALA A C 1
ATOM 2535 O O . ALA A 1 317 ? 4.179 -12.690 -9.600 1.00 95.25 317 ALA A O 1
ATOM 2536 N N . ALA A 1 318 ? 5.196 -12.518 -11.603 1.00 94.38 318 ALA A N 1
ATOM 2537 C CA . ALA A 1 318 ? 4.107 -13.122 -12.374 1.00 94.38 318 ALA A CA 1
ATOM 2538 C C . ALA A 1 318 ? 3.786 -14.537 -11.872 1.00 94.38 318 ALA A C 1
ATOM 2540 O O . ALA A 1 318 ? 2.643 -14.833 -11.520 1.00 94.38 318 ALA A O 1
ATOM 2541 N N . ARG A 1 319 ? 4.815 -15.383 -11.750 1.00 93.62 319 ARG A N 1
ATOM 2542 C CA . ARG A 1 319 ? 4.690 -16.774 -11.288 1.00 93.62 319 ARG A CA 1
ATOM 2543 C C . ARG A 1 319 ? 4.203 -16.877 -9.841 1.00 93.62 319 ARG A C 1
ATOM 2545 O O . ARG A 1 319 ? 3.421 -17.770 -9.525 1.00 93.62 319 ARG A O 1
ATOM 2552 N N . THR A 1 320 ? 4.622 -15.965 -8.963 1.00 92.81 320 THR A N 1
ATOM 2553 C CA . THR A 1 320 ? 4.133 -15.900 -7.578 1.00 92.81 320 THR A CA 1
ATOM 2554 C C . THR A 1 320 ? 2.646 -15.549 -7.539 1.00 92.81 320 THR A C 1
ATOM 2556 O O . THR A 1 320 ? 1.889 -16.202 -6.822 1.00 92.81 320 THR A O 1
ATOM 2559 N N . LEU A 1 321 ? 2.191 -14.572 -8.336 1.00 91.62 321 LEU A N 1
ATOM 2560 C CA . LEU A 1 321 ? 0.766 -14.227 -8.412 1.00 91.62 321 LEU A CA 1
ATOM 2561 C C . LEU A 1 321 ? -0.072 -15.356 -9.017 1.00 91.62 321 LEU A C 1
ATOM 2563 O O . LEU A 1 321 ? -1.185 -15.593 -8.551 1.00 91.62 321 LEU A O 1
ATOM 2567 N N . GLU A 1 322 ? 0.443 -16.064 -10.022 1.00 90.38 322 GLU A N 1
ATOM 2568 C CA . GLU A 1 322 ? -0.210 -17.254 -10.577 1.00 90.38 322 GLU A CA 1
ATOM 2569 C C . GLU A 1 322 ? -0.387 -18.341 -9.524 1.00 90.38 322 GLU A C 1
ATOM 2571 O O . GLU A 1 322 ? -1.490 -18.863 -9.362 1.00 90.38 322 GLU A O 1
ATOM 2576 N N . ALA A 1 323 ? 0.677 -18.641 -8.777 1.00 89.56 323 ALA A N 1
ATOM 2577 C CA . ALA A 1 323 ? 0.659 -19.665 -7.743 1.00 89.56 323 ALA A CA 1
ATOM 2578 C C . ALA A 1 323 ? -0.254 -19.293 -6.561 1.00 89.56 323 ALA A C 1
ATOM 2580 O O . ALA A 1 323 ? -0.898 -20.171 -5.992 1.00 89.56 323 ALA A O 1
ATOM 2581 N N . ALA A 1 324 ? -0.339 -18.005 -6.208 1.00 86.94 324 ALA A N 1
ATOM 2582 C CA . ALA A 1 324 ? -1.173 -17.508 -5.111 1.00 86.94 324 ALA A CA 1
ATOM 2583 C C . ALA A 1 324 ? -2.647 -17.275 -5.498 1.00 86.94 324 ALA A C 1
ATOM 2585 O O . ALA A 1 324 ? -3.471 -16.956 -4.643 1.00 86.94 324 ALA A O 1
ATOM 2586 N N . SER A 1 325 ? -3.001 -17.375 -6.783 1.00 76.00 325 SER A N 1
ATOM 2587 C CA . SER A 1 325 ? -4.352 -17.070 -7.262 1.00 76.00 325 SER A CA 1
ATOM 2588 C C . SER A 1 325 ? -5.337 -18.224 -7.006 1.00 76.00 325 SER A C 1
ATOM 2590 O O . SER A 1 325 ? -5.177 -19.288 -7.609 1.00 76.00 325 SER A O 1
ATOM 2592 N N . PRO A 1 326 ? -6.439 -18.028 -6.251 1.00 67.31 326 PRO A N 1
ATOM 2593 C CA . PRO A 1 326 ? -7.551 -18.980 -6.244 1.00 67.31 326 PRO A CA 1
ATOM 2594 C C . PRO A 1 326 ? -8.251 -19.058 -7.626 1.00 67.31 326 PRO A C 1
ATOM 2596 O O . PRO A 1 326 ? -7.958 -18.265 -8.538 1.00 67.31 326 PRO A O 1
ATOM 2599 N N . PRO A 1 327 ? -9.174 -20.023 -7.841 1.00 60.19 327 PRO A N 1
ATOM 2600 C CA . PRO A 1 327 ? -9.983 -20.070 -9.061 1.00 60.19 327 PRO A CA 1
ATOM 2601 C C . PRO A 1 327 ? -10.811 -18.783 -9.256 1.00 60.19 327 PRO A C 1
ATOM 2603 O O . PRO A 1 327 ? -11.169 -18.135 -8.285 1.00 60.19 327 PRO A O 1
ATOM 2606 N N . GLU A 1 328 ? -11.037 -18.433 -10.532 1.00 64.19 328 GLU A N 1
ATOM 2607 C CA . GLU A 1 328 ? -11.755 -17.282 -11.134 1.00 64.19 328 GLU A CA 1
ATOM 2608 C C . GLU A 1 328 ? -12.148 -16.057 -10.268 1.00 64.19 328 GLU A C 1
ATOM 2610 O O . GLU A 1 328 ? -12.802 -16.156 -9.240 1.00 64.19 328 GLU A O 1
ATOM 2615 N N . GLY A 1 329 ? -11.859 -14.849 -10.775 1.00 61.75 329 GLY A N 1
ATOM 2616 C CA . GLY A 1 329 ? -12.348 -13.569 -10.226 1.00 61.75 329 GLY A CA 1
ATOM 2617 C C . GLY A 1 329 ? -11.410 -12.842 -9.264 1.00 61.75 329 GLY A C 1
ATOM 2618 O O . GLY A 1 329 ? -11.605 -11.654 -9.020 1.00 61.75 329 GLY A O 1
ATOM 2619 N N . HIS A 1 330 ? -10.373 -13.511 -8.767 1.00 75.69 330 HIS A N 1
ATOM 2620 C CA . HIS A 1 330 ? -9.391 -12.928 -7.853 1.00 75.69 330 HIS A CA 1
ATOM 2621 C C . HIS A 1 330 ? -8.512 -11.848 -8.506 1.00 75.69 330 HIS A C 1
ATOM 2623 O O . HIS A 1 330 ? -8.115 -11.992 -9.665 1.00 75.69 330 HIS A O 1
ATOM 2629 N N . LEU A 1 331 ? -8.149 -10.797 -7.755 1.00 76.69 331 LEU A N 1
ATOM 2630 C CA . LEU A 1 331 ? -7.368 -9.663 -8.272 1.00 76.69 331 LEU A CA 1
ATOM 2631 C C . LEU A 1 331 ? -6.004 -10.086 -8.831 1.00 76.69 331 LEU A C 1
ATOM 2633 O O . LEU A 1 331 ? -5.579 -9.578 -9.865 1.00 76.69 331 LEU A O 1
ATOM 2637 N N . ALA A 1 332 ? -5.359 -11.076 -8.213 1.00 80.25 332 ALA A N 1
ATOM 2638 C CA . ALA A 1 332 ? -4.101 -11.630 -8.707 1.00 80.25 332 ALA A CA 1
ATOM 2639 C C . ALA A 1 332 ? -4.188 -12.077 -10.182 1.00 80.25 332 ALA A C 1
ATOM 2641 O O . ALA A 1 332 ? -3.321 -11.719 -10.972 1.00 80.25 332 ALA A O 1
ATOM 2642 N N . ARG A 1 333 ? -5.288 -12.722 -10.611 1.00 79.69 333 ARG A N 1
ATOM 2643 C CA . ARG A 1 333 ? -5.491 -13.113 -12.022 1.00 79.69 333 ARG A CA 1
ATOM 2644 C C . ARG A 1 333 ? -5.609 -11.930 -12.977 1.00 79.69 333 ARG A C 1
ATOM 2646 O O . ARG A 1 333 ? -5.385 -12.101 -14.169 1.00 79.69 333 ARG A O 1
ATOM 2653 N N . ARG A 1 334 ? -5.987 -10.751 -12.482 1.00 81.38 334 ARG A N 1
ATOM 2654 C CA . ARG A 1 334 ? -6.032 -9.528 -13.287 1.00 81.38 334 ARG A CA 1
ATOM 2655 C C . ARG A 1 334 ? -4.632 -8.981 -13.550 1.00 81.38 334 ARG A C 1
ATOM 2657 O O . ARG A 1 334 ? -4.382 -8.483 -14.640 1.00 81.38 334 ARG A O 1
ATOM 2664 N N . TYR A 1 335 ? -3.732 -9.084 -12.573 1.00 88.62 335 TYR A N 1
ATOM 2665 C CA . TYR A 1 335 ? -2.364 -8.574 -12.697 1.00 88.62 335 TYR A CA 1
ATOM 2666 C C . TYR A 1 335 ? -1.383 -9.592 -13.281 1.00 88.62 335 TYR A C 1
ATOM 2668 O O . TYR A 1 335 ? -0.357 -9.185 -13.808 1.00 88.62 335 TYR A O 1
ATOM 2676 N N . VAL A 1 336 ? -1.697 -10.890 -13.280 1.00 90.31 336 VAL A N 1
ATOM 2677 C CA . VAL A 1 336 ? -0.872 -11.905 -13.963 1.00 90.31 336 VAL A CA 1
ATOM 2678 C C . VAL A 1 336 ? -0.631 -11.561 -15.447 1.00 90.31 336 VAL A C 1
ATOM 2680 O O . VAL A 1 336 ? 0.534 -11.487 -15.836 1.00 90.31 336 VAL A O 1
ATOM 2683 N N . PRO A 1 337 ? -1.657 -11.273 -16.281 1.00 90.19 337 PRO A N 1
ATOM 2684 C CA . PRO A 1 337 ? -1.441 -10.864 -17.671 1.00 90.19 337 PRO A CA 1
ATOM 2685 C C . PRO A 1 337 ? -0.610 -9.586 -17.809 1.00 90.19 337 PRO A C 1
ATOM 2687 O O . PRO A 1 337 ? 0.208 -9.497 -18.717 1.00 90.19 337 PRO A O 1
ATOM 2690 N N . LEU A 1 338 ? -0.786 -8.623 -16.897 1.00 92.06 338 LEU A N 1
ATOM 2691 C CA . LEU A 1 338 ? 0.004 -7.390 -16.863 1.00 92.06 338 LEU A CA 1
ATOM 2692 C C . LEU A 1 338 ? 1.493 -7.695 -16.641 1.00 92.06 338 LEU A C 1
ATOM 2694 O O . LEU A 1 338 ? 2.338 -7.201 -17.382 1.00 92.06 338 LEU A O 1
ATOM 2698 N N . LEU A 1 339 ? 1.814 -8.534 -15.652 1.00 94.62 339 LEU A N 1
ATOM 2699 C CA . LEU A 1 339 ? 3.194 -8.906 -15.333 1.00 94.62 339 LEU A CA 1
ATOM 2700 C C . LEU A 1 339 ? 3.834 -9.754 -16.440 1.00 94.62 339 LEU A C 1
ATOM 2702 O O . LEU A 1 339 ? 4.995 -9.537 -16.782 1.00 94.62 339 LEU A O 1
ATOM 2706 N N . HIS A 1 340 ? 3.080 -10.668 -17.057 1.00 94.06 340 HIS A N 1
ATOM 2707 C CA . HIS A 1 340 ? 3.552 -11.403 -18.236 1.00 94.06 340 HIS A CA 1
ATOM 2708 C C . HIS A 1 340 ? 3.774 -10.496 -19.438 1.00 94.06 340 HIS A C 1
ATOM 2710 O O . HIS A 1 340 ? 4.769 -10.650 -20.140 1.00 94.06 340 HIS A O 1
ATOM 2716 N N . GLY A 1 341 ? 2.892 -9.523 -19.654 1.00 92.44 341 GLY A N 1
ATOM 2717 C CA . GLY A 1 341 ? 3.069 -8.501 -20.678 1.00 92.44 341 GLY A CA 1
ATOM 2718 C C . GLY A 1 341 ? 4.348 -7.694 -20.458 1.00 92.44 341 GLY A C 1
ATOM 2719 O O . GLY A 1 341 ? 5.159 -7.571 -21.371 1.00 92.44 341 GLY A O 1
ATOM 2720 N N . MET A 1 342 ? 4.598 -7.240 -19.226 1.00 94.56 342 MET A N 1
ATOM 2721 C CA . MET A 1 342 ? 5.848 -6.576 -18.834 1.00 94.56 342 MET A CA 1
ATOM 2722 C C . MET A 1 342 ? 7.088 -7.451 -19.091 1.00 94.56 342 MET A C 1
ATOM 2724 O O . MET A 1 342 ? 8.065 -6.981 -19.672 1.00 94.56 342 MET A O 1
ATOM 2728 N N . ALA A 1 343 ? 7.051 -8.732 -18.709 1.00 92.38 343 ALA A N 1
ATOM 2729 C CA . ALA A 1 343 ? 8.131 -9.685 -18.978 1.00 92.38 343 ALA A CA 1
ATOM 2730 C C . ALA A 1 343 ? 8.344 -9.919 -20.490 1.00 92.38 343 ALA A C 1
ATOM 2732 O O . ALA A 1 343 ? 9.482 -10.032 -20.960 1.00 92.38 343 ALA A O 1
ATOM 2733 N N . GLY A 1 344 ? 7.252 -9.943 -21.257 1.00 90.50 344 GLY A N 1
ATOM 2734 C CA . GLY A 1 344 ? 7.248 -10.030 -22.714 1.00 90.50 344 GLY A CA 1
ATOM 2735 C C . GLY A 1 344 ? 7.890 -8.812 -23.377 1.00 90.50 344 GLY A C 1
ATOM 2736 O O . GLY A 1 344 ? 8.732 -8.989 -24.255 1.00 90.50 344 GLY A O 1
ATOM 2737 N N . LEU A 1 345 ? 7.582 -7.594 -22.911 1.00 90.06 345 LEU A N 1
ATOM 2738 C CA . LEU A 1 345 ? 8.219 -6.358 -23.387 1.00 90.06 345 LEU A CA 1
ATOM 2739 C C . LEU A 1 345 ? 9.738 -6.415 -23.197 1.00 90.06 345 LEU A C 1
ATOM 2741 O O . LEU A 1 345 ? 10.485 -6.162 -24.143 1.00 90.06 345 LEU A O 1
ATOM 2745 N N . ILE A 1 346 ? 10.197 -6.834 -22.013 1.00 89.62 346 ILE A N 1
ATOM 2746 C CA . ILE A 1 346 ? 11.628 -6.993 -21.720 1.00 89.62 346 ILE A CA 1
ATOM 2747 C C . ILE A 1 346 ? 12.259 -8.007 -22.685 1.00 89.62 346 ILE A C 1
ATOM 2749 O O . ILE A 1 346 ? 13.270 -7.707 -23.315 1.00 89.62 346 ILE A O 1
ATOM 2753 N N . SER A 1 347 ? 11.636 -9.172 -22.872 1.00 86.25 347 SER A N 1
ATOM 2754 C CA . SER A 1 347 ? 12.165 -10.244 -23.734 1.00 86.25 347 SER A CA 1
ATOM 2755 C C . SER A 1 347 ? 12.158 -9.889 -25.223 1.00 86.25 347 SER A C 1
ATOM 2757 O O . SER A 1 347 ? 13.052 -10.290 -25.960 1.00 86.25 347 SER A O 1
ATOM 2759 N N . SER A 1 348 ? 11.171 -9.116 -25.681 1.00 82.81 348 SER A N 1
ATOM 2760 C CA . SER A 1 348 ? 11.041 -8.711 -27.088 1.00 82.81 348 SER A CA 1
ATOM 2761 C C . SER A 1 348 ? 12.177 -7.797 -27.565 1.00 82.81 348 SER A C 1
ATOM 2763 O O . SER A 1 348 ? 12.457 -7.726 -28.767 1.00 82.81 348 SER A O 1
ATOM 2765 N N . SER A 1 349 ? 12.886 -7.159 -26.628 1.00 70.31 349 SER A N 1
ATOM 2766 C CA . SER A 1 349 ? 14.078 -6.371 -26.934 1.00 70.31 349 SER A CA 1
ATOM 2767 C C . SER A 1 349 ? 15.235 -7.228 -27.478 1.00 70.31 349 SER A C 1
ATOM 2769 O O . SER A 1 349 ? 15.949 -6.766 -28.367 1.00 70.31 349 SER A O 1
ATOM 2771 N N . ASP A 1 350 ? 15.357 -8.501 -27.067 1.00 57.34 350 ASP A N 1
ATOM 2772 C CA . ASP A 1 350 ? 16.376 -9.433 -27.587 1.00 57.34 350 ASP A CA 1
ATOM 2773 C C . ASP A 1 350 ? 16.156 -9.738 -29.076 1.00 57.34 350 ASP A C 1
ATOM 2775 O O . ASP A 1 350 ? 17.087 -9.707 -29.883 1.00 57.34 350 ASP A O 1
ATOM 2779 N N . THR A 1 351 ? 14.902 -9.985 -29.469 1.00 51.12 351 THR A N 1
ATOM 2780 C CA . THR A 1 351 ? 14.526 -10.316 -30.855 1.00 51.12 351 THR A CA 1
ATOM 2781 C C . THR A 1 351 ? 14.745 -9.176 -31.848 1.00 51.12 351 THR A C 1
ATOM 2783 O O . THR A 1 351 ? 14.821 -9.425 -33.048 1.00 51.12 351 THR A O 1
ATOM 2786 N N . GLN A 1 352 ? 14.862 -7.935 -31.375 1.00 47.72 352 GLN A N 1
ATOM 2787 C CA . GLN A 1 352 ? 15.035 -6.763 -32.236 1.00 47.72 352 GLN A CA 1
ATOM 2788 C C . GLN A 1 352 ? 16.488 -6.267 -32.287 1.00 47.72 352 GLN A C 1
ATOM 2790 O O . GLN A 1 352 ? 16.875 -5.638 -33.269 1.00 47.72 352 GLN A O 1
ATOM 2795 N N . VAL A 1 353 ? 17.318 -6.615 -31.293 1.00 41.22 353 VAL A N 1
ATOM 2796 C CA . VAL A 1 353 ? 18.778 -6.391 -31.315 1.00 41.22 353 VAL A CA 1
ATOM 2797 C C . VAL A 1 353 ? 19.505 -7.484 -32.120 1.00 41.22 353 VAL A C 1
ATOM 2799 O O . VAL A 1 353 ? 20.553 -7.225 -32.711 1.00 41.22 353 VAL A O 1
ATOM 2802 N N . HIS A 1 354 ? 18.927 -8.687 -32.226 1.00 32.34 354 HIS A N 1
ATOM 2803 C CA . HIS A 1 354 ? 19.480 -9.823 -32.976 1.00 32.34 354 HIS A CA 1
ATOM 2804 C C . HIS A 1 354 ? 18.933 -10.011 -34.403 1.00 32.34 354 HIS A C 1
ATOM 2806 O O . HIS A 1 354 ? 18.881 -11.135 -34.897 1.00 32.34 354 HIS A O 1
ATOM 2812 N N . SER A 1 355 ? 18.666 -8.925 -35.134 1.00 31.09 355 SER A N 1
ATOM 2813 C CA . SER A 1 355 ? 18.580 -8.996 -36.602 1.00 31.09 355 SER A CA 1
ATOM 2814 C C . SER A 1 355 ? 19.875 -8.507 -37.284 1.00 31.09 355 SER A C 1
ATOM 2816 O O . SER A 1 355 ? 19.905 -7.387 -37.797 1.00 31.09 355 SER A O 1
ATOM 2818 N N . PRO A 1 356 ? 20.980 -9.291 -37.300 1.00 34.75 356 PRO A N 1
ATOM 2819 C CA . PRO A 1 356 ? 22.102 -9.036 -38.186 1.00 34.75 356 PRO A CA 1
ATOM 2820 C C . PRO A 1 356 ? 22.134 -10.037 -39.361 1.00 34.75 356 PRO A C 1
ATOM 2822 O O . PRO A 1 356 ? 22.253 -11.240 -39.173 1.00 34.75 356 PRO A O 1
ATOM 2825 N N . ILE A 1 357 ? 22.132 -9.493 -40.581 1.00 36.19 357 ILE A N 1
ATOM 2826 C CA . ILE A 1 357 ? 22.934 -9.947 -41.736 1.00 36.19 357 ILE A CA 1
ATOM 2827 C C . ILE A 1 357 ? 22.680 -11.377 -42.284 1.00 36.19 357 ILE A C 1
ATOM 2829 O O . ILE A 1 357 ? 23.322 -12.347 -41.890 1.00 36.19 357 ILE A O 1
ATOM 2833 N N . CYS A 1 358 ? 21.858 -11.451 -43.338 1.00 28.30 358 CYS A N 1
ATOM 2834 C CA . CYS A 1 358 ? 21.958 -12.338 -44.519 1.00 28.30 358 CYS A CA 1
ATOM 2835 C C . CYS A 1 358 ? 20.922 -11.812 -45.538 1.00 28.30 358 CYS A C 1
ATOM 2837 O O . CYS A 1 358 ? 19.782 -11.614 -45.147 1.00 28.30 358 CYS A O 1
ATOM 2839 N N . GLU A 1 359 ? 21.156 -11.482 -46.807 1.00 27.70 359 GLU A N 1
ATOM 2840 C CA . GLU A 1 359 ? 22.236 -11.695 -47.770 1.00 27.70 359 GLU A CA 1
ATOM 2841 C C . GLU A 1 359 ? 22.368 -10.448 -48.672 1.00 27.70 359 GLU A C 1
ATOM 2843 O O . GLU A 1 359 ? 21.549 -9.529 -48.663 1.00 27.70 359 GLU A O 1
ATOM 2848 N N . SER A 1 360 ? 23.446 -10.412 -49.441 1.00 35.50 360 SER A N 1
ATOM 2849 C CA . SER A 1 360 ? 23.841 -9.359 -50.362 1.00 35.50 360 SER A CA 1
ATOM 2850 C C . SER A 1 360 ? 22.978 -9.259 -51.636 1.00 35.50 360 SER A C 1
ATOM 2852 O O . SER A 1 360 ? 22.454 -10.242 -52.145 1.00 35.50 360 SER A O 1
ATOM 2854 N N . ILE A 1 361 ? 23.018 -8.050 -52.218 1.00 33.34 361 ILE A N 1
ATOM 2855 C CA . ILE A 1 361 ? 22.654 -7.643 -53.593 1.00 33.34 361 ILE A CA 1
ATOM 2856 C C . ILE A 1 361 ? 21.182 -7.254 -53.822 1.00 33.34 361 ILE A C 1
ATOM 2858 O O . ILE A 1 361 ? 20.313 -8.089 -54.039 1.00 33.34 361 ILE A O 1
ATOM 2862 N N . GLY A 1 362 ? 20.953 -5.942 -53.948 1.00 28.28 362 GLY A N 1
ATOM 2863 C CA . GLY A 1 362 ? 19.772 -5.389 -54.617 1.00 28.28 362 GLY A CA 1
ATOM 2864 C C . GLY A 1 362 ? 19.386 -4.008 -54.105 1.00 28.28 362 GLY A C 1
ATOM 2865 O O . GLY A 1 362 ? 18.722 -3.884 -53.087 1.00 28.28 362 GLY A O 1
ATOM 2866 N N . VAL A 1 363 ? 19.806 -2.963 -54.817 1.00 41.03 363 VAL A N 1
ATOM 2867 C CA . VAL A 1 363 ? 19.401 -1.569 -54.591 1.00 41.03 363 VAL A CA 1
ATOM 2868 C C . VAL A 1 363 ? 17.874 -1.452 -54.620 1.00 41.03 363 VAL A C 1
ATOM 2870 O O . VAL A 1 363 ? 17.286 -1.633 -55.681 1.00 41.03 363 VAL A O 1
ATOM 2873 N N . GLN A 1 364 ? 17.258 -1.081 -53.497 1.00 30.91 364 GLN A N 1
ATOM 2874 C CA . GLN A 1 364 ? 15.990 -0.351 -53.455 1.00 30.91 364 GLN A CA 1
ATOM 2875 C C . GLN A 1 364 ? 15.881 0.406 -52.125 1.00 30.91 364 GLN A C 1
ATOM 2877 O O . GLN A 1 364 ? 15.906 -0.167 -51.042 1.00 30.91 364 GLN A O 1
ATOM 2882 N N . THR A 1 365 ? 15.834 1.728 -52.234 1.00 39.53 365 THR A N 1
ATOM 2883 C CA . THR A 1 365 ? 15.518 2.676 -51.167 1.00 39.53 365 THR A CA 1
ATOM 2884 C C . THR A 1 365 ? 14.034 2.578 -50.819 1.00 39.53 365 THR A C 1
ATOM 2886 O O . THR A 1 365 ? 13.216 2.943 -51.659 1.00 39.53 365 THR A O 1
ATOM 2889 N N . ASP A 1 366 ? 13.708 2.128 -49.606 1.00 35.34 366 ASP A N 1
ATOM 2890 C CA . ASP A 1 366 ? 12.414 2.352 -48.938 1.00 35.34 366 ASP A CA 1
ATOM 2891 C C . ASP A 1 366 ? 12.579 2.236 -47.398 1.00 35.34 366 ASP A C 1
ATOM 2893 O O . ASP A 1 366 ? 13.669 1.881 -46.938 1.00 35.34 366 ASP A O 1
ATOM 2897 N N . PRO A 1 367 ? 11.612 2.687 -46.575 1.00 43.50 367 PRO A N 1
ATOM 2898 C CA . PRO A 1 367 ? 11.825 3.810 -45.670 1.00 43.50 367 PRO A CA 1
ATOM 2899 C C . PRO A 1 367 ? 12.335 3.412 -44.278 1.00 43.50 367 PRO A C 1
ATOM 2901 O O . PRO A 1 367 ? 11.975 2.380 -43.723 1.00 43.50 367 PRO A O 1
ATOM 2904 N N . SER A 1 368 ? 13.162 4.305 -43.726 1.00 40.56 368 SER A N 1
ATOM 2905 C CA . SER A 1 368 ? 13.503 4.508 -42.308 1.00 40.56 368 SER A CA 1
ATOM 2906 C C . SER A 1 368 ? 13.114 3.394 -41.323 1.00 40.56 368 SER A C 1
ATOM 2908 O O . SER A 1 368 ? 11.979 3.341 -40.845 1.00 40.56 368 SER A O 1
ATOM 2910 N N . LEU A 1 369 ? 14.108 2.595 -40.922 1.00 40.25 369 LEU A N 1
ATOM 2911 C CA . LEU A 1 369 ? 14.085 1.872 -39.649 1.00 40.25 369 LEU A CA 1
ATOM 2912 C C . LEU A 1 369 ? 13.707 2.850 -38.517 1.00 40.25 369 LEU A C 1
ATOM 2914 O O . LEU A 1 369 ? 14.286 3.942 -38.462 1.00 40.25 369 LEU A O 1
ATOM 2918 N N . PRO A 1 370 ? 12.755 2.497 -37.634 1.00 41.59 370 PRO A N 1
ATOM 2919 C CA . PRO A 1 370 ? 12.375 3.365 -36.531 1.00 41.59 370 PRO A CA 1
ATOM 2920 C C . PRO A 1 370 ? 13.582 3.600 -35.624 1.00 41.59 370 PRO A C 1
ATOM 2922 O O . PRO A 1 370 ? 14.343 2.681 -35.317 1.00 41.59 370 PRO A O 1
ATOM 2925 N N . SER A 1 371 ? 13.78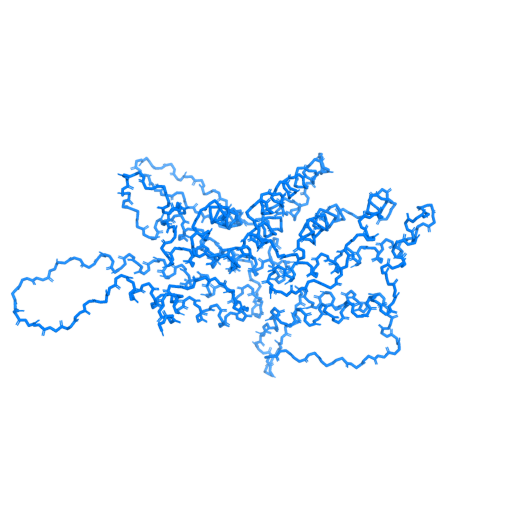1 4.849 -35.207 1.00 51.16 371 SER A N 1
ATOM 2926 C CA . SER A 1 371 ? 14.846 5.176 -34.261 1.00 51.16 371 SER A CA 1
ATOM 2927 C C . SER A 1 371 ? 14.603 4.458 -32.928 1.00 51.16 371 SER A C 1
ATOM 2929 O O . SER A 1 371 ? 13.461 4.195 -32.549 1.00 51.16 371 SER A O 1
ATOM 2931 N N . GLN A 1 372 ? 15.667 4.178 -32.171 1.00 53.50 372 GLN A N 1
ATOM 2932 C CA . GLN A 1 372 ? 15.575 3.546 -30.845 1.00 53.50 372 GLN A CA 1
ATOM 2933 C C . GLN A 1 372 ? 14.577 4.274 -29.914 1.00 53.50 372 GLN A C 1
ATOM 2935 O O . GLN A 1 372 ? 13.882 3.637 -29.126 1.00 53.50 372 GLN A O 1
ATOM 2940 N N . GLN A 1 373 ? 14.435 5.595 -30.080 1.00 52.25 373 GLN A N 1
ATOM 2941 C CA . GLN A 1 373 ? 13.440 6.427 -29.395 1.00 52.25 373 GLN A CA 1
ATOM 2942 C C . GLN A 1 373 ? 11.994 6.167 -29.854 1.00 52.25 373 GLN A C 1
ATOM 2944 O O . GLN A 1 373 ? 11.100 6.098 -29.016 1.00 52.25 373 GLN A O 1
ATOM 2949 N N . GLN A 1 374 ? 11.740 5.985 -31.156 1.00 55.66 374 GLN A N 1
ATOM 2950 C CA . GLN A 1 374 ? 10.409 5.608 -31.658 1.00 55.66 374 GLN A CA 1
ATOM 2951 C C . GLN A 1 374 ? 10.001 4.209 -31.178 1.00 55.66 374 GLN A C 1
ATOM 2953 O O . GLN A 1 374 ? 8.838 3.981 -30.856 1.00 55.66 374 GLN A O 1
ATOM 2958 N N . MET A 1 375 ? 10.957 3.285 -31.072 1.00 56.09 375 MET A N 1
ATOM 2959 C CA . MET A 1 375 ? 10.702 1.928 -30.576 1.00 56.09 375 MET A CA 1
ATOM 2960 C C . MET A 1 375 ? 10.374 1.921 -29.077 1.00 56.09 375 MET A C 1
ATOM 2962 O O . MET A 1 375 ? 9.389 1.310 -28.670 1.00 56.09 375 MET A O 1
ATOM 2966 N N . GLN A 1 376 ? 11.132 2.661 -28.263 1.00 59.75 376 GLN A N 1
ATOM 2967 C CA . GLN A 1 376 ? 10.836 2.837 -26.835 1.00 59.75 376 GLN A CA 1
ATOM 2968 C C . GLN A 1 376 ? 9.500 3.557 -26.601 1.00 59.75 376 GLN A C 1
ATOM 2970 O O . GLN A 1 376 ? 8.764 3.201 -25.683 1.00 59.75 376 GLN A O 1
ATOM 2975 N N . SER A 1 377 ? 9.143 4.515 -27.464 1.00 64.25 377 SER A N 1
ATOM 2976 C CA . SER A 1 377 ? 7.842 5.190 -27.419 1.00 64.25 377 SER A CA 1
ATOM 2977 C C . SER A 1 377 ? 6.669 4.235 -27.671 1.00 64.25 377 SER A C 1
ATOM 2979 O O . SER A 1 377 ? 5.641 4.368 -27.011 1.00 64.25 377 SER A O 1
ATOM 2981 N N . ASN A 1 378 ? 6.810 3.275 -28.591 1.00 72.62 378 ASN A N 1
ATOM 2982 C CA . ASN A 1 378 ? 5.757 2.294 -28.874 1.00 72.62 378 ASN A CA 1
ATOM 2983 C C . ASN A 1 378 ? 5.585 1.304 -27.712 1.00 72.62 378 ASN A C 1
ATOM 2985 O O . ASN A 1 378 ? 4.474 1.119 -27.228 1.00 72.62 378 ASN A O 1
ATOM 2989 N N . LEU A 1 379 ? 6.691 0.758 -27.190 1.00 76.25 379 LEU A N 1
ATOM 2990 C CA . LEU A 1 379 ? 6.667 -0.160 -26.042 1.00 76.25 379 LEU A CA 1
ATOM 2991 C C . LEU A 1 379 ? 6.133 0.513 -24.764 1.00 76.25 379 LEU A C 1
ATOM 2993 O O . LEU A 1 379 ? 5.461 -0.124 -23.953 1.00 76.25 379 LEU A O 1
ATOM 2997 N N . GLY A 1 380 ? 6.412 1.808 -24.579 1.00 72.88 380 GLY A N 1
ATOM 2998 C CA . GLY A 1 380 ? 5.840 2.607 -23.493 1.00 72.88 380 GLY A CA 1
ATOM 2999 C C . GLY A 1 380 ? 4.323 2.784 -23.616 1.00 72.88 380 GLY A C 1
ATOM 3000 O O . GLY A 1 380 ? 3.618 2.722 -22.608 1.00 72.88 380 GLY A O 1
ATOM 3001 N N . GLY A 1 381 ? 3.814 2.943 -24.843 1.00 76.25 381 GLY A N 1
ATOM 3002 C CA . GLY A 1 381 ? 2.377 2.945 -25.126 1.00 76.25 381 GLY A CA 1
ATOM 3003 C C . GLY A 1 381 ? 1.711 1.624 -24.736 1.00 76.25 381 GLY A C 1
ATOM 3004 O O . GLY A 1 381 ? 0.718 1.637 -24.007 1.00 76.25 381 GLY A O 1
ATOM 3005 N N . ASP A 1 382 ? 2.315 0.499 -25.129 1.00 82.25 382 ASP A N 1
ATOM 3006 C CA . ASP A 1 382 ? 1.824 -0.847 -24.809 1.00 82.25 382 ASP A CA 1
ATOM 3007 C C . ASP A 1 382 ? 1.791 -1.099 -23.290 1.00 82.25 382 ASP A C 1
ATOM 3009 O O . ASP A 1 382 ? 0.809 -1.620 -22.754 1.00 82.25 382 ASP A O 1
ATOM 3013 N N . LEU A 1 383 ? 2.838 -0.684 -22.561 1.00 84.31 383 LEU A N 1
ATOM 3014 C CA . LEU A 1 383 ? 2.891 -0.793 -21.099 1.00 84.31 383 LEU A CA 1
ATOM 3015 C C . LEU A 1 383 ? 1.726 -0.051 -20.430 1.00 84.31 383 LEU A C 1
ATOM 3017 O O . LEU A 1 383 ? 1.096 -0.568 -19.502 1.00 84.31 383 LEU A O 1
ATOM 3021 N N . TRP A 1 384 ? 1.447 1.167 -20.890 1.00 84.31 384 TRP A N 1
ATOM 3022 C CA . TRP A 1 384 ? 0.403 2.007 -20.319 1.00 84.31 384 TRP A CA 1
ATOM 3023 C C . TRP A 1 384 ? -1.000 1.494 -20.628 1.00 84.31 384 TRP A C 1
ATOM 3025 O O . TRP A 1 384 ? -1.876 1.522 -19.760 1.00 84.31 384 TRP A O 1
ATOM 3035 N N . GLU A 1 385 ? -1.210 0.969 -21.834 1.00 84.94 385 GLU A N 1
ATOM 3036 C CA . GLU A 1 385 ? -2.465 0.320 -22.193 1.00 84.94 385 GLU A CA 1
ATOM 3037 C C . GLU A 1 385 ? -2.732 -0.883 -21.278 1.00 84.94 385 GLU A C 1
ATOM 3039 O O . GLU A 1 385 ? -3.811 -0.983 -20.685 1.00 84.94 385 GLU A O 1
ATOM 3044 N N . MET A 1 386 ? -1.732 -1.748 -21.069 1.00 86.69 386 MET A N 1
ATOM 3045 C CA . MET A 1 386 ? -1.853 -2.886 -20.151 1.00 86.69 386 MET A CA 1
ATOM 3046 C C . MET A 1 386 ? -2.156 -2.441 -18.712 1.00 86.69 386 MET A C 1
ATOM 3048 O O . MET A 1 386 ? -3.009 -3.036 -18.045 1.00 86.69 386 MET A O 1
ATOM 3052 N N . TRP A 1 387 ? -1.503 -1.377 -18.231 1.00 84.25 387 TRP A N 1
ATOM 3053 C CA . TRP A 1 387 ? -1.739 -0.804 -16.900 1.00 84.25 387 TRP A CA 1
ATOM 3054 C C . TRP A 1 387 ? -3.190 -0.330 -16.721 1.00 84.25 387 TRP A C 1
ATOM 3056 O O . TRP A 1 387 ? -3.855 -0.667 -15.736 1.00 84.25 387 TRP A O 1
ATOM 3066 N N . GLN A 1 388 ? -3.726 0.385 -17.711 1.00 83.56 388 GLN A N 1
ATOM 3067 C CA . GLN A 1 388 ? -5.110 0.861 -17.689 1.00 83.56 388 GLN A CA 1
ATOM 3068 C C . GLN A 1 388 ? -6.125 -0.282 -17.799 1.00 83.56 388 GLN A C 1
ATOM 3070 O O . GLN A 1 388 ? -7.133 -0.284 -17.086 1.00 83.56 388 GLN A O 1
ATOM 3075 N N . GLN A 1 389 ? -5.864 -1.289 -18.637 1.00 83.50 389 GLN A N 1
ATOM 3076 C CA . GLN A 1 389 ? -6.705 -2.489 -18.736 1.00 83.50 389 GLN A CA 1
ATOM 3077 C C . GLN A 1 389 ? -6.756 -3.253 -17.395 1.00 83.50 389 GLN A C 1
ATOM 3079 O O . GLN A 1 389 ? -7.811 -3.758 -16.976 1.00 83.50 389 GLN A O 1
ATOM 3084 N N . ALA A 1 390 ? -5.651 -3.245 -16.642 1.00 78.31 390 ALA A N 1
ATOM 3085 C CA . ALA A 1 390 ? -5.584 -3.757 -15.276 1.00 78.31 390 ALA A CA 1
ATOM 3086 C C . ALA A 1 390 ? -6.357 -2.902 -14.244 1.00 78.31 390 ALA A C 1
ATOM 3088 O O . ALA A 1 390 ? -6.530 -3.337 -13.108 1.00 78.31 390 ALA A O 1
ATOM 3089 N N . GLY A 1 391 ? -6.928 -1.755 -14.636 1.00 71.00 391 GLY A N 1
ATOM 3090 C CA . GLY A 1 391 ? -7.797 -0.913 -13.801 1.00 71.00 391 GLY A CA 1
ATOM 3091 C C . GLY A 1 391 ? -7.075 -0.158 -12.698 1.00 71.00 391 GLY A C 1
ATOM 3092 O O . GLY A 1 391 ? -7.700 0.160 -11.684 1.00 71.00 391 GLY A O 1
ATOM 3093 N N . LEU A 1 392 ? -5.783 0.072 -12.898 1.00 79.12 392 LEU A N 1
ATOM 3094 C CA . LEU A 1 392 ? -4.931 0.871 -12.036 1.00 79.12 392 LEU A CA 1
ATOM 3095 C C . LEU A 1 392 ? -4.971 2.327 -12.513 1.00 79.12 392 LEU A C 1
ATOM 3097 O O . LEU A 1 392 ? -5.059 2.586 -13.717 1.00 79.12 392 LEU A O 1
ATOM 3101 N N . GLU A 1 393 ? -4.966 3.283 -11.582 1.00 72.94 393 GLU A N 1
ATOM 3102 C CA . GLU A 1 393 ? -5.004 4.700 -11.941 1.00 72.94 393 GLU A CA 1
ATOM 3103 C C . GLU A 1 393 ? -3.677 5.120 -12.589 1.00 72.94 393 GLU A C 1
ATOM 3105 O O . GLU A 1 393 ? -2.621 4.537 -12.314 1.00 72.94 393 GLU A O 1
ATOM 3110 N N . PRO A 1 394 ? -3.700 6.127 -13.473 1.00 64.56 394 PRO A N 1
ATOM 3111 C CA . PRO A 1 394 ? -2.487 6.629 -14.089 1.00 64.56 394 PRO A CA 1
ATOM 3112 C C . PRO A 1 394 ? -1.520 7.191 -13.033 1.00 64.56 394 PRO A C 1
ATOM 3114 O O . PRO A 1 394 ? -1.828 8.158 -12.337 1.00 64.56 394 PRO A O 1
ATOM 3117 N N . ILE A 1 395 ? -0.324 6.606 -12.947 1.00 64.44 395 ILE A N 1
ATOM 3118 C CA . ILE A 1 395 ? 0.825 7.175 -12.234 1.00 64.44 395 ILE A CA 1
ATOM 3119 C C . ILE A 1 395 ? 1.424 8.282 -13.106 1.00 64.44 395 ILE A C 1
ATOM 3121 O O . ILE A 1 395 ? 1.785 8.034 -14.254 1.00 64.44 395 ILE A O 1
ATOM 3125 N N . VAL A 1 396 ? 1.562 9.502 -12.587 1.00 56.47 396 VAL A N 1
ATOM 3126 C CA . VAL A 1 396 ? 2.208 10.601 -13.328 1.00 56.47 396 VAL A CA 1
ATOM 3127 C C . VAL A 1 396 ? 3.728 10.428 -13.274 1.00 56.47 396 VAL A C 1
ATOM 3129 O O . VAL A 1 396 ? 4.424 11.190 -12.622 1.00 56.47 396 VAL A O 1
ATOM 3132 N N . TRP A 1 397 ? 4.240 9.406 -13.955 1.00 54.59 397 TRP A N 1
ATOM 3133 C CA . TRP A 1 397 ? 5.668 9.235 -14.207 1.00 54.59 397 TRP A CA 1
ATOM 3134 C C . TRP A 1 397 ? 5.992 9.824 -15.579 1.00 54.59 397 TRP A C 1
ATOM 3136 O O . TRP A 1 397 ? 5.184 9.623 -16.490 1.00 54.59 397 TRP A O 1
ATOM 3146 N N . PRO A 1 398 ? 7.136 10.502 -15.795 1.00 46.47 398 PRO A N 1
ATOM 3147 C CA . PRO A 1 398 ? 7.508 10.904 -17.146 1.00 46.47 398 PRO A CA 1
ATOM 3148 C C . PRO A 1 398 ? 7.499 9.711 -18.086 1.00 46.47 398 PRO A C 1
ATOM 3150 O O . PRO A 1 398 ? 8.285 8.767 -17.938 1.00 46.47 398 PRO A O 1
ATOM 3153 N N .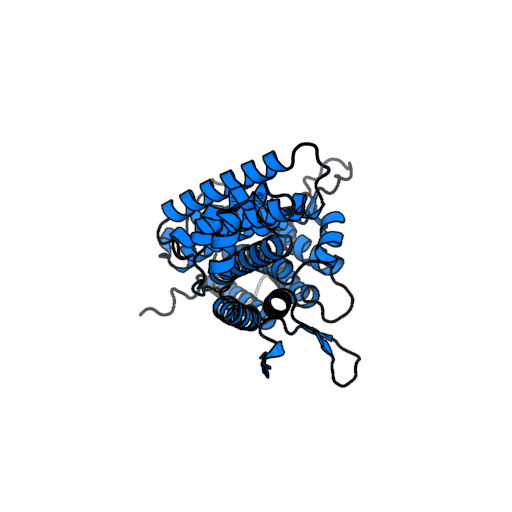 GLY A 1 399 ? 6.623 9.790 -19.078 1.00 46.72 399 GLY A N 1
ATOM 3154 C CA . GLY A 1 399 ? 6.783 9.013 -20.286 1.00 46.72 399 GLY A CA 1
ATOM 3155 C C . GLY A 1 399 ? 7.903 9.614 -21.141 1.00 46.72 399 GLY A C 1
ATOM 3156 O O . GLY A 1 399 ? 8.242 10.793 -20.995 1.00 46.72 399 GLY A O 1
ATOM 3157 N N . PRO A 1 400 ? 8.428 8.858 -22.115 1.00 45.25 400 PRO A N 1
ATOM 3158 C CA . PRO A 1 400 ? 9.357 9.371 -23.128 1.00 45.25 400 PRO A CA 1
ATOM 3159 C C . PRO A 1 400 ? 8.800 10.552 -23.961 1.00 45.25 400 PRO A C 1
ATOM 3161 O O . PRO A 1 400 ? 9.525 11.143 -24.756 1.00 45.25 400 PRO A O 1
ATOM 3164 N N . LEU A 1 401 ? 7.523 10.914 -23.780 1.00 44.12 401 LEU A N 1
ATOM 3165 C CA . LEU A 1 401 ? 6.790 11.932 -24.536 1.00 44.12 401 LEU A CA 1
ATOM 3166 C C . LEU A 1 401 ? 6.728 13.316 -23.867 1.00 44.12 401 LEU A C 1
ATOM 3168 O O . LEU A 1 401 ? 6.286 14.263 -24.518 1.00 44.12 401 LEU A O 1
ATOM 3172 N N . ASP A 1 402 ? 7.215 13.479 -22.631 1.00 44.38 402 ASP A N 1
ATOM 3173 C CA . ASP A 1 402 ? 7.192 14.779 -21.928 1.00 44.38 402 ASP A CA 1
ATOM 3174 C C . ASP A 1 402 ? 8.053 15.864 -22.617 1.00 44.38 402 ASP A C 1
ATOM 3176 O O . ASP A 1 402 ? 7.950 17.046 -22.293 1.00 44.38 402 ASP A O 1
ATOM 3180 N N . GLY A 1 403 ? 8.878 15.488 -23.604 1.00 40.22 403 GLY A N 1
ATOM 3181 C CA . GLY A 1 403 ? 9.661 16.410 -24.434 1.00 40.22 403 GLY A CA 1
ATOM 3182 C C . GLY A 1 403 ? 9.040 16.787 -25.786 1.00 40.22 403 GLY A C 1
ATOM 3183 O O . GLY A 1 403 ? 9.630 17.596 -26.496 1.00 40.22 403 GLY A O 1
ATOM 3184 N N . VAL A 1 404 ? 7.894 16.214 -26.181 1.00 38.88 404 VAL A N 1
ATOM 3185 C CA . VAL A 1 404 ? 7.354 16.373 -27.553 1.00 38.88 404 VAL A CA 1
ATOM 3186 C C . VAL A 1 404 ? 6.282 17.469 -27.659 1.00 38.88 404 VAL A C 1
ATOM 3188 O O . VAL A 1 404 ? 6.002 17.944 -28.755 1.00 38.88 404 VAL A O 1
ATOM 3191 N N . TYR A 1 405 ? 5.728 17.947 -26.540 1.00 32.09 405 TYR A N 1
ATOM 3192 C CA . TYR A 1 405 ? 4.646 18.944 -26.540 1.00 32.09 405 TYR A CA 1
ATOM 3193 C C . TYR A 1 405 ? 4.938 20.181 -25.687 1.00 32.09 405 TYR A C 1
ATOM 3195 O O . TYR A 1 405 ? 4.088 20.626 -24.925 1.00 32.09 405 TYR A O 1
ATOM 3203 N N . ASN A 1 406 ? 6.124 20.765 -25.842 1.00 29.69 406 ASN A N 1
ATOM 3204 C CA . ASN A 1 406 ? 6.369 22.154 -25.451 1.00 29.69 406 ASN A CA 1
ATOM 3205 C C . ASN A 1 406 ? 7.154 22.863 -26.568 1.00 29.69 406 ASN A C 1
ATOM 3207 O O . ASN A 1 406 ? 8.371 23.020 -26.481 1.00 29.69 406 ASN A O 1
ATOM 3211 N N . THR A 1 407 ? 6.442 23.280 -27.619 1.00 32.38 407 THR A N 1
ATOM 3212 C CA . THR A 1 407 ? 6.855 24.378 -28.515 1.00 32.38 407 THR A CA 1
ATOM 3213 C C . THR A 1 407 ? 5.722 25.358 -28.688 1.00 32.38 407 THR A C 1
ATOM 3215 O O . THR A 1 407 ? 4.604 24.873 -28.980 1.00 32.38 407 THR A O 1
#

Mean predicted aligned error: 9.79 Å

Secondary structure (DSSP, 8-state):
---------GGG-SHHHHHHHHHHHHSPPEEE-TTSS-EEE---HHHHHHHHHHHHHHHHHTTHHHHHHHHTTSGGG--HHHHHHHHHHHHHHHHHHHHHHHT-PPP----HHHHHHHHHHTTSTT--HHHHHHHHHHHHHHHHHTTTT---SHHHHHHHHHHHHHHHHHHHHHHTTS---HHHHHHIIIIIHHHHHHHHHHHHHHS-HHHHSSHHHHHHHHHHHHHHHHTEEEPPPP--TT--PPPPEEE-HHHHHHHTT--HHHHHHHHHHHHHHHHHHHTTSB-TTS-BTT---S------GGGSHHHHHHHHHHHHHHHHPPSSS-HHHHHHHHHHHHHHHHHHHHHHH---------------PPPHHHHHHHHHHHHHHHHHHTTPPPP-PPPTTTTTS--

Foldseek 3Di:
DDDDDDDDDPVCLDPVVLVVLLCCLFAPDWDADPVNPFTAAPDFLVRSVVSLVVSVVSCVVNVLLVLLLVLLVCQVNHDLVSLVSLLSVLSSLLVLLLSCLQVVNFRDDDLVSSLVSLVSSCPHPNDDPCSLLSSLSSQLSNLCVVCSVADQDVVSLVVSVVSLVVSVVVSVVVCPPPDQDLCSVCSCLQRSLLSSLSSLLSNLLNDDPVVVQDDSLLSNLVSLLSNLLVQFDFDDDPPDDDDPQQTQTAGDVSLLQVLLPGTLVSLVSNLVSLLSLLQCVLLVQADLQSHGPVDDDDDDDPDQLCSGSSLRSLVNSLVSLVSSDDPHHDLSVLCSVLSVLSSVLSNVVNVVVPPDDDDDDDDDDDDDDDDSLSVSLVSLVSNVVSCVSSNYDDRSHDDSCPPPPDD